Protein AF-0000000072281420 (afdb_homodimer)

Foldseek 3Di:
DLCQPADDPVLLVDQEAEEEDPLQVVLRVVLCVVQVHYYFYWDWDADPVGDIDIDGDDDDLQSQAAGEYEYEAQCLDPVSLVVCLVVLQSSQVSHHQEYEYEHAHDPLLVLCDDDDPPDDSVLLVSLVSVLPRDAHHQGYEYEYELGLDPCSLVSNDDSYHYDYDYCLVLLLVVCVVPDDVVFAEEEEELAPRPVPVSVVSCVVSVHYYKYWYQDPDPDDDRDTHAIDDDQARYEYEYEDAEDALCVSVLNSQCNSVVRHHPAYEYEYAYYRHPDLVSLVVVLPGRHQAYEYEPSDSVCVDPSNVVDPRYHYTYCSVVVSVVVCVVPPPDDD/DLCQPADDPVLLVDQEAEEEDPLQVVLRVVLCVVQVHYYFYWDWDADPVGDIDIDGDDDDLQSQAAGEYEYEYQCLDPVSLVVCLVVLQSSQVSHHQEYEYEHAHDPLLVLCDDDDPPDDSVLLVSLVSVLPRDAHHQGYEYEYELGLDPCSLVSNDDSYHYDYDYCLVLLLVVCVVPPDVVFAEEEEELAPRCVPVSVVSCVVSVHYYKYWYQDPDPDDDSPTHAIDDDQARYEYEYEDAEDALCVSVLNSQCNSVVRHHPAYEYEYAYYRHPDLVSLVVVLPGRHQAYEYEPSDSVCVDPSNVVDPRYHYTYCSVVVSVVVCVVPPPDDD

Organism: Entamoeba histolytica (strain ATCC 30459 / HM-1:IMSS / ABRM) (NCBI:txid294381)

InterPro domains:
  IPR000836 Phosphoribosyltransferase domain [cd06223] (173-295)
  IPR005946 Ribose-phosphate pyrophosphokinase [PF14572] (228-329)
  IPR005946 Ribose-phosphate pyrophosphokinase [PTHR10210] (21-329)
  IPR005946 Ribose-phosphate pyrophosphokinase [TIGR01251] (18-329)
  IPR029057 Phosphoribosyltransferase-like [G3DSA:3.40.50.2020] (19-326)
  IPR029057 Phosphoribosyltransferase-like [G3DSA:3.40.50.2020] (167-313)
  IPR029057 Phosphoribosyltransferase-like [SSF53271] (15-178)
  IPR029057 Phosphoribosyltransferase-like [SSF53271] (189-328)
  IPR029099 Ribose-phosphate pyrophosphokinase, N-terminal domain [PF13793] (18-131)

Radius of gyration: 28.9 Å; Cα contacts (8 Å, |Δi|>4): 1423; chains: 2; bounding box: 67×90×65 Å

Nearest PDB structures (foldseek):
  8dbe-assembly1_A  TM=9.358E-01  e=2.053E-24  Homo sapiens
  8dbo-assembly1_A  TM=9.362E-01  e=3.601E-24  Homo sapiens
  7pn0-assembly1_A  TM=9.265E-01  e=9.921E-23  Thermus thermophilus
  6asv-assembly1_C  TM=9.152E-01  e=1.740E-22  Escherichia coli O157:H7
  3lrt-assembly1_B  TM=8.884E-01  e=1.251E-18  Thermoplasma volcanium

Secondary structure (DSSP, 8-state):
-----PPPTTGGG-SEEEEE-TT-HHHHHHHHHHH-PPBPPEEEEE-TTS-EEEEE--SSTTTTTT-EEEEE--B-SHHHHHHHHHHHHHHHHTT-SEEEEEES-BTTTT--S--STTB--HHHHHHHHHHTSPP-TTEEEEEEES-SSGGGGGG--TT-EEEEE--HHHHHHHHHHHS-TTS-EEEEESSTT-HHHHHHHHHHHT-EEEEEEEE--SSSS-EEEEEES--TTSEEEEEEEEESS-HHHHHHHHHHHHTT-SEEEEEEEEE---SHHHHHHHHHSS--EEEEEBSSGGGG-HHHHT-TTEEEEP-HHHHHHHHHHHHSTTT-/-----PPPTTGGG-SEEEEE-TT-HHHHHHHHHHH-PPBPPEEEEE-TTS-EEEEE--SSTTTTTT-EEEEE--B-SHHHHHHHHHHHHHHHHTT-SEEEEEES-BTTTT--S--STTB--HHHHHHHHHHTSPP-TTEEEEEEES-SSGGGGGG--TT-EEEEE--HHHHHHHHHHHS-TTS-EEEEESSTT-HHHHHHHHHHHT-EEEEEEEE--SSSS-EEEEEES--TTSEEEEEEEEESS-HHHHHHHHHHHHTT-SEEEEEEEEE---SHHHHHHHHHSS--EEEEEBSSGGGG-HHHHT-TTEEEEP-HHHHHHHHHHHHSTTT-

Structure (mmCIF, N/CA/C/O backbone):
data_AF-0000000072281420-model_v1
#
loop_
_entity.id
_entity.type
_entity.pdbx_description
1 polymer 'ribose-phosphate diphosphokinase'
#
loop_
_atom_site.group_PDB
_atom_site.id
_atom_site.type_symbol
_atom_site.label_atom_id
_atom_site.label_alt_id
_atom_site.label_comp_id
_atom_site.label_asym_id
_atom_site.label_entity_id
_atom_site.label_seq_id
_atom_site.pdbx_PDB_ins_code
_atom_site.Cartn_x
_atom_site.Cartn_y
_atom_site.Cartn_z
_atom_site.occupancy
_atom_site.B_iso_or_equiv
_atom_site.auth_seq_id
_atom_site.auth_comp_id
_atom_site.auth_asym_id
_atom_site.auth_atom_id
_atom_site.pdbx_PDB_model_num
ATOM 1 N N . MET A 1 1 ? 22.812 -8.617 8.938 1 26.11 1 MET A N 1
ATOM 2 C CA . MET A 1 1 ? 23.953 -8.18 8.133 1 26.11 1 MET A CA 1
ATOM 3 C C . MET A 1 1 ? 23.547 -7.996 6.672 1 26.11 1 MET A C 1
ATOM 5 O O . MET A 1 1 ? 23.188 -8.969 5.992 1 26.11 1 MET A O 1
ATOM 9 N N . SER A 1 2 ? 22.688 -6.969 6.363 1 38.34 2 SER A N 1
ATOM 10 C CA . SER A 1 2 ? 22.203 -6.598 5.039 1 38.34 2 SER A CA 1
ATOM 11 C C . SER A 1 2 ? 23.328 -6.594 4.016 1 38.34 2 SER A C 1
ATOM 13 O O . SER A 1 2 ? 24.203 -5.727 4.055 1 38.34 2 SER A O 1
ATOM 15 N N . VAL A 1 3 ? 23.969 -7.637 3.805 1 40.06 3 VAL A N 1
ATOM 16 C CA . VAL A 1 3 ? 25.156 -7.766 2.971 1 40.06 3 VAL A CA 1
ATOM 17 C C . VAL A 1 3 ? 24.922 -7.113 1.612 1 40.06 3 VAL A C 1
ATOM 19 O O . VAL A 1 3 ? 24.094 -7.59 0.826 1 40.06 3 VAL A O 1
ATOM 22 N N . THR A 1 4 ? 24.859 -5.824 1.504 1 51.25 4 THR A N 1
ATOM 23 C CA . THR A 1 4 ? 24.844 -5.02 0.286 1 51.25 4 THR A CA 1
ATOM 24 C C . THR A 1 4 ? 26 -5.434 -0.636 1 51.25 4 THR A C 1
ATOM 26 O O . THR A 1 4 ? 27.141 -5.008 -0.447 1 51.25 4 THR A O 1
ATOM 29 N N . THR A 1 5 ? 26.078 -6.68 -0.884 1 61.56 5 THR A N 1
ATOM 30 C CA . THR A 1 5 ? 27.234 -6.945 -1.721 1 61.56 5 THR A CA 1
ATOM 31 C C . THR A 1 5 ? 27.094 -6.258 -3.076 1 61.56 5 THR A C 1
ATOM 33 O O . THR A 1 5 ? 26.109 -6.445 -3.775 1 61.56 5 THR A O 1
ATOM 36 N N . SER A 1 6 ? 27.812 -5.137 -3.229 1 76.88 6 SER A N 1
ATOM 37 C CA . SER A 1 6 ? 27.922 -4.379 -4.473 1 76.88 6 SER A CA 1
ATOM 38 C C . SER A 1 6 ? 28.453 -5.254 -5.605 1 76.88 6 SER A C 1
ATOM 40 O O . SER A 1 6 ? 29.234 -6.176 -5.375 1 76.88 6 SER A O 1
ATOM 42 N N . LEU A 1 7 ? 27.766 -5.238 -6.727 1 90.12 7 LEU A N 1
ATOM 43 C CA . LEU A 1 7 ? 28.188 -5.93 -7.934 1 90.12 7 LEU A CA 1
ATOM 44 C C . LEU A 1 7 ? 29.641 -5.566 -8.281 1 90.12 7 LEU A C 1
ATOM 46 O O . LEU A 1 7 ? 30.062 -4.43 -8.055 1 90.12 7 LEU A O 1
ATOM 50 N N . SER A 1 8 ? 30.406 -6.52 -8.781 1 89.88 8 SER A N 1
ATOM 51 C CA . SER A 1 8 ? 31.766 -6.273 -9.258 1 89.88 8 SER A CA 1
ATOM 52 C C . SER A 1 8 ? 31.766 -5.469 -10.547 1 89.88 8 SER A C 1
ATOM 54 O O . SER A 1 8 ? 30.719 -5.348 -11.211 1 89.88 8 SER A O 1
ATOM 56 N N . ALA A 1 9 ? 32.938 -4.941 -10.93 1 87.94 9 ALA A N 1
ATOM 57 C CA . ALA A 1 9 ? 33.094 -4.191 -12.18 1 87.94 9 ALA A CA 1
ATOM 58 C C . ALA A 1 9 ? 32.719 -5.055 -13.383 1 87.94 9 ALA A C 1
ATOM 60 O O . ALA A 1 9 ? 32.156 -4.57 -14.359 1 87.94 9 ALA A O 1
ATOM 61 N N . GLU A 1 10 ? 33 -6.328 -13.219 1 89.88 10 GLU A N 1
ATOM 62 C CA . GLU A 1 10 ? 32.719 -7.266 -14.297 1 89.88 10 GLU A CA 1
ATOM 63 C C . GLU A 1 10 ? 31.219 -7.484 -14.438 1 89.88 10 GLU A C 1
ATOM 65 O O . GLU A 1 10 ? 30.688 -7.523 -15.555 1 89.88 10 GLU A O 1
ATOM 70 N N . GLN A 1 11 ? 30.516 -7.625 -13.391 1 92.25 11 GLN A N 1
ATOM 71 C CA . GLN A 1 11 ? 29.078 -7.836 -13.406 1 92.25 11 GLN A CA 1
ATOM 72 C C . GLN A 1 11 ? 28.344 -6.633 -14.008 1 92.25 11 GLN A C 1
ATOM 74 O O . GLN A 1 11 ? 27.312 -6.789 -14.664 1 92.25 11 GLN A O 1
ATOM 79 N N . TRP A 1 12 ? 28.938 -5.465 -13.812 1 93.44 12 TRP A N 1
ATOM 80 C CA . TRP A 1 12 ? 28.281 -4.246 -14.289 1 93.44 12 TRP A CA 1
ATOM 81 C C . TRP A 1 12 ? 28.406 -4.125 -15.805 1 93.44 12 TRP A C 1
ATOM 83 O O . TRP A 1 12 ? 27.797 -3.238 -16.422 1 93.44 12 TRP A O 1
ATOM 93 N N . GLN A 1 13 ? 29.141 -5.078 -16.438 1 92.06 13 GLN A N 1
ATOM 94 C CA . GLN A 1 13 ? 29.266 -5.07 -17.891 1 92.06 13 GLN A CA 1
ATOM 95 C C . GLN A 1 13 ? 28.062 -5.734 -18.547 1 92.06 13 GLN A C 1
ATOM 97 O O . GLN A 1 13 ? 27.875 -5.621 -19.766 1 92.06 13 GLN A O 1
ATOM 102 N N . HIS A 1 14 ? 27.172 -6.336 -17.734 1 92.81 14 HIS A N 1
ATOM 103 C CA . HIS A 1 14 ? 25.969 -6.973 -18.266 1 92.81 14 HIS A CA 1
ATOM 104 C C . HIS A 1 14 ? 24.969 -5.934 -18.75 1 92.81 14 HIS A C 1
ATOM 106 O O . HIS A 1 14 ? 24.953 -4.801 -18.25 1 92.81 14 HIS A O 1
ATOM 112 N N . ASP A 1 15 ? 24.125 -6.367 -19.672 1 95 15 ASP A N 1
ATOM 113 C CA . ASP A 1 15 ? 23.078 -5.5 -20.188 1 95 15 ASP A CA 1
ATOM 114 C C . ASP A 1 15 ? 21.75 -5.766 -19.484 1 95 15 ASP A C 1
ATOM 116 O O . ASP A 1 15 ? 20.812 -4.973 -19.594 1 95 15 ASP A O 1
ATOM 120 N N . HIS A 1 16 ? 21.734 -6.902 -18.859 1 97.25 16 HIS A N 1
ATOM 121 C CA . HIS A 1 16 ? 20.516 -7.336 -18.172 1 97.25 16 HIS A CA 1
ATOM 122 C C . HIS A 1 16 ? 20.766 -7.582 -16.688 1 97.25 16 HIS A C 1
ATOM 124 O O . HIS A 1 16 ? 21.781 -8.172 -16.312 1 97.25 16 HIS A O 1
ATOM 130 N N . PHE A 1 17 ? 19.875 -7.047 -15.844 1 98.19 17 PHE A N 1
ATOM 131 C CA . PHE A 1 17 ? 20 -7.188 -14.398 1 98.19 17 PHE A CA 1
ATOM 132 C C . PHE A 1 17 ? 18.703 -7.688 -13.789 1 98.19 17 PHE A C 1
ATOM 134 O O . PHE A 1 17 ? 17.656 -7.648 -14.43 1 98.19 17 PHE A O 1
ATOM 141 N N . ILE A 1 18 ? 18.812 -8.188 -12.555 1 98.69 18 ILE A N 1
ATOM 142 C CA . ILE A 1 18 ? 17.641 -8.609 -11.773 1 98.69 18 ILE A CA 1
ATOM 143 C C . ILE A 1 18 ? 17.609 -7.848 -10.453 1 98.69 18 ILE A C 1
ATOM 145 O O . ILE A 1 18 ? 18.641 -7.629 -9.82 1 98.69 18 ILE A O 1
ATOM 149 N N . VAL A 1 19 ? 16.469 -7.367 -10.094 1 98.69 19 VAL A N 1
ATOM 150 C CA . VAL A 1 19 ? 16.172 -6.945 -8.727 1 98.69 19 VAL A CA 1
ATOM 151 C C . VAL A 1 19 ? 14.977 -7.719 -8.188 1 98.69 19 VAL A C 1
ATOM 153 O O . VAL A 1 19 ? 14.266 -8.383 -8.953 1 98.69 19 VAL A O 1
ATOM 156 N N . HIS A 1 20 ? 14.82 -7.715 -6.91 1 98.62 20 HIS A N 1
ATOM 157 C CA . HIS A 1 20 ? 13.68 -8.422 -6.344 1 98.62 20 HIS A CA 1
ATOM 158 C C . HIS A 1 20 ? 13.164 -7.73 -5.09 1 98.62 20 HIS A C 1
ATOM 160 O O . HIS A 1 20 ? 13.898 -6.984 -4.441 1 98.62 20 HIS A O 1
ATOM 166 N N . THR A 1 21 ? 11.914 -7.906 -4.82 1 97.75 21 THR A N 1
ATOM 167 C CA . THR A 1 21 ? 11.344 -7.414 -3.572 1 97.75 21 THR A CA 1
ATOM 168 C C . THR A 1 21 ? 11.789 -8.273 -2.395 1 97.75 21 THR A C 1
ATOM 170 O O . THR A 1 21 ? 12.445 -9.297 -2.584 1 97.75 21 THR A O 1
ATOM 173 N N . SER A 1 22 ? 11.445 -7.859 -1.227 1 96.81 22 SER A N 1
ATOM 174 C CA . SER A 1 22 ? 11.992 -8.375 0.025 1 96.81 22 SER A CA 1
ATOM 175 C C . SER A 1 22 ? 11.734 -9.867 0.171 1 96.81 22 SER A C 1
ATOM 177 O O . SER A 1 22 ? 12.57 -10.594 0.718 1 96.81 22 SER A O 1
ATOM 179 N N . LYS A 1 23 ? 10.617 -10.398 -0.406 1 96.94 23 LYS A N 1
ATOM 180 C CA . LYS A 1 23 ? 10.25 -11.789 -0.133 1 96.94 23 LYS A CA 1
ATOM 181 C C . LYS A 1 23 ? 10.422 -12.656 -1.376 1 96.94 23 LYS A C 1
ATOM 183 O O . LYS A 1 23 ? 9.961 -13.797 -1.407 1 96.94 23 LYS A O 1
ATOM 188 N N . ALA A 1 24 ? 11.07 -12.133 -2.408 1 98 24 ALA A N 1
ATOM 189 C CA . ALA A 1 24 ? 11.141 -12.867 -3.67 1 98 24 ALA A CA 1
ATOM 190 C C . ALA A 1 24 ? 12.578 -13.266 -3.996 1 98 24 ALA A C 1
ATOM 192 O O . ALA A 1 24 ? 12.883 -13.633 -5.129 1 98 24 ALA A O 1
ATOM 193 N N . GLY A 1 25 ? 13.469 -13.172 -2.98 1 98 25 GLY A N 1
ATOM 194 C CA . GLY A 1 25 ? 14.875 -13.469 -3.199 1 98 25 GLY A CA 1
ATOM 195 C C . GLY A 1 25 ? 15.117 -14.875 -3.701 1 98 25 GLY A C 1
ATOM 196 O O . GLY A 1 25 ? 15.953 -15.094 -4.582 1 98 25 GLY A O 1
ATOM 197 N N . TYR A 1 26 ? 14.367 -15.875 -3.137 1 98.06 26 TYR A N 1
ATOM 198 C CA . TYR A 1 26 ? 14.539 -17.281 -3.506 1 98.06 26 TYR A CA 1
ATOM 199 C C . TYR A 1 26 ? 14.242 -17.484 -4.988 1 98.06 26 TYR A C 1
ATOM 201 O O . TYR A 1 26 ? 14.992 -18.188 -5.68 1 98.06 26 TYR A O 1
ATOM 209 N N . LEU A 1 27 ? 13.25 -16.891 -5.512 1 98.56 27 LEU A N 1
ATOM 210 C CA . LEU A 1 27 ? 12.867 -17.031 -6.91 1 98.56 27 LEU A CA 1
ATOM 211 C C . LEU A 1 27 ? 13.812 -16.266 -7.82 1 98.56 27 LEU A C 1
ATOM 213 O O . LEU A 1 27 ? 14.18 -16.734 -8.891 1 98.56 27 LEU A O 1
ATOM 217 N N . ALA A 1 28 ? 14.219 -15.047 -7.355 1 98.69 28 ALA A N 1
ATOM 218 C CA . ALA A 1 28 ? 15.18 -14.242 -8.117 1 98.69 28 ALA A CA 1
ATOM 219 C C . ALA A 1 28 ? 16.484 -14.992 -8.305 1 98.69 28 ALA A C 1
ATOM 221 O O . ALA A 1 28 ? 17.078 -14.969 -9.391 1 98.69 28 ALA A O 1
ATOM 222 N N . GLN A 1 29 ? 16.922 -15.656 -7.246 1 98.38 29 GLN A N 1
ATOM 223 C CA . GLN A 1 29 ? 18.156 -16.438 -7.316 1 98.38 29 GLN A CA 1
ATOM 224 C C . GLN A 1 29 ? 18.031 -17.578 -8.32 1 98.38 29 GLN A C 1
ATOM 226 O O . GLN A 1 29 ? 18.938 -17.828 -9.102 1 98.38 29 GLN A O 1
ATOM 231 N N . SER A 1 30 ? 16.891 -18.234 -8.289 1 98.31 30 SER A N 1
ATOM 232 C CA . SER A 1 30 ? 16.656 -19.344 -9.227 1 98.31 30 SER A CA 1
ATOM 233 C C . SER A 1 30 ? 16.641 -18.844 -10.664 1 98.31 30 SER A C 1
ATOM 235 O O . SER A 1 30 ? 17.234 -19.469 -11.547 1 98.31 30 SER A O 1
ATOM 237 N N . ILE A 1 31 ? 15.992 -17.734 -10.891 1 98.5 31 ILE A N 1
ATOM 238 C CA . ILE A 1 31 ? 15.906 -17.172 -12.234 1 98.5 31 ILE A CA 1
ATOM 239 C C . ILE A 1 31 ? 17.281 -16.688 -12.68 1 98.5 31 ILE A C 1
ATOM 241 O O . ILE A 1 31 ? 17.688 -16.922 -13.828 1 98.5 31 ILE A O 1
ATOM 245 N N . SER A 1 32 ? 18.016 -16.016 -11.766 1 98.12 32 SER A N 1
ATOM 246 C CA . SER A 1 32 ? 19.375 -15.57 -12.047 1 98.12 32 SER A CA 1
ATOM 247 C C . SER A 1 32 ? 20.266 -16.734 -12.453 1 98.12 32 SER A C 1
ATOM 249 O O . SER A 1 32 ? 21.078 -16.609 -13.367 1 98.12 32 SER A O 1
ATOM 251 N N . ALA A 1 33 ? 20.109 -17.859 -11.773 1 97.75 33 ALA A N 1
ATOM 252 C CA . ALA A 1 33 ? 20.906 -19.047 -12.047 1 97.75 33 ALA A CA 1
ATOM 253 C C . ALA A 1 33 ? 20.656 -19.562 -13.461 1 97.75 33 ALA A C 1
ATOM 255 O O . ALA A 1 33 ? 21.562 -20.062 -14.125 1 97.75 33 ALA A O 1
ATOM 256 N N . VAL A 1 34 ? 19.469 -19.438 -13.938 1 97.38 34 VAL A N 1
ATOM 257 C CA . VAL A 1 34 ? 19.094 -19.922 -15.266 1 97.38 34 VAL A CA 1
ATOM 258 C C . VAL A 1 34 ? 19.562 -18.938 -16.328 1 97.38 34 VAL A C 1
ATOM 260 O O . VAL A 1 34 ? 20.109 -19.344 -17.359 1 97.38 34 VAL A O 1
ATOM 263 N N . LEU A 1 35 ? 19.438 -17.641 -16.062 1 96.88 35 LEU A N 1
ATOM 264 C CA . LEU A 1 35 ? 19.625 -16.609 -17.078 1 96.88 35 LEU A CA 1
ATOM 265 C C . LEU A 1 35 ? 21.078 -16.125 -17.094 1 96.88 35 LEU A C 1
ATOM 267 O O . LEU A 1 35 ? 21.547 -15.602 -18.094 1 96.88 35 LEU A O 1
ATOM 271 N N . GLY A 1 36 ? 21.703 -16.188 -15.945 1 96.31 36 GLY A N 1
ATOM 272 C CA . GLY A 1 36 ? 23.047 -15.648 -15.805 1 96.31 36 GLY A CA 1
ATOM 273 C C . GLY A 1 36 ? 23.078 -14.148 -15.594 1 96.31 36 GLY A C 1
ATOM 274 O O . GLY A 1 36 ? 24.094 -13.5 -15.828 1 96.31 36 GLY A O 1
ATOM 275 N N . TYR A 1 37 ? 21.969 -13.516 -15.266 1 97.19 37 TYR A N 1
ATOM 276 C CA . TYR A 1 37 ? 21.906 -12.078 -15.008 1 97.19 37 TYR A CA 1
ATOM 277 C C . TYR A 1 37 ? 22.266 -11.766 -13.562 1 97.19 37 TYR A C 1
ATOM 279 O O . TYR A 1 37 ? 21.812 -12.453 -12.641 1 97.19 37 TYR A O 1
ATOM 287 N N . PRO A 1 38 ? 23.094 -10.773 -13.32 1 97.94 38 PRO A N 1
ATOM 288 C CA . PRO A 1 38 ? 23.422 -10.414 -11.938 1 97.94 38 PRO A CA 1
ATOM 289 C C . PRO A 1 38 ? 22.25 -9.773 -11.203 1 97.94 38 PRO A C 1
ATOM 291 O O . PRO A 1 38 ? 21.406 -9.117 -11.828 1 97.94 38 PRO A O 1
ATOM 294 N N . ILE A 1 39 ? 22.25 -10 -9.891 1 98.38 39 ILE A N 1
ATOM 295 C CA . ILE A 1 39 ? 21.203 -9.43 -9.047 1 98.38 39 ILE A CA 1
ATOM 296 C C . ILE A 1 39 ? 21.734 -8.172 -8.359 1 98.38 39 ILE A C 1
ATOM 298 O O . ILE A 1 39 ? 22.734 -8.219 -7.648 1 98.38 39 ILE A O 1
ATOM 302 N N . ILE A 1 40 ? 21.078 -7.031 -8.633 1 98.25 40 ILE A N 1
ATOM 303 C CA . ILE A 1 40 ? 21.391 -5.793 -7.93 1 98.25 40 ILE A CA 1
ATOM 304 C C . ILE A 1 40 ? 20.656 -5.77 -6.586 1 98.25 40 ILE A C 1
ATOM 306 O O . ILE A 1 40 ? 19.438 -5.891 -6.531 1 98.25 40 ILE A O 1
ATOM 310 N N . PRO A 1 41 ? 21.375 -5.629 -5.508 1 97.44 41 PRO A N 1
ATOM 311 C CA . PRO A 1 41 ? 20.719 -5.582 -4.199 1 97.44 41 PRO A CA 1
ATOM 312 C C . PRO A 1 41 ? 19.859 -4.34 -4.008 1 97.44 41 PRO A C 1
ATOM 314 O O . PRO A 1 41 ? 20.188 -3.271 -4.535 1 97.44 41 PRO A O 1
ATOM 317 N N . ILE A 1 42 ? 18.766 -4.496 -3.289 1 97.69 42 ILE A N 1
ATOM 318 C CA . ILE A 1 42 ? 17.938 -3.373 -2.84 1 97.69 42 ILE A CA 1
ATOM 319 C C . ILE A 1 42 ? 18.141 -3.168 -1.339 1 97.69 42 ILE A C 1
ATOM 321 O O . ILE A 1 42 ? 17.938 -4.094 -0.549 1 97.69 42 ILE A O 1
ATOM 325 N N . ILE A 1 43 ? 18.547 -2.018 -0.969 1 96.75 43 ILE A N 1
ATOM 326 C CA . ILE A 1 43 ? 18.656 -1.659 0.441 1 96.75 43 ILE A CA 1
ATOM 327 C C . ILE A 1 43 ? 17.281 -1.258 0.982 1 96.75 43 ILE A C 1
ATOM 329 O O . ILE A 1 43 ? 16.609 -0.393 0.414 1 96.75 43 ILE A O 1
ATOM 333 N N . HIS A 1 44 ? 16.906 -1.97 2.002 1 95.38 44 HIS A N 1
ATOM 334 C CA . HIS A 1 44 ? 15.609 -1.733 2.637 1 95.38 44 HIS A CA 1
ATOM 335 C C . HIS A 1 44 ? 15.781 -1.294 4.086 1 95.38 44 HIS A C 1
ATOM 337 O O . HIS A 1 44 ? 16.547 -1.901 4.84 1 95.38 44 HIS A O 1
ATOM 343 N N . LYS A 1 45 ? 15.125 -0.19 4.43 1 95.88 45 LYS A N 1
ATOM 344 C CA . LYS A 1 45 ? 15.086 0.259 5.816 1 95.88 45 LYS A CA 1
ATOM 345 C C . LYS A 1 45 ? 13.672 0.673 6.219 1 95.88 45 LYS A C 1
ATOM 347 O O . LYS A 1 45 ? 12.938 1.259 5.418 1 95.88 45 LYS A O 1
ATOM 352 N N . LYS A 1 46 ? 13.25 0.297 7.383 1 94.5 46 LYS A N 1
ATOM 353 C CA . LYS A 1 46 ? 11.984 0.74 7.969 1 94.5 46 LYS A CA 1
ATOM 354 C C . LYS A 1 46 ? 12.227 1.667 9.156 1 94.5 46 LYS A C 1
ATOM 356 O O . LYS A 1 46 ? 13 1.339 10.062 1 94.5 46 LYS A O 1
ATOM 361 N N . PHE A 1 47 ? 11.578 2.779 9.172 1 93.88 47 PHE A N 1
ATOM 362 C CA . PHE A 1 47 ? 11.758 3.762 10.234 1 93.88 47 PHE A CA 1
ATOM 363 C C . PHE A 1 47 ? 10.773 3.516 11.375 1 93.88 47 PHE A C 1
ATOM 365 O O . PHE A 1 47 ? 9.828 2.742 11.227 1 93.88 47 PHE A O 1
ATOM 372 N N . SER A 1 48 ? 11 4.168 12.484 1 89.75 48 SER A N 1
ATOM 373 C CA . SER A 1 48 ? 10.195 3.973 13.68 1 89.75 48 SER A CA 1
ATOM 374 C C . SER A 1 48 ? 8.758 4.457 13.469 1 89.75 48 SER A C 1
ATOM 376 O O . SER A 1 48 ? 7.832 3.977 14.125 1 89.75 48 SER A O 1
ATOM 378 N N . ASP A 1 49 ? 8.578 5.328 12.531 1 89.31 49 ASP A N 1
ATOM 379 C CA . ASP A 1 49 ? 7.238 5.852 12.266 1 89.31 49 ASP A CA 1
ATOM 380 C C . ASP A 1 49 ? 6.488 4.965 11.273 1 89.31 49 ASP A C 1
ATOM 382 O O . ASP A 1 49 ? 5.34 5.254 10.922 1 89.31 49 ASP A O 1
ATOM 386 N N . GLY A 1 50 ? 7.172 3.941 10.742 1 92.5 50 GLY A N 1
ATOM 387 C CA . GLY A 1 50 ? 6.527 2.984 9.859 1 92.5 50 GLY A CA 1
ATOM 388 C C . GLY A 1 50 ? 6.852 3.217 8.391 1 92.5 50 GLY A C 1
ATOM 389 O O . GLY A 1 50 ? 6.523 2.387 7.543 1 92.5 50 GLY A O 1
ATOM 390 N N . GLU A 1 51 ? 7.465 4.34 8.062 1 96.12 51 GLU A N 1
ATOM 391 C CA . GLU A 1 51 ? 7.82 4.621 6.676 1 96.12 51 GLU A CA 1
ATOM 392 C C . GLU A 1 51 ? 8.945 3.705 6.203 1 96.12 51 GLU A C 1
ATOM 394 O O . GLU A 1 51 ? 9.797 3.291 6.996 1 96.12 51 GLU A O 1
ATOM 399 N N . CYS A 1 52 ? 8.945 3.428 4.953 1 97.25 52 CYS A N 1
ATOM 400 C CA . CYS A 1 52 ? 9.914 2.516 4.371 1 97.25 52 CYS A CA 1
ATOM 401 C C . CYS A 1 52 ? 10.852 3.25 3.414 1 97.25 52 CYS A C 1
ATOM 403 O O . CYS A 1 52 ? 10.406 4.121 2.658 1 97.25 52 CYS A O 1
ATOM 405 N N . TYR A 1 53 ? 12.125 2.92 3.602 1 97.38 53 TYR A N 1
ATOM 406 C CA . TYR A 1 53 ? 13.188 3.432 2.742 1 97.38 53 TYR A CA 1
ATOM 407 C C . TYR A 1 53 ? 13.703 2.344 1.806 1 97.38 53 TYR A C 1
ATOM 409 O O . TYR A 1 53 ? 13.945 1.212 2.232 1 97.38 53 TYR A O 1
ATOM 417 N N . TYR A 1 54 ? 13.812 2.689 0.456 1 97.88 54 TYR A N 1
ATOM 418 C CA . TYR A 1 54 ? 14.375 1.776 -0.536 1 97.88 54 TYR A CA 1
ATOM 419 C C . TYR A 1 54 ? 15.477 2.457 -1.344 1 97.88 54 TYR A C 1
ATOM 421 O O . TYR A 1 54 ? 15.359 3.633 -1.697 1 97.88 54 TYR A O 1
ATOM 429 N N . ARG A 1 55 ? 16.5 1.748 -1.672 1 98.06 55 ARG A N 1
ATOM 430 C CA . ARG A 1 55 ? 17.547 2.23 -2.557 1 98.06 55 ARG A CA 1
ATOM 431 C C . ARG A 1 55 ? 18.125 1.094 -3.396 1 98.06 55 ARG A C 1
ATOM 433 O O . ARG A 1 55 ? 18.547 0.07 -2.857 1 98.06 55 ARG A O 1
ATOM 440 N N . ILE A 1 56 ? 18.047 1.268 -4.691 1 98.19 56 ILE A N 1
ATOM 441 C CA . ILE A 1 56 ? 18.703 0.339 -5.602 1 98.19 56 ILE A CA 1
ATOM 442 C C . ILE A 1 56 ? 20.219 0.56 -5.555 1 98.19 56 ILE A C 1
ATOM 444 O O . ILE A 1 56 ? 20.703 1.676 -5.773 1 98.19 56 ILE A O 1
ATOM 448 N N . ALA A 1 57 ? 20.984 -0.47 -5.234 1 97.69 57 ALA A N 1
ATOM 449 C CA . ALA A 1 57 ? 22.422 -0.346 -5.012 1 97.69 57 ALA A CA 1
ATOM 450 C C . ALA A 1 57 ? 23.172 -0.198 -6.336 1 97.69 57 ALA A C 1
ATOM 452 O O . ALA A 1 57 ? 23.766 -1.157 -6.828 1 97.69 57 ALA A O 1
ATOM 453 N N . ILE A 1 58 ? 23.219 0.996 -6.809 1 97.06 58 ILE A N 1
ATOM 454 C CA . ILE A 1 58 ? 23.953 1.276 -8.047 1 97.06 58 ILE A CA 1
ATOM 455 C C . ILE A 1 58 ? 25.031 2.32 -7.781 1 97.06 58 ILE A C 1
ATOM 457 O O . ILE A 1 58 ? 24.922 3.125 -6.852 1 97.06 58 ILE A O 1
ATOM 461 N N . PRO A 1 59 ? 26.109 2.305 -8.531 1 94.69 59 PRO A N 1
ATOM 462 C CA . PRO A 1 59 ? 27.219 3.215 -8.258 1 94.69 59 PRO A CA 1
ATOM 463 C C . PRO A 1 59 ? 26.922 4.652 -8.68 1 94.69 59 PRO A C 1
ATOM 465 O O . PRO A 1 59 ? 27.297 5.594 -7.98 1 94.69 59 PRO A O 1
ATOM 468 N N . GLU A 1 60 ? 26.234 4.785 -9.844 1 95.19 60 GLU A N 1
ATOM 469 C CA . GLU A 1 60 ? 25.906 6.105 -10.367 1 95.19 60 GLU A CA 1
ATOM 470 C C . GLU A 1 60 ? 24.453 6.16 -10.836 1 95.19 60 GLU A C 1
ATOM 472 O O . GLU A 1 60 ? 23.875 5.137 -11.195 1 95.19 60 GLU A O 1
ATOM 477 N N . ARG A 1 61 ? 23.906 7.309 -10.883 1 94.56 61 ARG A N 1
ATOM 478 C CA . ARG A 1 61 ? 22.531 7.508 -11.297 1 94.56 61 ARG A CA 1
ATOM 479 C C . ARG A 1 61 ? 22.312 7.051 -12.734 1 94.56 61 ARG A C 1
ATOM 481 O O . ARG A 1 61 ? 21.203 6.668 -13.117 1 94.56 61 ARG A O 1
ATOM 488 N N . THR A 1 62 ? 23.375 7.051 -13.508 1 96.06 62 THR A N 1
ATOM 489 C CA . THR A 1 62 ? 23.266 6.734 -14.922 1 96.06 62 THR A CA 1
ATOM 490 C C . THR A 1 62 ? 23.594 5.262 -15.18 1 96.06 62 THR A C 1
ATOM 492 O O . THR A 1 62 ? 23.594 4.812 -16.328 1 96.06 62 THR A O 1
ATOM 495 N N . SER A 1 63 ? 23.812 4.496 -14.094 1 95.44 63 SER A N 1
ATOM 496 C CA . SER A 1 63 ? 24.328 3.137 -14.211 1 95.44 63 SER A CA 1
ATOM 497 C C . SER A 1 63 ? 23.328 2.232 -14.938 1 95.44 63 SER A C 1
ATOM 499 O O . SER A 1 63 ? 23.734 1.242 -15.555 1 95.44 63 SER A O 1
ATOM 501 N N . LEU A 1 64 ? 22.031 2.594 -14.961 1 96.94 64 LEU A N 1
ATOM 502 C CA . LEU A 1 64 ? 21.031 1.683 -15.5 1 96.94 64 LEU A CA 1
ATOM 503 C C . LEU A 1 64 ? 20.438 2.238 -16.781 1 96.94 64 LEU A C 1
ATOM 505 O O . LEU A 1 64 ? 19.5 1.653 -17.344 1 96.94 64 LEU A O 1
ATOM 509 N N . VAL A 1 65 ? 20.969 3.398 -17.266 1 96.56 65 VAL A N 1
ATOM 510 C CA . VAL A 1 65 ? 20.453 3.99 -18.484 1 96.56 65 VAL A CA 1
ATOM 511 C C . VAL A 1 65 ? 20.625 3.008 -19.641 1 96.56 65 VAL A C 1
ATOM 513 O O . VAL A 1 65 ? 21.734 2.52 -19.891 1 96.56 65 VAL A O 1
ATOM 516 N N . GLY A 1 66 ? 19.547 2.623 -20.234 1 95.38 66 GLY A N 1
ATOM 517 C CA . GLY A 1 66 ? 19.594 1.777 -21.422 1 95.38 66 GLY A CA 1
ATOM 518 C C . GLY A 1 66 ? 19.672 0.299 -21.094 1 95.38 66 GLY A C 1
ATOM 519 O O . GLY A 1 66 ? 19.781 -0.537 -22 1 95.38 66 GLY A O 1
ATOM 520 N N . ARG A 1 67 ? 19.641 -0.064 -19.828 1 96.5 67 ARG A N 1
ATOM 521 C CA . ARG A 1 67 ? 19.719 -1.462 -19.406 1 96.5 67 ARG A CA 1
ATOM 522 C C . ARG A 1 67 ? 18.328 -2.049 -19.203 1 96.5 67 ARG A C 1
ATOM 524 O O . ARG A 1 67 ? 17.359 -1.316 -18.938 1 96.5 67 ARG A O 1
ATOM 531 N N . ASP A 1 68 ? 18.219 -3.365 -19.422 1 97.75 68 ASP A N 1
ATOM 532 C CA . ASP A 1 68 ? 17 -4.094 -19.094 1 97.75 68 ASP A CA 1
ATOM 533 C C . ASP A 1 68 ? 17.047 -4.633 -17.672 1 97.75 68 ASP A C 1
ATOM 535 O O . ASP A 1 68 ? 18.094 -5.109 -17.203 1 97.75 68 ASP A O 1
ATOM 539 N N . VAL A 1 69 ? 15.938 -4.492 -16.953 1 98.38 69 VAL A N 1
ATOM 540 C CA . VAL A 1 69 ? 15.914 -4.957 -15.578 1 98.38 69 VAL A CA 1
ATOM 541 C C . VAL A 1 69 ? 14.688 -5.844 -15.359 1 98.38 69 VAL A C 1
ATOM 543 O O . VAL A 1 69 ? 13.57 -5.477 -15.727 1 98.38 69 VAL A O 1
ATOM 546 N N . VAL A 1 70 ? 14.938 -7.008 -14.812 1 98.75 70 VAL A N 1
ATOM 547 C CA . VAL A 1 70 ? 13.883 -7.918 -14.391 1 98.75 70 VAL A CA 1
ATOM 548 C C . VAL A 1 70 ? 13.57 -7.699 -12.906 1 98.75 70 VAL A C 1
ATOM 550 O O . VAL A 1 70 ? 14.477 -7.738 -12.07 1 98.75 70 VAL A O 1
ATOM 553 N N . VAL A 1 71 ? 12.352 -7.391 -12.633 1 98.88 71 VAL A N 1
ATOM 554 C CA . VAL A 1 71 ? 11.906 -7.203 -11.25 1 98.88 71 VAL A CA 1
ATOM 555 C C . VAL A 1 71 ? 11.117 -8.422 -10.789 1 98.88 71 VAL A C 1
ATOM 557 O O . VAL A 1 71 ? 10 -8.656 -11.258 1 98.88 71 VAL A O 1
ATOM 560 N N . VAL A 1 72 ? 11.664 -9.18 -9.875 1 98.88 72 VAL A N 1
ATOM 561 C CA . VAL A 1 72 ? 11.016 -10.391 -9.391 1 98.88 72 VAL A CA 1
ATOM 562 C C . VAL A 1 72 ? 10.273 -10.086 -8.094 1 98.88 72 VAL A C 1
ATOM 564 O O . VAL A 1 72 ? 10.875 -9.648 -7.109 1 98.88 72 VAL A O 1
ATOM 567 N N . SER A 1 73 ? 8.969 -10.25 -8.219 1 96.94 73 SER A N 1
ATOM 568 C CA . SER A 1 73 ? 8.125 -10.016 -7.047 1 96.94 73 SER A CA 1
ATOM 569 C C . SER A 1 73 ? 6.949 -10.984 -7.008 1 96.94 73 SER A C 1
ATOM 571 O O . SER A 1 73 ? 6.219 -11.117 -7.992 1 96.94 73 SER A O 1
ATOM 573 N N . SER A 1 74 ? 6.777 -11.891 -6.043 1 91.38 74 SER A N 1
ATOM 574 C CA . SER A 1 74 ? 5.523 -12.57 -5.742 1 91.38 74 SER A CA 1
ATOM 575 C C . SER A 1 74 ? 4.672 -11.758 -4.773 1 91.38 74 SER A C 1
ATOM 577 O O . SER A 1 74 ? 4.859 -11.844 -3.559 1 91.38 74 SER A O 1
ATOM 579 N N . ILE A 1 75 ? 3.83 -10.914 -5.27 1 96.44 75 ILE A N 1
ATOM 580 C CA . ILE A 1 75 ? 3.096 -9.961 -4.449 1 96.44 75 ILE A CA 1
ATOM 581 C C . ILE A 1 75 ? 2.186 -10.703 -3.477 1 96.44 75 ILE A C 1
ATOM 583 O O . ILE A 1 75 ? 1.022 -10.977 -3.787 1 96.44 75 ILE A O 1
ATOM 587 N N . VAL A 1 76 ? 2.738 -10.953 -2.293 1 96.44 76 VAL A N 1
ATOM 588 C CA . VAL A 1 76 ? 2.031 -11.812 -1.353 1 96.44 76 VAL A CA 1
ATOM 589 C C . VAL A 1 76 ? 1.382 -10.969 -0.261 1 96.44 76 VAL A C 1
ATOM 591 O O . VAL A 1 76 ? 0.576 -11.469 0.525 1 96.44 76 VAL A O 1
ATOM 594 N N . ASP A 1 77 ? 1.752 -9.719 -0.147 1 96.25 77 ASP A N 1
ATOM 595 C CA . ASP A 1 77 ? 1.13 -8.789 0.794 1 96.25 77 ASP A CA 1
ATOM 596 C C . ASP A 1 77 ? 1.225 -7.352 0.292 1 96.25 77 ASP A C 1
ATOM 598 O O . ASP A 1 77 ? 1.829 -7.09 -0.751 1 96.25 77 ASP A O 1
ATOM 602 N N . ASP A 1 78 ? 0.643 -6.457 1.003 1 97.12 78 ASP A N 1
ATOM 603 C CA . ASP A 1 78 ? 0.55 -5.066 0.577 1 97.12 78 ASP A CA 1
ATOM 604 C C . ASP A 1 78 ? 1.926 -4.402 0.563 1 97.12 78 ASP A C 1
ATOM 606 O O . ASP A 1 78 ? 2.186 -3.516 -0.253 1 97.12 78 ASP A O 1
ATOM 610 N N . GLN A 1 79 ? 2.789 -4.797 1.413 1 95.75 79 GLN A N 1
ATOM 611 C CA . GLN A 1 79 ? 4.129 -4.219 1.446 1 95.75 79 GLN A CA 1
ATOM 612 C C . GLN A 1 79 ? 4.906 -4.559 0.177 1 95.75 79 GLN A C 1
ATOM 614 O O . GLN A 1 79 ? 5.605 -3.709 -0.375 1 95.75 79 GLN A O 1
ATOM 619 N N . GLU A 1 80 ? 4.762 -5.766 -0.287 1 96.81 80 GLU A N 1
ATOM 620 C CA . GLU A 1 80 ? 5.414 -6.148 -1.534 1 96.81 80 GLU A CA 1
ATOM 621 C C . GLU A 1 80 ? 4.836 -5.383 -2.721 1 96.81 80 GLU A C 1
ATOM 623 O O . GLU A 1 80 ? 5.566 -5.008 -3.641 1 96.81 80 GLU A O 1
ATOM 628 N N . LEU A 1 81 ? 3.521 -5.223 -2.674 1 98.12 81 LEU A N 1
ATOM 629 C CA . LEU A 1 81 ? 2.895 -4.426 -3.723 1 98.12 81 LEU A CA 1
ATOM 630 C C . LEU A 1 81 ? 3.506 -3.029 -3.785 1 98.12 81 LEU A C 1
ATOM 632 O O . LEU A 1 81 ? 3.904 -2.568 -4.859 1 98.12 81 LEU A O 1
ATOM 636 N N . LEU A 1 82 ? 3.604 -2.426 -2.658 1 98.12 82 LEU A N 1
ATOM 637 C CA . LEU A 1 82 ? 4.148 -1.074 -2.604 1 98.12 82 LEU A CA 1
ATOM 638 C C . LEU A 1 82 ? 5.621 -1.064 -3.014 1 98.12 82 LEU A C 1
ATOM 640 O O . LEU A 1 82 ? 6.07 -0.147 -3.703 1 98.12 82 LEU A O 1
ATOM 644 N N . GLU A 1 83 ? 6.336 -2.09 -2.602 1 97.88 83 GLU A N 1
ATOM 645 C CA . GLU A 1 83 ? 7.742 -2.197 -2.984 1 97.88 83 GLU A CA 1
ATOM 646 C C . GLU A 1 83 ? 7.895 -2.268 -4.5 1 97.88 83 GLU A C 1
ATOM 648 O O . GLU A 1 83 ? 8.75 -1.588 -5.074 1 97.88 83 GLU A O 1
ATOM 653 N N . VAL A 1 84 ? 7.066 -3.025 -5.145 1 98.19 84 VAL A N 1
ATOM 654 C CA . VAL A 1 84 ? 7.133 -3.186 -6.594 1 98.19 84 VAL A CA 1
ATOM 655 C C . VAL A 1 84 ? 6.863 -1.846 -7.273 1 98.19 84 VAL A C 1
ATOM 657 O O . VAL A 1 84 ? 7.582 -1.456 -8.203 1 98.19 84 VAL A O 1
ATOM 660 N N . VAL A 1 85 ? 5.887 -1.156 -6.797 1 98.12 85 VAL A N 1
ATOM 661 C CA . VAL A 1 85 ? 5.492 0.112 -7.402 1 98.12 85 VAL A CA 1
ATOM 662 C C . VAL A 1 85 ? 6.605 1.142 -7.211 1 98.12 85 VAL A C 1
ATOM 664 O O . VAL A 1 85 ? 6.969 1.852 -8.148 1 98.12 85 VAL A O 1
ATOM 667 N N . ARG A 1 86 ? 7.16 1.161 -6.031 1 98.31 86 ARG A N 1
ATOM 668 C CA . ARG A 1 86 ? 8.18 2.15 -5.688 1 98.31 86 ARG A CA 1
ATOM 669 C C . ARG A 1 86 ? 9.492 1.855 -6.406 1 98.31 86 ARG A C 1
ATOM 671 O O . ARG A 1 86 ? 10.086 2.748 -7.02 1 98.31 86 ARG A O 1
ATOM 678 N N . ILE A 1 87 ? 9.898 0.594 -6.402 1 98.12 87 ILE A N 1
ATOM 679 C CA . ILE A 1 87 ? 11.125 0.195 -7.078 1 98.12 87 ILE A CA 1
ATOM 680 C C . ILE A 1 87 ? 10.953 0.338 -8.586 1 98.12 87 ILE A C 1
ATOM 682 O O . ILE A 1 87 ? 11.836 0.865 -9.273 1 98.12 87 ILE A O 1
ATOM 686 N N . GLY A 1 88 ? 9.836 -0.134 -9.094 1 98.12 88 GLY A N 1
ATOM 687 C CA . GLY A 1 88 ? 9.555 0.008 -10.516 1 98.12 88 GLY A CA 1
ATOM 688 C C . GLY A 1 88 ? 9.57 1.45 -10.984 1 98.12 88 GLY A C 1
ATOM 689 O O . GLY A 1 88 ? 10.117 1.759 -12.039 1 98.12 88 GLY A O 1
ATOM 690 N N . GLY A 1 89 ? 8.953 2.312 -10.211 1 97.31 89 GLY A N 1
ATOM 691 C CA . GLY A 1 89 ? 8.969 3.727 -10.547 1 97.31 89 GLY A CA 1
ATOM 692 C C . GLY A 1 89 ? 10.367 4.312 -10.617 1 97.31 89 GLY A C 1
ATOM 693 O O . GLY A 1 89 ? 10.68 5.074 -11.531 1 97.31 89 GLY A O 1
ATOM 694 N N . GLU A 1 90 ? 11.156 3.961 -9.625 1 97.62 90 GLU A N 1
ATOM 695 C CA . GLU A 1 90 ? 12.516 4.48 -9.602 1 97.62 90 GLU A CA 1
ATOM 696 C C . GLU A 1 90 ? 13.328 3.961 -10.789 1 97.62 90 GLU A C 1
ATOM 698 O O . GLU A 1 90 ? 14.102 4.707 -11.391 1 97.62 90 GLU A O 1
ATOM 703 N N . LEU A 1 91 ? 13.141 2.697 -11.133 1 98.12 91 LEU A N 1
ATOM 704 C CA . LEU A 1 91 ? 13.836 2.133 -12.289 1 98.12 91 LEU A CA 1
ATOM 705 C C . LEU A 1 91 ? 13.492 2.902 -13.562 1 98.12 91 LEU A C 1
ATOM 707 O O . LEU A 1 91 ? 14.367 3.141 -14.398 1 98.12 91 LEU A O 1
ATOM 711 N N . ALA A 1 92 ? 12.258 3.256 -13.719 1 97.31 92 ALA A N 1
ATOM 712 C CA . ALA A 1 92 ? 11.844 4.051 -14.875 1 97.31 92 ALA A CA 1
ATOM 713 C C . ALA A 1 92 ? 12.539 5.414 -14.875 1 97.31 92 ALA A C 1
ATOM 715 O O . ALA A 1 92 ? 13.039 5.863 -15.914 1 97.31 92 ALA A O 1
ATOM 716 N N . GLU A 1 93 ? 12.594 6.023 -13.711 1 95.56 93 GLU A N 1
ATOM 717 C CA . GLU A 1 93 ? 13.219 7.336 -13.578 1 95.56 93 GLU A CA 1
ATOM 718 C C . GLU A 1 93 ? 14.711 7.277 -13.883 1 95.56 93 GLU A C 1
ATOM 720 O O . GLU A 1 93 ? 15.289 8.25 -14.367 1 95.56 93 GLU A O 1
ATOM 725 N N . LEU A 1 94 ? 15.289 6.121 -13.609 1 96.81 94 LEU A N 1
ATOM 726 C CA . LEU A 1 94 ? 16.719 5.941 -13.805 1 96.81 94 LEU A CA 1
ATOM 727 C C . LEU A 1 94 ? 17.047 5.684 -15.273 1 96.81 94 LEU A C 1
ATOM 729 O O . LEU A 1 94 ? 18.219 5.547 -15.641 1 96.81 94 LEU A O 1
ATOM 733 N N . GLY A 1 95 ? 16.016 5.566 -16.125 1 96.56 95 GLY A N 1
ATOM 734 C CA . GLY A 1 95 ? 16.234 5.52 -17.562 1 96.56 95 GLY A CA 1
ATOM 735 C C . GLY A 1 95 ? 16.406 4.109 -18.109 1 96.56 95 GLY A C 1
ATOM 736 O O . GLY A 1 95 ? 17.016 3.91 -19.156 1 96.56 95 GLY A O 1
ATOM 737 N N . THR A 1 96 ? 15.93 3.098 -17.406 1 97.44 96 THR A N 1
ATOM 738 C CA . THR A 1 96 ? 16.031 1.728 -17.891 1 97.44 96 THR A CA 1
ATOM 739 C C . THR A 1 96 ? 15.312 1.574 -19.234 1 97.44 96 THR A C 1
ATOM 741 O O . THR A 1 96 ? 14.367 2.311 -19.516 1 97.44 96 THR A O 1
ATOM 744 N N . LYS A 1 97 ? 15.805 0.676 -20.031 1 96.5 97 LYS A N 1
ATOM 745 C CA . LYS A 1 97 ? 15.25 0.445 -21.375 1 96.5 97 LYS A CA 1
ATOM 746 C C . LYS A 1 97 ? 13.945 -0.344 -21.297 1 96.5 97 LYS A C 1
ATOM 748 O O . LYS A 1 97 ? 12.914 0.097 -21.797 1 96.5 97 LYS A O 1
ATOM 753 N N . ARG A 1 98 ? 14.008 -1.484 -20.688 1 96.44 98 ARG A N 1
ATOM 754 C CA . ARG A 1 98 ? 12.852 -2.352 -20.484 1 96.44 98 ARG A CA 1
ATOM 755 C C . ARG A 1 98 ? 12.789 -2.861 -19.047 1 96.44 98 ARG A C 1
ATOM 757 O O . ARG A 1 98 ? 13.812 -3.18 -18.453 1 96.44 98 ARG A O 1
ATOM 764 N N . ARG A 1 99 ? 11.602 -2.906 -18.516 1 98.19 99 ARG A N 1
ATOM 765 C CA . ARG A 1 99 ? 11.352 -3.486 -17.188 1 98.19 99 ARG A CA 1
ATOM 766 C C . ARG A 1 99 ? 10.391 -4.664 -17.281 1 98.19 99 ARG A C 1
ATOM 768 O O . ARG A 1 99 ? 9.266 -4.516 -17.766 1 98.19 99 ARG A O 1
ATOM 775 N N . ILE A 1 100 ? 10.859 -5.805 -16.922 1 98.5 100 ILE A N 1
ATOM 776 C CA . ILE A 1 100 ? 10.023 -7 -16.906 1 98.5 100 ILE A CA 1
ATOM 777 C C . ILE A 1 100 ? 9.695 -7.375 -15.461 1 98.5 100 ILE A C 1
ATOM 779 O O . ILE A 1 100 ? 10.586 -7.684 -14.672 1 98.5 100 ILE A O 1
ATOM 783 N N . PHE A 1 101 ? 8.445 -7.285 -15.133 1 98.75 101 PHE A N 1
ATOM 784 C CA . PHE A 1 101 ? 7.98 -7.621 -13.797 1 98.75 101 PHE A CA 1
ATOM 785 C C . PHE A 1 101 ? 7.504 -9.07 -13.734 1 98.75 101 PHE A C 1
ATOM 787 O O . PHE A 1 101 ? 6.531 -9.438 -14.398 1 98.75 101 PHE A O 1
ATOM 794 N N . VAL A 1 102 ? 8.211 -9.875 -12.977 1 98.88 102 VAL A N 1
ATOM 795 C CA . VAL A 1 102 ? 7.836 -11.266 -12.742 1 98.88 102 VAL A CA 1
ATOM 796 C C . VAL A 1 102 ? 6.984 -11.359 -11.477 1 98.88 102 VAL A C 1
ATOM 798 O O . VAL A 1 102 ? 7.5 -11.242 -10.367 1 98.88 102 VAL A O 1
ATOM 801 N N . ILE A 1 103 ? 5.746 -11.625 -11.664 1 98.69 103 ILE A N 1
ATOM 802 C CA . ILE A 1 103 ? 4.793 -11.672 -10.562 1 98.69 103 ILE A CA 1
ATOM 803 C C . ILE A 1 103 ? 4.004 -12.977 -10.617 1 98.69 103 ILE A C 1
ATOM 805 O O . ILE A 1 103 ? 2.82 -12.977 -10.969 1 98.69 103 ILE A O 1
ATOM 809 N N . PRO A 1 104 ? 4.578 -14.07 -10.188 1 98.19 104 PRO A N 1
ATOM 810 C CA . PRO A 1 104 ? 3.898 -15.359 -10.281 1 98.19 104 PRO A CA 1
ATOM 811 C C . PRO A 1 104 ? 2.619 -15.414 -9.445 1 98.19 104 PRO A C 1
ATOM 813 O O . PRO A 1 104 ? 1.651 -16.078 -9.836 1 98.19 104 PRO A O 1
ATOM 816 N N . TYR A 1 105 ? 2.619 -14.797 -8.297 1 98.19 105 TYR A N 1
ATOM 817 C CA . TYR A 1 105 ? 1.442 -14.734 -7.434 1 98.19 105 TYR A CA 1
ATOM 818 C C . TYR A 1 105 ? 0.961 -13.297 -7.277 1 98.19 105 TYR A C 1
ATOM 820 O O . TYR A 1 105 ? 1.73 -12.414 -6.883 1 98.19 105 TYR A O 1
ATOM 828 N N . LEU A 1 106 ? -0.247 -13.031 -7.605 1 97.88 106 LEU A N 1
ATOM 829 C CA . LEU A 1 106 ? -0.885 -11.727 -7.469 1 97.88 106 LEU A CA 1
ATOM 830 C C . LEU A 1 106 ? -1.912 -11.734 -6.344 1 97.88 106 LEU A C 1
ATOM 832 O O . LEU A 1 106 ? -3.02 -12.25 -6.512 1 97.88 106 LEU A O 1
ATOM 836 N N . MET A 1 107 ? -1.567 -11.109 -5.27 1 96.88 107 MET A N 1
ATOM 837 C CA . MET A 1 107 ? -2.518 -11.016 -4.164 1 96.88 107 MET A CA 1
ATOM 838 C C . MET A 1 107 ? -3.801 -10.32 -4.609 1 96.88 107 MET A C 1
ATOM 840 O O . MET A 1 107 ? -3.803 -9.586 -5.594 1 96.88 107 MET A O 1
ATOM 844 N N . TYR A 1 108 ? -4.949 -10.617 -3.957 1 97.62 108 TYR A N 1
ATOM 845 C CA . TYR A 1 108 ? -6.266 -10.031 -4.191 1 97.62 108 TYR A CA 1
ATOM 846 C C . TYR A 1 108 ? -6.891 -10.586 -5.469 1 97.62 108 TYR A C 1
ATOM 848 O O . TYR A 1 108 ? -7.941 -10.117 -5.906 1 97.62 108 TYR A O 1
ATOM 856 N N . SER A 1 109 ? -6.312 -11.594 -6.09 1 95.81 109 SER A N 1
ATOM 857 C CA . SER A 1 109 ? -6.82 -12.133 -7.348 1 95.81 109 SER A CA 1
ATOM 858 C C . SER A 1 109 ? -8.234 -12.688 -7.184 1 95.81 109 SER A C 1
ATOM 860 O O . SER A 1 109 ? -9.008 -12.719 -8.141 1 95.81 109 SER A O 1
ATOM 862 N N . THR A 1 110 ? -8.609 -13.102 -5.949 1 93.44 110 THR A N 1
ATOM 863 C CA . THR A 1 110 ? -9.945 -13.648 -5.703 1 93.44 110 THR A CA 1
ATOM 864 C C . THR A 1 110 ? -10.969 -12.531 -5.535 1 93.44 110 THR A C 1
ATOM 866 O O . THR A 1 110 ? -12.172 -12.781 -5.52 1 93.44 110 THR A O 1
ATOM 869 N N . MET A 1 111 ? -10.539 -11.281 -5.418 1 96.44 111 MET A N 1
ATOM 870 C CA . MET A 1 111 ? -11.43 -10.125 -5.32 1 96.44 111 MET A CA 1
ATOM 871 C C . MET A 1 111 ? -11.5 -9.375 -6.645 1 96.44 111 MET A C 1
ATOM 873 O O . MET A 1 111 ? -11.297 -8.156 -6.688 1 96.44 111 MET A O 1
ATOM 877 N N . GLU A 1 112 ? -11.797 -10.156 -7.727 1 94.56 112 GLU A N 1
ATOM 878 C CA . GLU A 1 112 ? -11.727 -9.664 -9.102 1 94.56 112 GLU A CA 1
ATOM 879 C C . GLU A 1 112 ? -13.094 -9.18 -9.578 1 94.56 112 GLU A C 1
ATOM 881 O O . GLU A 1 112 ? -13.234 -8.727 -10.719 1 94.56 112 GLU A O 1
ATOM 886 N N . ARG A 1 113 ? -14.109 -9.266 -8.672 1 93.06 113 ARG A N 1
ATOM 887 C CA . ARG A 1 113 ? -15.438 -8.758 -9.023 1 93.06 113 ARG A CA 1
ATOM 888 C C . ARG A 1 113 ? -16.156 -8.203 -7.797 1 93.06 113 ARG A C 1
ATOM 890 O O . ARG A 1 113 ? -15.781 -8.508 -6.664 1 93.06 113 ARG A O 1
ATOM 897 N N . ALA A 1 114 ? -17.172 -7.383 -8.094 1 94.06 114 ALA A N 1
ATOM 898 C CA . ALA A 1 114 ? -18.047 -6.879 -7.043 1 94.06 114 ALA A CA 1
ATOM 899 C C . ALA A 1 114 ? -19.375 -7.629 -7.039 1 94.06 114 ALA A C 1
ATOM 901 O O . ALA A 1 114 ? -20.016 -7.793 -8.086 1 94.06 114 ALA A O 1
ATOM 902 N N . VAL A 1 115 ? -19.75 -8.086 -5.844 1 92.88 115 VAL A N 1
ATOM 903 C CA . VAL A 1 115 ? -21.016 -8.797 -5.707 1 92.88 115 VAL A CA 1
ATOM 904 C C . VAL A 1 115 ? -22.078 -7.871 -5.105 1 92.88 115 VAL A C 1
ATOM 906 O O . VAL A 1 115 ? -23.234 -7.898 -5.512 1 92.88 115 VAL A O 1
ATOM 909 N N . HIS A 1 116 ? -21.641 -6.984 -4.215 1 95 116 HIS A N 1
ATOM 910 C CA . HIS A 1 116 ? -22.531 -6.047 -3.535 1 95 116 HIS A CA 1
ATOM 911 C C . HIS A 1 116 ? -22.281 -4.617 -4.004 1 95 116 HIS A C 1
ATOM 913 O O . HIS A 1 116 ? -21.172 -4.277 -4.41 1 95 116 HIS A O 1
ATOM 919 N N . PRO A 1 117 ? -23.359 -3.811 -3.951 1 95.75 117 PRO A N 1
ATOM 920 C CA . PRO A 1 117 ? -23.125 -2.396 -4.258 1 95.75 117 PRO A CA 1
ATOM 921 C C . PRO A 1 117 ? -22.047 -1.772 -3.385 1 95.75 117 PRO A C 1
ATOM 923 O O . PRO A 1 117 ? -22.031 -1.983 -2.17 1 95.75 117 PRO A O 1
ATOM 926 N N . GLY A 1 118 ? -21.156 -1.085 -4.07 1 97.06 118 GLY A N 1
ATOM 927 C CA . GLY A 1 118 ? -20.141 -0.345 -3.336 1 97.06 118 GLY A CA 1
ATOM 928 C C . GLY A 1 118 ? -18.922 -1.178 -3.008 1 97.06 118 GLY A C 1
ATOM 929 O O . GLY A 1 118 ? -17.953 -0.668 -2.441 1 97.06 118 GLY A O 1
ATOM 930 N N . GLU A 1 119 ? -19 -2.441 -3.371 1 97.75 119 GLU A N 1
ATOM 931 C CA . GLU A 1 119 ? -17.859 -3.32 -3.094 1 97.75 119 GLU A CA 1
ATOM 932 C C . GLU A 1 119 ? -16.656 -2.969 -3.967 1 97.75 119 GLU A C 1
ATOM 934 O O . GLU A 1 119 ? -16.797 -2.844 -5.188 1 97.75 119 GLU A O 1
ATOM 939 N N . VAL A 1 120 ? -15.516 -2.766 -3.338 1 98.12 120 VAL A N 1
ATOM 940 C CA . VAL A 1 120 ? -14.289 -2.441 -4.062 1 98.12 120 VAL A CA 1
ATOM 941 C C . VAL A 1 120 ? -13.758 -3.689 -4.758 1 98.12 120 VAL A C 1
ATOM 943 O O . VAL A 1 120 ? -13.648 -4.754 -4.145 1 98.12 120 VAL A O 1
ATOM 946 N N . VAL A 1 121 ? -13.523 -3.598 -6.066 1 97.62 121 VAL A N 1
ATOM 947 C CA . VAL A 1 121 ? -12.805 -4.645 -6.789 1 97.62 121 VAL A CA 1
ATOM 948 C C . VAL A 1 121 ? -11.305 -4.48 -6.582 1 97.62 121 VAL A C 1
ATOM 950 O O . VAL A 1 121 ? -10.609 -3.92 -7.434 1 97.62 121 VAL A O 1
ATOM 953 N N . THR A 1 122 ? -10.852 -4.996 -5.5 1 98.06 122 THR A N 1
ATOM 954 C CA . THR A 1 122 ? -9.5 -4.719 -5.023 1 98.06 122 THR A CA 1
ATOM 955 C C . THR A 1 122 ? -8.461 -5.258 -6.004 1 98.06 122 THR A C 1
ATOM 957 O O . THR A 1 122 ? -7.387 -4.676 -6.16 1 98.06 122 THR A O 1
ATOM 960 N N . CYS A 1 123 ? -8.781 -6.371 -6.684 1 98.12 123 CYS A N 1
ATOM 961 C CA . CYS A 1 123 ? -7.883 -6.883 -7.711 1 98.12 123 CYS A CA 1
ATOM 962 C C . CYS A 1 123 ? -7.617 -5.832 -8.781 1 98.12 123 CYS A C 1
ATOM 964 O O . CYS A 1 123 ? -6.461 -5.57 -9.125 1 98.12 123 CYS A O 1
ATOM 966 N N . LYS A 1 124 ? -8.641 -5.242 -9.25 1 97.19 124 LYS A N 1
ATOM 967 C CA . LYS A 1 124 ? -8.5 -4.227 -10.289 1 97.19 124 LYS A CA 1
ATOM 968 C C . LYS A 1 124 ? -7.707 -3.027 -9.781 1 97.19 124 LYS A C 1
ATOM 970 O O . LYS A 1 124 ? -6.836 -2.508 -10.484 1 97.19 124 LYS A O 1
ATOM 975 N N . SER A 1 125 ? -8.031 -2.584 -8.578 1 96.81 125 SER A N 1
ATOM 976 C CA . SER A 1 125 ? -7.289 -1.481 -7.984 1 96.81 125 SER A CA 1
ATOM 977 C C . SER A 1 125 ? -5.805 -1.815 -7.867 1 96.81 125 SER A C 1
ATOM 979 O O . SER A 1 125 ? -4.949 -0.965 -8.125 1 96.81 125 SER A O 1
ATOM 981 N N . THR A 1 126 ? -5.512 -3.018 -7.473 1 98 126 THR A N 1
ATOM 982 C CA . THR A 1 126 ? -4.137 -3.484 -7.34 1 98 126 THR A CA 1
ATOM 983 C C . THR A 1 126 ? -3.414 -3.432 -8.68 1 98 126 THR A C 1
ATOM 985 O O . THR A 1 126 ? -2.314 -2.885 -8.781 1 98 126 THR A O 1
ATOM 988 N N . VAL A 1 127 ? -4.059 -3.947 -9.688 1 98 127 VAL A N 1
ATOM 989 C CA . VAL A 1 127 ? -3.469 -3.977 -11.023 1 98 127 VAL A CA 1
ATOM 990 C C . VAL A 1 127 ? -3.293 -2.553 -11.539 1 98 127 VAL A C 1
ATOM 992 O O . VAL A 1 127 ? -2.289 -2.238 -12.18 1 98 127 VAL A O 1
ATOM 995 N N . ARG A 1 128 ? -4.203 -1.693 -11.234 1 96.19 128 ARG A N 1
ATOM 996 C CA . ARG A 1 128 ? -4.109 -0.302 -11.656 1 96.19 128 ARG A CA 1
ATOM 997 C C . ARG A 1 128 ? -2.881 0.374 -11.062 1 96.19 128 ARG A C 1
ATOM 999 O O . ARG A 1 128 ? -2.236 1.196 -11.719 1 96.19 128 ARG A O 1
ATOM 1006 N N . MET A 1 129 ? -2.617 0.063 -9.859 1 97.06 129 MET A N 1
ATOM 1007 C CA . MET A 1 129 ? -1.42 0.612 -9.227 1 97.06 129 MET A CA 1
ATOM 1008 C C . MET A 1 129 ? -0.163 0.166 -9.969 1 97.06 129 MET A C 1
ATOM 1010 O O . MET A 1 129 ? 0.768 0.954 -10.156 1 97.06 129 MET A O 1
ATOM 1014 N N . LEU A 1 130 ? -0.157 -1.059 -10.375 1 97.62 130 LEU A N 1
ATOM 1015 C CA . LEU A 1 130 ? 0.963 -1.562 -11.164 1 97.62 130 LEU A CA 1
ATOM 1016 C C . LEU A 1 130 ? 1.047 -0.846 -12.508 1 97.62 130 LEU A C 1
ATOM 1018 O O . LEU A 1 130 ? 2.135 -0.462 -12.945 1 97.62 130 LEU A O 1
ATOM 1022 N N . CYS A 1 131 ? -0.091 -0.637 -13.102 1 96.5 131 CYS A N 1
ATOM 1023 C CA . CYS A 1 131 ? -0.147 0.029 -14.398 1 96.5 131 CYS A CA 1
ATOM 1024 C C . CYS A 1 131 ? 0.301 1.48 -14.281 1 96.5 131 CYS A C 1
ATOM 1026 O O . CYS A 1 131 ? 0.661 2.104 -15.289 1 96.5 131 CYS A O 1
ATOM 1028 N N . GLY A 1 132 ? 0.288 1.977 -13.078 1 94.19 132 GLY A N 1
ATOM 1029 C CA . GLY A 1 132 ? 0.673 3.357 -12.836 1 94.19 132 GLY A CA 1
ATOM 1030 C C . GLY A 1 132 ? 2.176 3.561 -12.805 1 94.19 132 GLY A C 1
ATOM 1031 O O . GLY A 1 132 ? 2.654 4.699 -12.773 1 94.19 132 GLY A O 1
ATOM 1032 N N . ILE A 1 133 ? 2.939 2.498 -12.773 1 96.38 133 ILE A N 1
ATOM 1033 C CA . ILE A 1 133 ? 4.391 2.613 -12.883 1 96.38 133 ILE A CA 1
ATOM 1034 C C . ILE A 1 133 ? 4.758 3.268 -14.219 1 96.38 133 ILE A C 1
ATOM 1036 O O . ILE A 1 133 ? 4.305 2.826 -15.273 1 96.38 133 ILE A O 1
ATOM 1040 N N . PRO A 1 134 ? 5.559 4.277 -14.141 1 94 134 PRO A N 1
ATOM 1041 C CA . PRO A 1 134 ? 5.848 5.027 -15.367 1 94 134 PRO A CA 1
ATOM 1042 C C . PRO A 1 134 ? 6.543 4.18 -16.422 1 94 134 PRO A C 1
ATOM 1044 O O . PRO A 1 134 ? 7.285 3.254 -16.094 1 94 134 PRO A O 1
ATOM 1047 N N . SER A 1 135 ? 6.262 4.59 -17.656 1 88.56 135 SER A N 1
ATOM 1048 C CA . SER A 1 135 ? 6.883 3.922 -18.797 1 88.56 135 SER A CA 1
ATOM 1049 C C . SER A 1 135 ? 8.086 4.703 -19.297 1 88.56 135 SER A C 1
ATOM 1051 O O . SER A 1 135 ? 8.086 5.938 -19.281 1 88.56 135 SER A O 1
ATOM 1053 N N . SER A 1 136 ? 9.125 4.117 -19.469 1 87.44 136 SER A N 1
ATOM 1054 C CA . SER A 1 136 ? 10.312 4.621 -20.156 1 87.44 136 SER A CA 1
ATOM 1055 C C . SER A 1 136 ? 10.891 3.58 -21.109 1 87.44 136 SER A C 1
ATOM 1057 O O . SER A 1 136 ? 10.664 2.381 -20.938 1 87.44 136 SER A O 1
ATOM 1059 N N . GLY A 1 137 ? 11.578 4.141 -22.156 1 93.44 137 GLY A N 1
ATOM 1060 C CA . GLY A 1 137 ? 12.148 3.193 -23.094 1 93.44 137 GLY A CA 1
ATOM 1061 C C . GLY A 1 137 ? 11.117 2.305 -23.75 1 93.44 137 GLY A C 1
ATOM 1062 O O . GLY A 1 137 ? 10.141 2.799 -24.328 1 93.44 137 GLY A O 1
ATOM 1063 N N . LEU A 1 138 ? 11.328 0.973 -23.578 1 94.06 138 LEU A N 1
ATOM 1064 C CA . LEU A 1 138 ? 10.422 0.011 -24.203 1 94.06 138 LEU A CA 1
ATOM 1065 C C . LEU A 1 138 ? 9.266 -0.331 -23.266 1 94.06 138 LEU A C 1
ATOM 1067 O O . LEU A 1 138 ? 8.445 -1.196 -23.578 1 94.06 138 LEU A O 1
ATOM 1071 N N . GLY A 1 139 ? 9.258 0.281 -22.062 1 96 139 GLY A N 1
ATOM 1072 C CA . GLY A 1 139 ? 8.094 0.211 -21.203 1 96 139 GLY A CA 1
ATOM 1073 C C . GLY A 1 139 ? 8.125 -0.974 -20.25 1 96 139 GLY A C 1
ATOM 1074 O O . GLY A 1 139 ? 9.188 -1.545 -20 1 96 139 GLY A O 1
ATOM 1075 N N . ASN A 1 140 ? 7.012 -1.243 -19.609 1 97.94 140 ASN A N 1
ATOM 1076 C CA . ASN A 1 140 ? 6.836 -2.27 -18.594 1 97.94 140 ASN A CA 1
ATOM 1077 C C . ASN A 1 140 ? 6.129 -3.502 -19.156 1 97.94 140 ASN A C 1
ATOM 1079 O O . ASN A 1 140 ? 5.137 -3.383 -19.875 1 97.94 140 ASN A O 1
ATOM 1083 N N . LEU A 1 141 ? 6.664 -4.645 -18.875 1 98.19 141 LEU A N 1
ATOM 1084 C CA . LEU A 1 141 ? 6.023 -5.918 -19.188 1 98.19 141 LEU A CA 1
ATOM 1085 C C . LEU A 1 141 ? 5.785 -6.727 -17.922 1 98.19 141 LEU A C 1
ATOM 1087 O O . LEU A 1 141 ? 6.73 -7.035 -17.188 1 98.19 141 LEU A O 1
ATOM 1091 N N . PHE A 1 142 ? 4.531 -7.027 -17.672 1 98.5 142 PHE A N 1
ATOM 1092 C CA . PHE A 1 142 ? 4.18 -7.824 -16.516 1 98.5 142 PHE A CA 1
ATOM 1093 C C . PHE A 1 142 ? 3.963 -9.281 -16.891 1 98.5 142 PHE A C 1
ATOM 1095 O O . PHE A 1 142 ? 3.174 -9.586 -17.797 1 98.5 142 PHE A O 1
ATOM 1102 N N . MET A 1 143 ? 4.703 -10.203 -16.25 1 98.56 143 MET A N 1
ATOM 1103 C CA . MET A 1 143 ? 4.531 -11.641 -16.422 1 98.56 143 MET A CA 1
ATOM 1104 C C . MET A 1 143 ? 3.879 -12.258 -15.188 1 98.56 143 MET A C 1
ATOM 1106 O O . MET A 1 143 ? 4.457 -12.25 -14.102 1 98.56 143 MET A O 1
ATOM 1110 N N . LEU A 1 144 ? 2.742 -12.781 -15.406 1 98.38 144 LEU A N 1
ATOM 1111 C CA . LEU A 1 144 ? 1.971 -13.406 -14.336 1 98.38 144 LEU A CA 1
ATOM 1112 C C . LEU A 1 144 ? 1.844 -14.906 -14.57 1 98.38 144 LEU A C 1
ATOM 1114 O O . LEU A 1 144 ? 2.244 -15.414 -15.625 1 98.38 144 LEU A O 1
ATOM 1118 N N . MET A 1 145 ? 1.331 -15.633 -13.531 1 98.06 145 MET A N 1
ATOM 1119 C CA . MET A 1 145 ? 1.178 -17.078 -13.695 1 98.06 145 MET A CA 1
ATOM 1120 C C . MET A 1 145 ? -0.149 -17.547 -13.117 1 98.06 145 MET A C 1
ATOM 1122 O O . MET A 1 145 ? -0.474 -17.25 -11.969 1 98.06 145 MET A O 1
ATOM 1126 N N . ASP A 1 146 ? -0.868 -18.312 -13.898 1 96.12 146 ASP A N 1
ATOM 1127 C CA . ASP A 1 146 ? -2.076 -19.016 -13.477 1 96.12 146 ASP A CA 1
ATOM 1128 C C . ASP A 1 146 ? -2.984 -18.109 -12.648 1 96.12 146 ASP A C 1
ATOM 1130 O O . ASP A 1 146 ? -3.303 -18.422 -11.5 1 96.12 146 ASP A O 1
ATOM 1134 N N . LEU A 1 147 ? -3.422 -17.031 -13.312 1 95.75 147 LEU A N 1
ATOM 1135 C CA . LEU A 1 147 ? -4.344 -16.109 -12.672 1 95.75 147 LEU A CA 1
ATOM 1136 C C . LEU A 1 147 ? -5.629 -16.812 -12.258 1 95.75 147 LEU A C 1
ATOM 1138 O O . LEU A 1 147 ? -6.062 -17.766 -12.914 1 95.75 147 LEU A O 1
ATOM 1142 N N . HIS A 1 148 ? -6.223 -16.344 -11.188 1 92.94 148 HIS A N 1
ATOM 1143 C CA . HIS A 1 148 ? -7.426 -16.953 -10.633 1 92.94 148 HIS A CA 1
ATOM 1144 C C . HIS A 1 148 ? -8.555 -16.984 -11.664 1 92.94 148 HIS A C 1
ATOM 1146 O O . HIS A 1 148 ? -9.305 -17.953 -11.734 1 92.94 148 HIS A O 1
ATOM 1152 N N . THR A 1 149 ? -8.664 -15.93 -12.391 1 92 149 THR A N 1
ATOM 1153 C CA . THR A 1 149 ? -9.539 -15.891 -13.555 1 92 149 THR A CA 1
ATOM 1154 C C . THR A 1 149 ? -8.828 -15.25 -14.742 1 92 149 THR A C 1
ATOM 1156 O O . THR A 1 149 ? -8.008 -14.344 -14.57 1 92 149 THR A O 1
ATOM 1159 N N . SER A 1 150 ? -9.164 -15.68 -15.922 1 87.25 150 SER A N 1
ATOM 1160 C CA . SER A 1 150 ? -8.492 -15.211 -17.125 1 87.25 150 SER A CA 1
ATOM 1161 C C . SER A 1 150 ? -8.805 -13.742 -17.406 1 87.25 150 SER A C 1
ATOM 1163 O O . SER A 1 150 ? -8.055 -13.055 -18.094 1 87.25 150 SER A O 1
ATOM 1165 N N . GLY A 1 151 ? -9.867 -13.289 -16.859 1 93 151 GLY A N 1
ATOM 1166 C CA . GLY A 1 151 ? -10.289 -11.922 -17.094 1 93 151 GLY A CA 1
ATOM 1167 C C . GLY A 1 151 ? -9.367 -10.898 -16.453 1 93 151 GLY A C 1
ATOM 1168 O O . GLY A 1 151 ? -9.312 -9.742 -16.891 1 93 151 GLY A O 1
ATOM 1169 N N . ILE A 1 152 ? -8.562 -11.258 -15.477 1 96.5 152 ILE A N 1
ATOM 1170 C CA . ILE A 1 152 ? -7.723 -10.352 -14.703 1 96.5 152 ILE A CA 1
ATOM 1171 C C . ILE A 1 152 ? -6.676 -9.711 -15.609 1 96.5 152 ILE A C 1
ATOM 1173 O O . ILE A 1 152 ? -6.316 -8.547 -15.43 1 96.5 152 ILE A O 1
ATOM 1177 N N . ILE A 1 153 ? -6.23 -10.461 -16.641 1 96.62 153 ILE A N 1
ATOM 1178 C CA . ILE A 1 153 ? -5.191 -9.977 -17.547 1 96.62 153 ILE A CA 1
ATOM 1179 C C . ILE A 1 153 ? -5.664 -8.703 -18.234 1 96.62 153 ILE A C 1
ATOM 1181 O O . ILE A 1 153 ? -4.859 -7.836 -18.578 1 96.62 153 ILE A O 1
ATOM 1185 N N . HIS A 1 154 ? -6.926 -8.508 -18.375 1 96 154 HIS A N 1
ATOM 1186 C CA . HIS A 1 154 ? -7.488 -7.371 -19.109 1 96 154 HIS A CA 1
ATOM 1187 C C . HIS A 1 154 ? -7.605 -6.145 -18.203 1 96 154 HIS A C 1
ATOM 1189 O O . HIS A 1 154 ? -7.961 -5.059 -18.656 1 96 154 HIS A O 1
ATOM 1195 N N . TYR A 1 155 ? -7.367 -6.332 -16.875 1 96.06 155 TYR A N 1
ATOM 1196 C CA . TYR A 1 155 ? -7.258 -5.172 -15.992 1 96.06 155 TYR A CA 1
ATOM 1197 C C . TYR A 1 155 ? -5.984 -4.387 -16.281 1 96.06 155 TYR A C 1
ATOM 1199 O O . TYR A 1 155 ? -5.859 -3.227 -15.883 1 96.06 155 TYR A O 1
ATOM 1207 N N . PHE A 1 156 ? -4.977 -5.086 -16.891 1 96.81 156 PHE A N 1
ATOM 1208 C CA . PHE A 1 156 ? -3.77 -4.387 -17.312 1 96.81 156 PHE A CA 1
ATOM 1209 C C . PHE A 1 156 ? -4.035 -3.543 -18.562 1 96.81 156 PHE A C 1
ATOM 1211 O O . PHE A 1 156 ? -4.324 -4.078 -19.625 1 96.81 156 PHE A O 1
ATOM 1218 N N . GLU A 1 157 ? -4.012 -2.244 -18.375 1 92.62 157 GLU A N 1
ATOM 1219 C CA . GLU A 1 157 ? -4.359 -1.322 -19.453 1 92.62 157 GLU A CA 1
ATOM 1220 C C . GLU A 1 157 ? -3.342 -0.19 -19.562 1 92.62 157 GLU A C 1
ATOM 1222 O O . GLU A 1 157 ? -2.477 -0.04 -18.703 1 92.62 157 GLU A O 1
ATOM 1227 N N . GLY A 1 158 ? -3.463 0.593 -20.594 1 90.44 158 GLY A N 1
ATOM 1228 C CA . GLY A 1 158 ? -2.574 1.728 -20.797 1 90.44 158 GLY A CA 1
ATOM 1229 C C . GLY A 1 158 ? -1.329 1.384 -21.594 1 90.44 158 GLY A C 1
ATOM 1230 O O . GLY A 1 158 ? -1.419 0.797 -22.672 1 90.44 158 GLY A O 1
ATOM 1231 N N . THR A 1 159 ? -0.157 1.788 -20.984 1 90.31 159 THR A N 1
ATOM 1232 C CA . THR A 1 159 ? 1.089 1.664 -21.734 1 90.31 159 THR A CA 1
ATOM 1233 C C . THR A 1 159 ? 1.837 0.396 -21.328 1 90.31 159 THR A C 1
ATOM 1235 O O . THR A 1 159 ? 2.982 0.189 -21.734 1 90.31 159 THR A O 1
ATOM 1238 N N . VAL A 1 160 ? 1.137 -0.451 -20.562 1 95.56 160 VAL A N 1
ATOM 1239 C CA . VAL A 1 160 ? 1.848 -1.622 -20.062 1 95.56 160 VAL A CA 1
ATOM 1240 C C . VAL A 1 160 ? 1.483 -2.846 -20.891 1 95.56 160 VAL A C 1
ATOM 1242 O O . VAL A 1 160 ? 0.44 -2.867 -21.547 1 95.56 160 VAL A O 1
ATOM 1245 N N . GLN A 1 161 ? 2.395 -3.754 -20.953 1 96.62 161 GLN A N 1
ATOM 1246 C CA . GLN A 1 161 ? 2.137 -5.086 -21.5 1 96.62 161 GLN A CA 1
ATOM 1247 C C . GLN A 1 161 ? 2.018 -6.117 -20.375 1 96.62 161 GLN A C 1
ATOM 1249 O O . GLN A 1 161 ? 2.631 -5.961 -19.312 1 96.62 161 GLN A O 1
ATOM 1254 N N . ALA A 1 162 ? 1.202 -7.066 -20.609 1 97.88 162 ALA A N 1
ATOM 1255 C CA . ALA A 1 162 ? 1.048 -8.133 -19.641 1 97.88 162 ALA A CA 1
ATOM 1256 C C . ALA A 1 162 ? 0.823 -9.477 -20.312 1 97.88 162 ALA A C 1
ATOM 1258 O O . ALA A 1 162 ? 0.219 -9.547 -21.391 1 97.88 162 ALA A O 1
ATOM 1259 N N . MET A 1 163 ? 1.33 -10.484 -19.75 1 97.31 163 MET A N 1
ATOM 1260 C CA . MET A 1 163 ? 1.078 -11.836 -20.25 1 97.31 163 MET A CA 1
ATOM 1261 C C . MET A 1 163 ? 0.908 -12.82 -19.094 1 97.31 163 MET A C 1
ATOM 1263 O O . MET A 1 163 ? 1.47 -12.617 -18.016 1 97.31 163 MET A O 1
ATOM 1267 N N . GLU A 1 164 ? 0.126 -13.742 -19.328 1 97.62 164 GLU A N 1
ATOM 1268 C CA . GLU A 1 164 ? -0.092 -14.844 -18.391 1 97.62 164 GLU A CA 1
ATOM 1269 C C . GLU A 1 164 ? 0.654 -16.094 -18.828 1 97.62 164 GLU A C 1
ATOM 1271 O O . GLU A 1 164 ? 0.486 -16.562 -19.969 1 97.62 164 GLU A O 1
ATOM 1276 N N . LEU A 1 165 ? 1.5 -16.531 -17.953 1 97.94 165 LEU A N 1
ATOM 1277 C CA . LEU A 1 165 ? 2.188 -17.797 -18.156 1 97.94 165 LEU A CA 1
ATOM 1278 C C . LEU A 1 165 ? 1.511 -18.906 -17.375 1 97.94 165 LEU A C 1
ATOM 1280 O O . LEU A 1 165 ? 0.677 -18.641 -16.5 1 97.94 165 LEU A O 1
ATOM 1284 N N . TYR A 1 166 ? 1.875 -20.156 -17.75 1 97.19 166 TYR A N 1
ATOM 1285 C CA . TYR A 1 166 ? 1.197 -21.281 -17.125 1 97.19 166 TYR A CA 1
ATOM 1286 C C . TYR A 1 166 ? 2.203 -22.266 -16.547 1 97.19 166 TYR A C 1
ATOM 1288 O O . TYR A 1 166 ? 3.238 -22.547 -17.156 1 97.19 166 TYR A O 1
ATOM 1296 N N . ALA A 1 167 ? 1.856 -22.75 -15.398 1 97.69 167 ALA A N 1
ATOM 1297 C CA . ALA A 1 167 ? 2.688 -23.766 -14.742 1 97.69 167 ALA A CA 1
ATOM 1298 C C . ALA A 1 167 ? 2.334 -25.156 -15.227 1 97.69 167 ALA A C 1
ATOM 1300 O O . ALA A 1 167 ? 2.854 -26.156 -14.703 1 97.69 167 ALA A O 1
ATOM 1301 N N . GLU A 1 168 ? 1.536 -25.281 -16.156 1 96.69 168 GLU A N 1
ATOM 1302 C CA . GLU A 1 168 ? 0.935 -26.531 -16.625 1 96.69 168 GLU A CA 1
ATOM 1303 C C . GLU A 1 168 ? 2 -27.578 -16.922 1 96.69 168 GLU A C 1
ATOM 1305 O O . GLU A 1 168 ? 1.951 -28.688 -16.359 1 96.69 168 GLU A O 1
ATOM 1310 N N . SER A 1 169 ? 2.963 -27.234 -17.719 1 97.5 169 SER A N 1
ATOM 1311 C CA . SER A 1 169 ? 3.986 -28.188 -18.109 1 97.5 169 SER A CA 1
ATOM 1312 C C . SER A 1 169 ? 4.809 -28.641 -16.906 1 97.5 169 SER A C 1
ATOM 1314 O O . SER A 1 169 ? 5.152 -29.828 -16.797 1 97.5 169 SER A O 1
ATOM 1316 N N . THR A 1 170 ? 5.137 -27.672 -16.047 1 98.38 170 THR A N 1
ATOM 1317 C CA . THR A 1 170 ? 5.891 -27.969 -14.844 1 98.38 170 THR A CA 1
ATOM 1318 C C . THR A 1 170 ? 5.109 -28.922 -13.945 1 98.38 170 THR A C 1
ATOM 1320 O O . THR A 1 170 ? 5.66 -29.906 -13.438 1 98.38 170 THR A O 1
ATOM 1323 N N . LEU A 1 171 ? 3.854 -28.688 -13.789 1 98.31 171 LEU A N 1
ATOM 1324 C CA . LEU A 1 171 ? 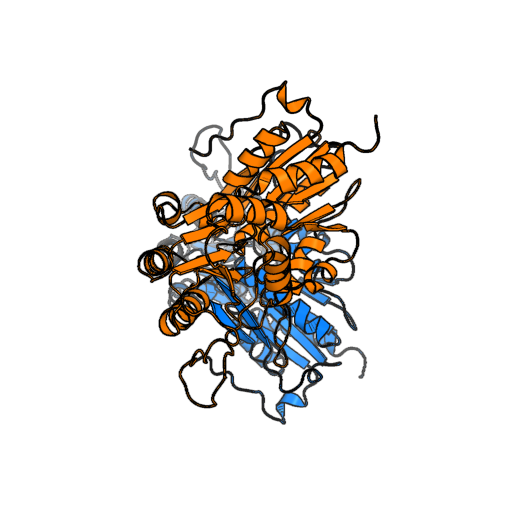2.998 -29.516 -12.945 1 98.31 171 LEU A CA 1
ATOM 1325 C C . LEU A 1 171 ? 2.74 -30.875 -13.586 1 98.31 171 LEU A C 1
ATOM 1327 O O . LEU A 1 171 ? 2.719 -31.891 -12.891 1 98.31 171 LEU A O 1
ATOM 1331 N N . GLU A 1 172 ? 2.541 -30.938 -14.898 1 98.06 172 GLU A N 1
ATOM 1332 C CA . GLU A 1 172 ? 2.369 -32.219 -15.602 1 98.06 172 GLU A CA 1
ATOM 1333 C C . GLU A 1 172 ? 3.566 -33.125 -15.383 1 98.06 172 GLU A C 1
ATOM 1335 O O . GLU A 1 172 ? 3.4 -34.312 -15.133 1 98.06 172 GLU A O 1
ATOM 1340 N N . GLN A 1 173 ? 4.711 -32.5 -15.477 1 98.31 173 GLN A N 1
ATOM 1341 C CA . GLN A 1 173 ? 5.926 -33.281 -15.266 1 98.31 173 GLN A CA 1
ATOM 1342 C C . GLN A 1 173 ? 5.988 -33.844 -13.844 1 98.31 173 GLN A C 1
ATOM 1344 O O . GLN A 1 173 ? 6.293 -35.031 -13.648 1 98.31 173 GLN A O 1
ATOM 1349 N N . ALA A 1 174 ? 5.703 -33.031 -12.891 1 98.44 174 ALA A N 1
ATOM 1350 C CA . ALA A 1 174 ? 5.73 -33.438 -11.492 1 98.44 174 ALA A CA 1
ATOM 1351 C C . ALA A 1 174 ? 4.691 -34.531 -11.227 1 98.44 174 ALA A C 1
ATOM 1353 O O . ALA A 1 174 ? 4.953 -35.5 -10.492 1 98.44 174 ALA A O 1
ATOM 1354 N N . ILE A 1 175 ? 3.502 -34.375 -11.797 1 98.31 175 ILE A N 1
ATOM 1355 C CA . ILE A 1 175 ? 2.436 -35.375 -11.648 1 98.31 175 ILE A CA 1
ATOM 1356 C C . ILE A 1 175 ? 2.887 -36.719 -12.234 1 98.31 175 ILE A C 1
ATOM 1358 O O . ILE A 1 175 ? 2.75 -37.75 -11.586 1 98.31 175 ILE A O 1
ATOM 1362 N N . ALA A 1 176 ? 3.479 -36.688 -13.367 1 98.12 176 ALA A N 1
ATOM 1363 C CA . ALA A 1 176 ? 3.945 -37.906 -14.039 1 98.12 176 ALA A CA 1
ATOM 1364 C C . ALA A 1 176 ? 5.012 -38.625 -13.211 1 98.12 176 ALA A C 1
ATOM 1366 O O . ALA A 1 176 ? 5.066 -39.844 -13.18 1 98.12 176 ALA A O 1
ATOM 1367 N N . GLU A 1 177 ? 5.824 -37.844 -12.555 1 98.06 177 GLU A N 1
ATOM 1368 C CA . GLU A 1 177 ? 6.945 -38.375 -11.797 1 98.06 177 GLU A CA 1
ATOM 1369 C C . GLU A 1 177 ? 6.484 -38.938 -10.461 1 98.06 177 GLU A C 1
ATOM 1371 O O . GLU A 1 177 ? 7.16 -39.812 -9.883 1 98.06 177 GLU A O 1
ATOM 1376 N N . ASN A 1 178 ? 5.293 -38.469 -10 1 97.56 178 ASN A N 1
ATOM 1377 C CA . ASN A 1 178 ? 4.957 -38.781 -8.617 1 97.56 178 ASN A CA 1
ATOM 1378 C C . ASN A 1 178 ? 3.678 -39.625 -8.531 1 97.56 178 ASN A C 1
ATOM 1380 O O . ASN A 1 178 ? 3.291 -40.062 -7.449 1 97.56 178 ASN A O 1
ATOM 1384 N N . ILE A 1 179 ? 3.006 -39.812 -9.617 1 97.25 179 ILE A N 1
ATOM 1385 C CA . ILE A 1 179 ? 1.776 -40.594 -9.656 1 97.25 179 ILE A CA 1
ATOM 1386 C C . ILE A 1 179 ? 1.942 -41.75 -10.617 1 97.25 179 ILE A C 1
ATOM 1388 O O . ILE A 1 179 ? 2.471 -41.594 -11.719 1 97.25 179 ILE A O 1
ATOM 1392 N N . ASP A 1 180 ? 1.503 -42.969 -10.188 1 96.62 180 ASP A N 1
ATOM 1393 C CA . ASP A 1 180 ? 1.568 -44.156 -11.008 1 96.62 180 ASP A CA 1
ATOM 1394 C C . ASP A 1 180 ? 0.301 -44.344 -11.844 1 96.62 180 ASP A C 1
ATOM 1396 O O . ASP A 1 180 ? -0.722 -44.812 -11.344 1 96.62 180 ASP A O 1
ATOM 1400 N N . PHE A 1 181 ? 0.366 -44.094 -13.094 1 95.94 181 PHE A N 1
ATOM 1401 C CA . PHE A 1 181 ? -0.799 -44.125 -13.969 1 95.94 181 PHE A CA 1
ATOM 1402 C C . PHE A 1 181 ? -1.055 -45.562 -14.484 1 95.94 181 PHE A C 1
ATOM 1404 O O . PHE A 1 181 ? -1.979 -45.781 -15.266 1 95.94 181 PHE A O 1
ATOM 1411 N N . SER A 1 182 ? -0.201 -46.469 -14.031 1 95.25 182 SER A N 1
ATOM 1412 C CA . SER A 1 182 ? -0.508 -47.875 -14.305 1 95.25 182 SER A CA 1
ATOM 1413 C C . SER A 1 182 ? -1.664 -48.344 -13.438 1 95.25 182 SER A C 1
ATOM 1415 O O . SER A 1 182 ? -2.268 -49.375 -13.727 1 95.25 182 SER A O 1
ATOM 1417 N N . GLU A 1 183 ? -1.964 -47.656 -12.383 1 95.75 183 GLU A N 1
ATOM 1418 C CA . GLU A 1 183 ? -3.127 -47.875 -11.523 1 95.75 183 GLU A CA 1
ATOM 1419 C C . GLU A 1 183 ? -4.285 -46.969 -11.914 1 95.75 183 GLU A C 1
ATOM 1421 O O . GLU A 1 183 ? -4.086 -45.969 -12.617 1 95.75 183 GLU A O 1
ATOM 1426 N N . PRO A 1 184 ? -5.492 -47.312 -11.484 1 96.88 184 PRO A N 1
ATOM 1427 C CA . PRO A 1 184 ? -6.617 -46.438 -11.812 1 96.88 184 PRO A CA 1
ATOM 1428 C C . PRO A 1 184 ? -6.5 -45.062 -11.172 1 96.88 184 PRO A C 1
ATOM 1430 O O . PRO A 1 184 ? -6.43 -44.938 -9.945 1 96.88 184 PRO A O 1
ATOM 1433 N N . VAL A 1 185 ? -6.41 -44.094 -12.016 1 97.56 185 VAL A N 1
ATOM 1434 C CA . VAL A 1 185 ? -6.301 -42.688 -11.586 1 97.56 185 VAL A CA 1
ATOM 1435 C C . VAL A 1 185 ? -7.441 -41.875 -12.188 1 97.56 185 VAL A C 1
ATOM 1437 O O . VAL A 1 185 ? -7.887 -42.156 -13.305 1 97.56 185 VAL A O 1
ATOM 1440 N N . ILE A 1 186 ? -7.934 -40.906 -11.484 1 96.88 186 ILE A N 1
ATOM 1441 C CA . ILE A 1 186 ? -8.953 -40 -11.977 1 96.88 186 ILE A CA 1
ATOM 1442 C C . ILE A 1 186 ? -8.664 -38.594 -11.453 1 96.88 186 ILE A C 1
ATOM 1444 O O . ILE A 1 186 ? -8.156 -38.438 -10.344 1 96.88 186 ILE A O 1
ATOM 1448 N N . PHE A 1 187 ? -8.938 -37.625 -12.258 1 96.12 187 PHE A N 1
ATOM 1449 C CA . PHE A 1 187 ? -8.781 -36.25 -11.805 1 96.12 187 PHE A CA 1
ATOM 1450 C C . PHE A 1 187 ? -10.078 -35.719 -11.195 1 96.12 187 PHE A C 1
ATOM 1452 O O . PHE A 1 187 ? -11.172 -36.062 -11.656 1 96.12 187 PHE A O 1
ATOM 1459 N N . GLY A 1 188 ? -9.922 -34.969 -10.141 1 92.75 188 GLY A N 1
ATOM 1460 C CA . GLY A 1 188 ? -11.078 -34.406 -9.469 1 92.75 188 GLY A CA 1
ATOM 1461 C C . GLY A 1 188 ? -10.977 -32.906 -9.242 1 92.75 188 GLY A C 1
ATOM 1462 O O . GLY A 1 188 ? -9.875 -32.344 -9.289 1 92.75 188 GLY A O 1
ATOM 1463 N N . SER A 1 189 ? -12.094 -32.219 -9.023 1 87.5 189 SER A N 1
ATOM 1464 C CA . SER A 1 189 ? -12.133 -30.812 -8.664 1 87.5 189 SER A CA 1
ATOM 1465 C C . SER A 1 189 ? -12.414 -30.625 -7.18 1 87.5 189 SER A C 1
ATOM 1467 O O . SER A 1 189 ? -13.086 -31.453 -6.562 1 87.5 189 SER A O 1
ATOM 1469 N N . ALA A 1 190 ? -11.766 -29.625 -6.609 1 82.88 190 ALA A N 1
ATOM 1470 C CA . ALA A 1 190 ? -12.102 -29.297 -5.227 1 82.88 190 ALA A CA 1
ATOM 1471 C C . ALA A 1 190 ? -13.438 -28.562 -5.148 1 82.88 190 ALA A C 1
ATOM 1473 O O . ALA A 1 190 ? -14.148 -28.656 -4.141 1 82.88 190 ALA A O 1
ATOM 1474 N N . ASP A 1 191 ? -13.633 -27.734 -6.148 1 72.81 191 ASP A N 1
ATOM 1475 C CA . ASP A 1 191 ? -14.906 -27.031 -6.312 1 72.81 191 ASP A CA 1
ATOM 1476 C C . ASP A 1 191 ? -15.242 -26.844 -7.793 1 72.81 191 ASP A C 1
ATOM 1478 O O . ASP A 1 191 ? -14.539 -27.375 -8.664 1 72.81 191 ASP A O 1
ATOM 1482 N N . LEU A 1 192 ? -16.359 -26.312 -8.039 1 62.78 192 LEU A N 1
ATOM 1483 C CA . LEU A 1 192 ? -16.797 -26.172 -9.422 1 62.78 192 LEU A CA 1
ATOM 1484 C C . LEU A 1 192 ? -16.125 -24.953 -10.07 1 62.78 192 LEU A C 1
ATOM 1486 O O . LEU A 1 192 ? -16.516 -24.547 -11.172 1 62.78 192 LEU A O 1
ATOM 1490 N N . GLY A 1 193 ? -15.023 -24.438 -9.5 1 64.62 193 GLY A N 1
ATOM 1491 C CA . GLY A 1 193 ? -14.508 -23.156 -9.961 1 64.62 193 GLY A CA 1
ATOM 1492 C C . GLY A 1 193 ? -13.531 -23.297 -11.117 1 64.62 193 GLY A C 1
ATOM 1493 O O . GLY A 1 193 ? -13.375 -22.359 -11.906 1 64.62 193 GLY A O 1
ATOM 1494 N N . ARG A 1 194 ? -12.828 -24.438 -11.219 1 76.44 194 ARG A N 1
ATOM 1495 C CA . ARG A 1 194 ? -11.828 -24.516 -12.281 1 76.44 194 ARG A CA 1
ATOM 1496 C C . ARG A 1 194 ? -11.969 -25.812 -13.07 1 76.44 194 ARG A C 1
ATOM 1498 O O . ARG A 1 194 ? -10.977 -26.516 -13.273 1 76.44 194 ARG A O 1
ATOM 1505 N N . PRO A 1 195 ? -13.062 -26.078 -13.562 1 75.25 195 PRO A N 1
ATOM 1506 C CA . PRO A 1 195 ? -13.273 -27.359 -14.242 1 75.25 195 PRO A CA 1
ATOM 1507 C C . PRO A 1 195 ? -12.43 -27.5 -15.508 1 75.25 195 PRO A C 1
ATOM 1509 O O . PRO A 1 195 ? -11.984 -28.609 -15.836 1 75.25 195 PRO A O 1
ATOM 1512 N N . LEU A 1 196 ? -12.133 -26.375 -16.062 1 81.5 196 LEU A N 1
ATOM 1513 C CA . LEU A 1 196 ? -11.414 -26.422 -17.344 1 81.5 196 LEU A CA 1
ATOM 1514 C C . LEU A 1 196 ? -9.977 -26.891 -17.125 1 81.5 196 LEU A C 1
ATOM 1516 O O . LEU A 1 196 ? -9.438 -27.641 -17.938 1 81.5 196 LEU A O 1
ATOM 1520 N N . TRP A 1 197 ? -9.43 -26.5 -16.062 1 87.12 197 TRP A N 1
ATOM 1521 C CA . TRP A 1 197 ? -8.055 -26.906 -15.812 1 87.12 197 TRP A CA 1
ATOM 1522 C C . TRP A 1 197 ? -7.992 -28.375 -15.391 1 87.12 197 TRP A C 1
ATOM 1524 O O . TRP A 1 197 ? -7.07 -29.094 -15.773 1 87.12 197 TRP A O 1
ATOM 1534 N N . VAL A 1 198 ? -8.961 -28.828 -14.664 1 89.38 198 VAL A N 1
ATOM 1535 C CA . VAL A 1 198 ? -9.055 -30.234 -14.297 1 89.38 198 VAL A CA 1
ATOM 1536 C C . VAL A 1 198 ? -9.172 -31.094 -15.555 1 89.38 198 VAL A C 1
ATOM 1538 O O . VAL A 1 198 ? -8.477 -32.094 -15.695 1 89.38 198 VAL A O 1
ATOM 1541 N N . GLU A 1 199 ? -9.961 -30.641 -16.406 1 90.75 199 GLU A N 1
ATOM 1542 C CA . GLU A 1 199 ? -10.141 -31.344 -17.672 1 90.75 199 GLU A CA 1
ATOM 1543 C C . GLU A 1 199 ? -8.836 -31.375 -18.484 1 90.75 199 GLU A C 1
ATOM 1545 O O . GLU A 1 199 ? -8.508 -32.375 -19.094 1 90.75 199 GLU A O 1
ATOM 1550 N N . THR A 1 200 ? -8.133 -30.281 -18.469 1 93 200 THR A N 1
ATOM 1551 C CA . THR A 1 200 ? -6.871 -30.188 -19.203 1 93 200 THR A CA 1
ATOM 1552 C C . THR A 1 200 ? -5.875 -31.234 -18.719 1 93 200 THR A C 1
ATOM 1554 O O . THR A 1 200 ? -5.277 -31.953 -19.516 1 93 200 THR A O 1
ATOM 1557 N N . PHE A 1 201 ? -5.738 -31.359 -17.469 1 94.56 201 PHE A N 1
ATOM 1558 C CA . PHE A 1 201 ? -4.816 -32.344 -16.906 1 94.56 201 PHE A CA 1
ATOM 1559 C C . PHE A 1 201 ? -5.301 -33.75 -17.156 1 94.56 201 PHE A C 1
ATOM 1561 O O . PHE A 1 201 ? -4.508 -34.625 -17.516 1 94.56 201 PHE A O 1
ATOM 1568 N N . ALA A 1 202 ? -6.598 -34 -16.953 1 94.69 202 ALA A N 1
ATOM 1569 C CA . ALA A 1 202 ? -7.172 -35.312 -17.188 1 94.69 202 ALA A CA 1
ATOM 1570 C C . ALA A 1 202 ? -6.922 -35.781 -18.609 1 94.69 202 ALA A C 1
ATOM 1572 O O . ALA A 1 202 ? -6.512 -36.906 -18.844 1 94.69 202 ALA A O 1
ATOM 1573 N N . ASN A 1 203 ? -7.156 -34.875 -19.516 1 95.94 203 ASN A N 1
ATOM 1574 C CA . ASN A 1 203 ? -6.945 -35.188 -20.922 1 95.94 203 ASN A CA 1
ATOM 1575 C C . ASN A 1 203 ? -5.477 -35.5 -21.219 1 95.94 203 ASN A C 1
ATOM 1577 O O . ASN A 1 203 ? -5.168 -36.406 -21.984 1 95.94 203 ASN A O 1
ATOM 1581 N N . HIS A 1 204 ? -4.613 -34.719 -20.656 1 96.44 204 HIS A N 1
ATOM 1582 C CA . HIS A 1 204 ? -3.18 -34.906 -20.859 1 96.44 204 HIS A CA 1
ATOM 1583 C C . HIS A 1 204 ? -2.748 -36.312 -20.469 1 96.44 204 HIS A C 1
ATOM 1585 O O . HIS A 1 204 ? -1.922 -36.938 -21.141 1 96.44 204 HIS A O 1
ATOM 1591 N N . PHE A 1 205 ? -3.326 -36.844 -19.422 1 97 205 PHE A N 1
ATOM 1592 C CA . PHE A 1 205 ? -2.906 -38.156 -18.891 1 97 205 PHE A CA 1
ATOM 1593 C C . PHE A 1 205 ? -3.857 -39.25 -19.344 1 97 205 PHE A C 1
ATOM 1595 O O . PHE A 1 205 ? -3.67 -40.406 -19 1 97 205 PHE A O 1
ATOM 1602 N N . GLY A 1 206 ? -4.914 -38.906 -20.016 1 96.06 206 GLY A N 1
ATOM 1603 C CA . GLY A 1 206 ? -5.84 -39.875 -20.578 1 96.06 206 GLY A CA 1
ATOM 1604 C C . GLY A 1 206 ? -6.719 -40.531 -19.547 1 96.06 206 GLY A C 1
ATOM 1605 O O . GLY A 1 206 ? -6.953 -41.75 -19.609 1 96.06 206 GLY A O 1
ATOM 1606 N N . VAL A 1 207 ? -7.164 -39.812 -18.578 1 96.19 207 VAL A N 1
ATOM 1607 C CA . VAL A 1 207 ? -7.977 -40.375 -17.5 1 96.19 207 VAL A CA 1
ATOM 1608 C C . VAL A 1 207 ? -9.273 -39.594 -17.359 1 96.19 207 VAL A C 1
ATOM 1610 O O . VAL A 1 207 ? -9.469 -38.562 -18.031 1 96.19 207 VAL A O 1
ATOM 1613 N N . GLY A 1 208 ? -10.211 -40.062 -16.5 1 93.94 208 GLY A N 1
ATOM 1614 C CA . GLY A 1 208 ? -11.516 -39.438 -16.312 1 93.94 208 GLY A CA 1
ATOM 1615 C C . GLY A 1 208 ? -11.492 -38.312 -15.32 1 93.94 208 GLY A C 1
ATOM 1616 O O . GLY A 1 208 ? -10.438 -37.969 -14.773 1 93.94 208 GLY A O 1
ATOM 1617 N N . ILE A 1 209 ? -12.727 -37.719 -15.164 1 93.25 209 ILE A N 1
ATOM 1618 C CA . ILE A 1 209 ? -12.875 -36.562 -14.273 1 93.25 209 ILE A CA 1
ATOM 1619 C C . ILE A 1 209 ? -14 -36.844 -13.273 1 93.25 209 ILE A C 1
ATOM 1621 O O . ILE A 1 209 ? -14.984 -37.5 -13.609 1 93.25 209 ILE A O 1
ATOM 1625 N N . ALA A 1 210 ? -13.742 -36.344 -12.125 1 91.44 210 ALA A N 1
ATOM 1626 C CA . ALA A 1 210 ? -14.781 -36.375 -11.102 1 91.44 210 ALA A CA 1
ATOM 1627 C C . ALA A 1 210 ? -14.984 -35 -10.492 1 91.44 210 ALA A C 1
ATOM 1629 O O . ALA A 1 210 ? -14.055 -34.188 -10.461 1 91.44 210 ALA A O 1
ATOM 1630 N N . PHE A 1 211 ? -16.266 -34.688 -10.062 1 87.5 211 PHE A N 1
ATOM 1631 C CA . PHE A 1 211 ? -16.594 -33.406 -9.477 1 87.5 211 PHE A CA 1
ATOM 1632 C C . PHE A 1 211 ? -17.344 -33.562 -8.164 1 87.5 211 PHE A C 1
ATOM 1634 O O . PHE A 1 211 ? -18.031 -34.562 -7.965 1 87.5 211 PHE A O 1
ATOM 1641 N N . ILE A 1 212 ? -17.016 -32.625 -7.32 1 81.56 212 ILE A N 1
ATOM 1642 C CA . ILE A 1 212 ? -17.797 -32.531 -6.094 1 81.56 212 ILE A CA 1
ATOM 1643 C C . ILE A 1 212 ? -18.781 -31.375 -6.184 1 81.56 212 ILE A C 1
ATOM 1645 O O . ILE A 1 212 ? -18.422 -30.281 -6.641 1 81.56 212 ILE A O 1
ATOM 1649 N N . ARG A 1 213 ? -20.031 -31.609 -6.07 1 68.31 213 ARG A N 1
ATOM 1650 C CA . ARG A 1 213 ? -21 -30.516 -6.047 1 68.31 213 ARG A CA 1
ATOM 1651 C C . ARG A 1 213 ? -21.141 -29.938 -4.648 1 68.31 213 ARG A C 1
ATOM 1653 O O . ARG A 1 213 ? -21.359 -30.656 -3.68 1 68.31 213 ARG A O 1
ATOM 1660 N N . LYS A 1 214 ? -20.688 -28.609 -4.535 1 60.41 214 LYS A N 1
ATOM 1661 C CA . LYS A 1 214 ? -20.938 -27.938 -3.266 1 60.41 214 LYS A CA 1
ATOM 1662 C C . LYS A 1 214 ? -22.391 -27.5 -3.145 1 60.41 214 LYS A C 1
ATOM 1664 O O . LYS A 1 214 ? -22.969 -26.984 -4.102 1 60.41 214 LYS A O 1
ATOM 1669 N N . SER A 1 215 ? -23.312 -28.219 -2.602 1 53.84 215 SER A N 1
ATOM 1670 C CA . SER A 1 215 ? -24.656 -27.703 -2.402 1 53.84 215 SER A CA 1
ATOM 1671 C C . SER A 1 215 ? -24.703 -26.703 -1.259 1 53.84 215 SER A C 1
ATOM 1673 O O . SER A 1 215 ? -24.109 -26.922 -0.201 1 53.84 215 SER A O 1
ATOM 1675 N N . ARG A 1 216 ? -24.922 -25.438 -1.597 1 49.34 216 ARG A N 1
ATOM 1676 C CA . ARG A 1 216 ? -25.172 -24.453 -0.545 1 49.34 216 ARG A CA 1
ATOM 1677 C C . ARG A 1 216 ? -26.531 -24.688 0.105 1 49.34 216 ARG A C 1
ATOM 1679 O O . ARG A 1 216 ? -27.562 -24.625 -0.563 1 49.34 216 ARG A O 1
ATOM 1686 N N . SER A 1 217 ? -26.703 -25.625 0.972 1 40.12 217 SER A N 1
ATOM 1687 C CA . SER A 1 217 ? -28.016 -25.578 1.608 1 40.12 217 SER A CA 1
ATOM 1688 C C . SER A 1 217 ? -28.188 -24.297 2.434 1 40.12 217 SER A C 1
ATOM 1690 O O . SER A 1 217 ? -27.203 -23.703 2.865 1 40.12 217 SER A O 1
ATOM 1692 N N . PHE A 1 218 ? -29.359 -23.703 2.4 1 39.62 218 PHE A N 1
ATOM 1693 C CA . PHE A 1 218 ? -29.766 -22.547 3.197 1 39.62 218 PHE A CA 1
ATOM 1694 C C . PHE A 1 218 ? -29.125 -22.594 4.582 1 39.62 218 PHE A C 1
ATOM 1696 O O . PHE A 1 218 ? -29.203 -21.625 5.344 1 39.62 218 PHE A O 1
ATOM 1703 N N . GLU A 1 219 ? -29.156 -23.688 5.316 1 38.28 219 GLU A N 1
ATOM 1704 C CA . GLU A 1 219 ? -28.594 -23.734 6.66 1 38.28 219 GLU A CA 1
ATOM 1705 C C . GLU A 1 219 ? -27.062 -23.719 6.621 1 38.28 219 GLU A C 1
ATOM 1707 O O . GLU A 1 219 ? -26.469 -24.016 5.59 1 38.28 219 GLU A O 1
ATOM 1712 N N . ASP A 1 220 ? -26.203 -23.547 7.742 1 40.78 220 ASP A N 1
ATOM 1713 C CA . ASP A 1 220 ? -24.844 -23.219 8.125 1 40.78 220 ASP A CA 1
ATOM 1714 C C . ASP A 1 220 ? -23.828 -23.938 7.23 1 40.78 220 ASP A C 1
ATOM 1716 O O . ASP A 1 220 ? -22.797 -23.375 6.863 1 40.78 220 ASP A O 1
ATOM 1720 N N . THR A 1 221 ? -23.766 -25.453 7.281 1 40.84 221 THR A N 1
ATOM 1721 C CA . THR A 1 221 ? -22.531 -26.188 7.168 1 40.84 221 THR A CA 1
ATOM 1722 C C . THR A 1 221 ? -22.25 -26.578 5.715 1 40.84 221 THR A C 1
ATOM 1724 O O . THR A 1 221 ? -23.141 -27.047 5.016 1 40.84 221 THR A O 1
ATOM 1727 N N . HIS A 1 222 ? -21.375 -25.922 4.973 1 49.31 222 HIS A N 1
ATOM 1728 C CA . HIS A 1 222 ? -20.797 -26.375 3.713 1 49.31 222 HIS A CA 1
ATOM 1729 C C . HIS A 1 222 ? -20.812 -27.906 3.615 1 49.31 222 HIS A C 1
ATOM 1731 O O . HIS A 1 222 ? -20.109 -28.578 4.363 1 49.31 222 HIS A O 1
ATOM 1737 N N . VAL A 1 223 ? -22.016 -28.516 3.34 1 48.94 223 VAL A N 1
ATOM 1738 C CA . VAL A 1 223 ? -22.031 -29.969 3.166 1 48.94 223 VAL A CA 1
ATOM 1739 C C . VAL A 1 223 ? -21.5 -30.328 1.779 1 48.94 223 VAL A C 1
ATOM 1741 O O . VAL A 1 223 ? -21.938 -29.75 0.776 1 48.94 223 VAL A O 1
ATOM 1744 N N . ILE A 1 224 ? -20.234 -30.766 1.646 1 57.34 224 ILE A N 1
ATOM 1745 C CA . ILE A 1 224 ? -19.609 -31.328 0.446 1 57.34 224 ILE A CA 1
ATOM 1746 C C . ILE A 1 224 ? -20.422 -32.5 -0.062 1 57.34 224 ILE A C 1
ATOM 1748 O O . ILE A 1 224 ? -20.703 -33.438 0.686 1 57.34 224 ILE A O 1
ATOM 1752 N N . GLY A 1 225 ? -21.219 -32.375 -1.195 1 61.56 225 GLY A N 1
ATOM 1753 C CA . GLY A 1 225 ? -22.047 -33.438 -1.743 1 61.56 225 GLY A CA 1
ATOM 1754 C C . GLY A 1 225 ? -21.25 -34.594 -2.301 1 61.56 225 GLY A C 1
ATOM 1755 O O . GLY A 1 225 ? -20.016 -34.594 -2.24 1 61.56 225 GLY A O 1
ATOM 1756 N N . GLU A 1 226 ? -21.953 -35.719 -2.689 1 69.94 226 GLU A N 1
ATOM 1757 C CA . GLU A 1 226 ? -21.406 -36.875 -3.34 1 69.94 226 GLU A CA 1
ATOM 1758 C C . GLU A 1 226 ? -20.734 -36.531 -4.668 1 69.94 226 GLU A C 1
ATOM 1760 O O . GLU A 1 226 ? -21.25 -35.719 -5.426 1 69.94 226 GLU A O 1
ATOM 1765 N N . PRO A 1 227 ? -19.422 -37.062 -4.887 1 79.75 227 PRO A N 1
ATOM 1766 C CA . PRO A 1 227 ? -18.719 -36.812 -6.152 1 79.75 227 PRO A CA 1
ATOM 1767 C C . PRO A 1 227 ? -19.5 -37.312 -7.363 1 79.75 227 PRO A C 1
ATOM 1769 O O . PRO A 1 227 ? -20.156 -38.375 -7.289 1 79.75 227 PRO A O 1
ATOM 1772 N N . ILE A 1 228 ? -19.562 -36.5 -8.336 1 81.94 228 ILE A N 1
ATOM 1773 C CA . ILE A 1 228 ? -20.047 -36.938 -9.641 1 81.94 228 ILE A CA 1
ATOM 1774 C C . ILE A 1 228 ? -18.922 -37.562 -10.445 1 81.94 228 ILE A C 1
ATOM 1776 O O . ILE A 1 228 ? -17.953 -36.875 -10.812 1 81.94 228 ILE A O 1
ATOM 1780 N N . GLY A 1 229 ? -18.922 -38.906 -10.734 1 86.5 229 GLY A N 1
ATOM 1781 C CA . GLY A 1 229 ? -17.859 -39.688 -11.344 1 86.5 229 GLY A CA 1
ATOM 1782 C C . GLY A 1 229 ? -17.484 -40.906 -10.523 1 86.5 229 GLY A C 1
ATOM 1783 O O . GLY A 1 229 ? -17.75 -40.969 -9.32 1 86.5 229 GLY A O 1
ATOM 1784 N N . ASP A 1 230 ? -16.938 -41.906 -11.094 1 90.62 230 ASP A N 1
ATOM 1785 C CA . ASP A 1 230 ? -16.562 -43.156 -10.422 1 90.62 230 ASP A CA 1
ATOM 1786 C C . ASP A 1 230 ? -15.148 -43.031 -9.836 1 90.62 230 ASP A C 1
ATOM 1788 O O . ASP A 1 230 ? -14.156 -43.219 -10.539 1 90.62 230 ASP A O 1
ATOM 1792 N N . VAL A 1 231 ? -15.102 -42.812 -8.516 1 95.38 231 VAL A N 1
ATOM 1793 C CA . VAL A 1 231 ? -13.82 -42.594 -7.848 1 95.38 231 VAL A CA 1
ATOM 1794 C C . VAL A 1 231 ? -13.438 -43.844 -7.051 1 95.38 231 VAL A C 1
ATOM 1796 O O . VAL A 1 231 ? -12.344 -43.938 -6.488 1 95.38 231 VAL A O 1
ATOM 1799 N N . LYS A 1 232 ? -14.391 -44.844 -6.992 1 96.06 232 LYS A N 1
ATOM 1800 C CA . LYS A 1 232 ? -14.172 -46 -6.16 1 96.06 232 LYS A CA 1
ATOM 1801 C C . LYS A 1 232 ? -12.945 -46.781 -6.629 1 96.06 232 LYS A C 1
ATOM 1803 O O . LYS A 1 232 ? -12.844 -47.156 -7.805 1 96.06 232 LYS A O 1
ATOM 1808 N N . GLY A 1 233 ? -12.086 -47.031 -5.699 1 97.19 233 GLY A N 1
ATOM 1809 C CA . GLY A 1 233 ? -10.906 -47.812 -5.977 1 97.19 233 GLY A CA 1
ATOM 1810 C C . GLY A 1 233 ? -9.859 -47.062 -6.785 1 97.19 233 GLY A C 1
ATOM 1811 O O . GLY A 1 233 ? -8.953 -47.688 -7.355 1 97.19 233 GLY A O 1
ATOM 1812 N N . LYS A 1 234 ? -9.914 -45.812 -6.883 1 97.75 234 LYS A N 1
ATOM 1813 C CA . LYS A 1 234 ? -9.008 -45.062 -7.746 1 97.75 234 LYS A CA 1
ATOM 1814 C C . LYS A 1 234 ? -8.18 -44.062 -6.938 1 97.75 234 LYS A C 1
ATOM 1816 O O . LYS A 1 234 ? -8.547 -43.719 -5.816 1 97.75 234 LYS A O 1
ATOM 1821 N N . HIS A 1 235 ? -7.051 -43.719 -7.48 1 98.12 235 HIS A N 1
ATOM 1822 C CA . HIS A 1 235 ? -6.262 -42.594 -7.031 1 98.12 235 HIS A CA 1
ATOM 1823 C C . HIS A 1 235 ? -6.812 -41.281 -7.594 1 98.12 235 HIS A C 1
ATOM 1825 O O . HIS A 1 235 ? -6.793 -41.062 -8.812 1 98.12 235 HIS A O 1
ATOM 1831 N N . VAL A 1 236 ? -7.297 -40.406 -6.719 1 97.19 236 VAL A N 1
ATOM 1832 C CA . VAL A 1 236 ? -7.863 -39.156 -7.168 1 97.19 236 VAL A CA 1
ATOM 1833 C C . VAL A 1 236 ? -6.805 -38.062 -7.086 1 97.19 236 VAL A C 1
ATOM 1835 O O . VAL A 1 236 ? -6.141 -37.906 -6.055 1 97.19 236 VAL A O 1
ATOM 1838 N N . VAL A 1 237 ? -6.645 -37.312 -8.172 1 97.44 237 VAL A N 1
ATOM 1839 C CA . VAL A 1 237 ? -5.766 -36.156 -8.211 1 97.44 237 VAL A CA 1
ATOM 1840 C C . VAL A 1 237 ? -6.598 -34.875 -8.312 1 97.44 237 VAL A C 1
ATOM 1842 O O . VAL A 1 237 ? -7.25 -34.625 -9.336 1 97.44 237 VAL A O 1
ATOM 1845 N N . ILE A 1 238 ? -6.512 -34.062 -7.242 1 95.56 238 ILE A N 1
ATOM 1846 C CA . ILE A 1 238 ? -7.262 -32.812 -7.223 1 95.56 238 ILE A CA 1
ATOM 1847 C C . ILE A 1 238 ? -6.383 -31.672 -7.734 1 95.56 238 ILE A C 1
ATOM 1849 O O . ILE A 1 238 ? -5.195 -31.594 -7.406 1 95.56 238 ILE A O 1
ATOM 1853 N N . TYR A 1 239 ? -7.047 -30.781 -8.531 1 94.62 239 TYR A N 1
ATOM 1854 C CA . TYR A 1 239 ? -6.316 -29.594 -8.945 1 94.62 239 TYR A CA 1
ATOM 1855 C C . TYR A 1 239 ? -7.043 -28.328 -8.508 1 94.62 239 TYR A C 1
ATOM 1857 O O . TYR A 1 239 ? -8.266 -28.234 -8.617 1 94.62 239 TYR A O 1
ATOM 1865 N N . ASP A 1 240 ? -6.332 -27.375 -8.008 1 92.12 240 ASP A N 1
ATOM 1866 C CA . ASP A 1 240 ? -6.801 -26.031 -7.715 1 92.12 240 ASP A CA 1
ATOM 1867 C C . ASP A 1 240 ? -5.719 -24.984 -8.008 1 92.12 240 ASP A C 1
ATOM 1869 O O . ASP A 1 240 ? -4.531 -25.297 -7.992 1 92.12 240 ASP A O 1
ATOM 1873 N N . ASP A 1 241 ? -6.113 -23.781 -8.336 1 91.88 241 ASP A N 1
ATOM 1874 C CA . ASP A 1 241 ? -5.117 -22.75 -8.641 1 91.88 241 ASP A CA 1
ATOM 1875 C C . ASP A 1 241 ? -4.406 -22.297 -7.371 1 91.88 241 ASP A C 1
ATOM 1877 O O . ASP A 1 241 ? -3.201 -22.031 -7.391 1 91.88 241 ASP A O 1
ATOM 1881 N N . LEU A 1 242 ? -5.215 -22.141 -6.293 1 93.38 242 LEU A N 1
ATOM 1882 C CA . LEU A 1 242 ? -4.562 -21.656 -5.078 1 93.38 242 LEU A CA 1
ATOM 1883 C C . LEU A 1 242 ? -5.219 -22.266 -3.84 1 93.38 242 LEU A C 1
ATOM 1885 O O . LEU A 1 242 ? -6.375 -22.688 -3.889 1 93.38 242 LEU A O 1
ATOM 1889 N N . THR A 1 243 ? -4.523 -22.406 -2.76 1 94.38 243 THR A N 1
ATOM 1890 C CA . THR A 1 243 ? -5.023 -22.812 -1.452 1 94.38 243 THR A CA 1
ATOM 1891 C C . THR A 1 243 ? -4.453 -21.922 -0.35 1 94.38 243 THR A C 1
ATOM 1893 O O . THR A 1 243 ? -3.252 -21.656 -0.327 1 94.38 243 THR A O 1
ATOM 1896 N N . ARG A 1 244 ? -5.246 -21.422 0.491 1 94 244 ARG A N 1
ATOM 1897 C CA . ARG A 1 244 ? -4.844 -20.516 1.561 1 94 244 ARG A CA 1
ATOM 1898 C C . ARG A 1 244 ? -5.008 -21.172 2.928 1 94 244 ARG A C 1
ATOM 1900 O O . ARG A 1 244 ? -4.047 -21.703 3.49 1 94 244 ARG A O 1
ATOM 1907 N N . SER A 1 245 ? -6.277 -21.453 3.311 1 94.56 245 SER A N 1
ATOM 1908 C CA . SER A 1 245 ? -6.559 -22.109 4.59 1 94.56 245 SER A CA 1
ATOM 1909 C C . SER A 1 245 ? -6.605 -23.625 4.445 1 94.56 245 SER A C 1
ATOM 1911 O O . SER A 1 245 ? -6.676 -24.344 5.441 1 94.56 245 SER A O 1
ATOM 1913 N N . ALA A 1 246 ? -6.695 -24.094 3.254 1 94.81 246 ALA A N 1
ATOM 1914 C CA . ALA A 1 246 ? -6.688 -25.5 2.883 1 94.81 246 ALA A CA 1
ATOM 1915 C C . ALA A 1 246 ? -8.008 -26.172 3.242 1 94.81 246 ALA A C 1
ATOM 1917 O O . ALA A 1 246 ? -8.164 -27.391 3.086 1 94.81 246 ALA A O 1
ATOM 1918 N N . GLY A 1 247 ? -8.977 -25.391 3.713 1 92.5 247 GLY A N 1
ATOM 1919 C CA . GLY A 1 247 ? -10.25 -25.953 4.117 1 92.5 247 GLY A CA 1
ATOM 1920 C C . GLY A 1 247 ? -10.969 -26.672 2.994 1 92.5 247 GLY A C 1
ATOM 1921 O O . GLY A 1 247 ? -11.359 -27.844 3.148 1 92.5 247 GLY A O 1
ATOM 1922 N N . SER A 1 248 ? -11.102 -26.016 1.855 1 90 248 SER A N 1
ATOM 1923 C CA . SER A 1 248 ? -11.789 -26.594 0.709 1 90 248 SER A CA 1
ATOM 1924 C C . SER A 1 248 ? -11.047 -27.812 0.174 1 90 248 SER A C 1
ATOM 1926 O O . SER A 1 248 ? -11.664 -28.812 -0.186 1 90 248 SER A O 1
ATOM 1928 N N . LEU A 1 249 ? -9.789 -27.75 0.188 1 93.12 249 LEU A N 1
ATOM 1929 C CA . LEU A 1 249 ? -8.953 -28.828 -0.328 1 93.12 249 LEU A CA 1
ATOM 1930 C C . LEU A 1 249 ? -9.094 -30.078 0.531 1 93.12 249 LEU A C 1
ATOM 1932 O O . LEU A 1 249 ? -9.289 -31.172 0.007 1 93.12 249 LEU A O 1
ATOM 1936 N N . ILE A 1 250 ? -9.047 -29.906 1.828 1 95.94 250 ILE A N 1
ATOM 1937 C CA . ILE A 1 250 ? -9.141 -31.016 2.771 1 95.94 250 ILE A CA 1
ATOM 1938 C C . ILE A 1 250 ? -10.539 -31.609 2.729 1 95.94 250 ILE A C 1
ATOM 1940 O O . ILE A 1 250 ? -10.703 -32.844 2.729 1 95.94 250 ILE A O 1
ATOM 1944 N N . LYS A 1 251 ? -11.539 -30.734 2.693 1 93.06 251 LYS A N 1
ATOM 1945 C CA . LYS A 1 251 ? -12.922 -31.219 2.609 1 93.06 251 LYS A CA 1
ATOM 1946 C C . LYS A 1 251 ? -13.141 -32.031 1.344 1 93.06 251 LYS A C 1
ATOM 1948 O O . LYS A 1 251 ? -13.797 -33.062 1.382 1 93.06 251 LYS A O 1
ATOM 1953 N N . ALA A 1 252 ? -12.586 -31.578 0.276 1 92.81 252 ALA A N 1
ATOM 1954 C CA . ALA A 1 252 ? -12.703 -32.312 -0.979 1 92.81 252 ALA A CA 1
ATOM 1955 C C . ALA A 1 252 ? -12.016 -33.688 -0.882 1 92.81 252 ALA A C 1
ATOM 1957 O O . ALA A 1 252 ? -12.562 -34.688 -1.315 1 92.81 252 ALA A O 1
ATOM 1958 N N . CYS A 1 253 ? -10.828 -33.719 -0.333 1 95.38 253 CYS A N 1
ATOM 1959 C CA . CYS A 1 253 ? -10.094 -34.969 -0.136 1 95.38 253 CYS A CA 1
ATOM 1960 C C . CYS A 1 253 ? -10.914 -35.969 0.659 1 95.38 253 CYS A C 1
ATOM 1962 O O . CYS A 1 253 ? -11.07 -37.125 0.247 1 95.38 253 CYS A O 1
ATOM 1964 N N . ASN A 1 254 ? -11.5 -35.469 1.75 1 95.62 254 ASN A N 1
ATOM 1965 C CA . ASN A 1 254 ? -12.32 -36.344 2.586 1 95.62 254 ASN A CA 1
ATOM 1966 C C . ASN A 1 254 ? -13.516 -36.906 1.819 1 95.62 254 ASN A C 1
ATOM 1968 O O . ASN A 1 254 ? -13.852 -38.062 1.943 1 95.62 254 ASN A O 1
ATOM 1972 N N . ALA A 1 255 ? -14.141 -36.062 1.072 1 92.81 255 ALA A N 1
ATOM 1973 C CA . ALA A 1 255 ? -15.312 -36.469 0.3 1 92.81 255 ALA A CA 1
ATOM 1974 C C . ALA A 1 255 ? -14.961 -37.562 -0.68 1 92.81 255 ALA A C 1
ATOM 1976 O O . ALA A 1 255 ? -15.695 -38.562 -0.801 1 92.81 255 ALA A O 1
ATOM 1977 N N . TYR A 1 256 ? -13.82 -37.469 -1.371 1 95.19 256 TYR A N 1
ATOM 1978 C CA . TYR A 1 256 ? -13.414 -38.5 -2.332 1 95.19 256 TYR A CA 1
ATOM 1979 C C . TYR A 1 256 ? -13.078 -39.812 -1.629 1 95.19 256 TYR A C 1
ATOM 1981 O O . TYR A 1 256 ? -13.5 -40.875 -2.068 1 95.19 256 TYR A O 1
ATOM 1989 N N . LEU A 1 257 ? -12.367 -39.688 -0.541 1 96.81 257 LEU A N 1
ATOM 1990 C CA . LEU A 1 257 ? -11.984 -40.875 0.209 1 96.81 257 LEU A CA 1
ATOM 1991 C C . LEU A 1 257 ? -13.203 -41.562 0.805 1 96.81 257 LEU A C 1
ATOM 1993 O O . LEU A 1 257 ? -13.312 -42.812 0.765 1 96.81 257 LEU A O 1
ATOM 1997 N N . ASP A 1 258 ? -14.094 -40.781 1.317 1 95.31 258 ASP A N 1
ATOM 1998 C CA . ASP A 1 258 ? -15.305 -41.344 1.927 1 95.31 258 ASP A CA 1
ATOM 1999 C C . ASP A 1 258 ? -16.188 -42 0.883 1 95.31 258 ASP A C 1
ATOM 2001 O O . ASP A 1 258 ? -17.078 -42.781 1.229 1 95.31 258 ASP A O 1
ATOM 2005 N N . ASN A 1 259 ? -15.961 -41.75 -0.306 1 93.94 259 ASN A N 1
ATOM 2006 C CA . ASN A 1 259 ? -16.75 -42.344 -1.374 1 93.94 259 ASN A CA 1
ATOM 2007 C C . ASN A 1 259 ? -15.953 -43.406 -2.129 1 93.94 259 ASN A C 1
ATOM 2009 O O . ASN A 1 259 ? -16.25 -43.719 -3.285 1 93.94 259 ASN A O 1
ATOM 2013 N N . GLY A 1 260 ? -14.836 -43.844 -1.579 1 95.81 260 GLY A N 1
ATOM 2014 C CA . GLY A 1 260 ? -14.219 -45.062 -2.049 1 95.81 260 GLY A CA 1
ATOM 2015 C C . GLY A 1 260 ? -12.883 -44.844 -2.736 1 95.81 260 GLY A C 1
ATOM 2016 O O . GLY A 1 260 ? -12.227 -45.812 -3.154 1 95.81 260 GLY A O 1
ATOM 2017 N N . ALA A 1 261 ? -12.43 -43.625 -2.906 1 97.06 261 ALA A N 1
ATOM 2018 C CA . ALA A 1 261 ? -11.094 -43.375 -3.447 1 97.06 261 ALA A CA 1
ATOM 2019 C C . ALA A 1 261 ? -10.023 -44.031 -2.566 1 97.06 261 ALA A C 1
ATOM 2021 O O . ALA A 1 261 ? -10.164 -44.062 -1.342 1 97.06 261 ALA A O 1
ATOM 2022 N N . ILE A 1 262 ? -9.008 -44.5 -3.125 1 97.25 262 ILE A N 1
ATOM 2023 C CA . ILE A 1 262 ? -7.945 -45.188 -2.391 1 97.25 262 ILE A CA 1
ATOM 2024 C C . ILE A 1 262 ? -6.969 -44.156 -1.821 1 97.25 262 ILE A C 1
ATOM 2026 O O . ILE A 1 262 ? -6.434 -44.344 -0.726 1 97.25 262 ILE A O 1
ATOM 2030 N N . LYS A 1 263 ? -6.727 -43.156 -2.664 1 97.31 263 LYS A N 1
ATOM 2031 C CA . LYS A 1 263 ? -5.758 -42.125 -2.32 1 97.31 263 LYS A CA 1
ATOM 2032 C C . LYS A 1 263 ? -6.098 -40.812 -3.012 1 97.31 263 LYS A C 1
ATOM 2034 O O . LYS A 1 263 ? -6.758 -40.781 -4.051 1 97.31 263 LYS A O 1
ATOM 2039 N N . VAL A 1 264 ? -5.633 -39.719 -2.367 1 97.88 264 VAL A N 1
ATOM 2040 C CA . VAL A 1 264 ? -5.871 -38.406 -2.961 1 97.88 264 VAL A CA 1
ATOM 2041 C C . VAL A 1 264 ? -4.574 -37.594 -2.977 1 97.88 264 VAL A C 1
ATOM 2043 O O . VAL A 1 264 ? -3.91 -37.469 -1.947 1 97.88 264 VAL A O 1
ATOM 2046 N N . THR A 1 265 ? -4.137 -37.156 -4.117 1 98.38 265 THR A N 1
ATOM 2047 C CA . THR A 1 265 ? -3.055 -36.188 -4.285 1 98.38 265 THR A CA 1
ATOM 2048 C C . THR A 1 265 ? -3.605 -34.812 -4.684 1 98.38 265 THR A C 1
ATOM 2050 O O . THR A 1 265 ? -4.484 -34.719 -5.543 1 98.38 265 THR A O 1
ATOM 2053 N N . ALA A 1 266 ? -3.145 -33.781 -4 1 97.69 266 ALA A N 1
ATOM 2054 C CA . ALA A 1 266 ? -3.561 -32.438 -4.34 1 97.69 266 ALA A CA 1
ATOM 2055 C C . ALA A 1 266 ? -2.492 -31.719 -5.168 1 97.69 266 ALA A C 1
ATOM 2057 O O . ALA A 1 266 ? -1.308 -31.75 -4.824 1 97.69 266 ALA A O 1
ATOM 2058 N N . VAL A 1 267 ? -2.918 -31.141 -6.266 1 97.25 267 VAL A N 1
ATOM 2059 C CA . VAL A 1 267 ? -2.059 -30.312 -7.109 1 97.25 267 VAL A CA 1
ATOM 2060 C C . VAL A 1 267 ? -2.541 -28.859 -7.074 1 97.25 267 VAL A C 1
ATOM 2062 O O . VAL A 1 267 ? -3.711 -28.594 -7.344 1 97.25 267 VAL A O 1
ATOM 2065 N N . VAL A 1 268 ? -1.684 -27.969 -6.68 1 96.5 268 VAL A N 1
ATOM 2066 C CA . VAL A 1 268 ? -2.035 -26.547 -6.566 1 96.5 268 VAL A CA 1
ATOM 2067 C C . VAL A 1 268 ? -0.932 -25.688 -7.184 1 96.5 268 VAL A C 1
ATOM 2069 O O . VAL A 1 268 ? 0.254 -25.938 -6.945 1 96.5 268 VAL A O 1
ATOM 2072 N N . THR A 1 269 ? -1.306 -24.734 -7.965 1 96.81 269 THR A N 1
ATOM 2073 C CA . THR A 1 269 ? -0.278 -23.844 -8.5 1 96.81 269 THR A CA 1
ATOM 2074 C C . THR A 1 269 ? 0.316 -22.969 -7.402 1 96.81 269 THR A C 1
ATOM 2076 O O . THR A 1 269 ? 1.523 -23.016 -7.156 1 96.81 269 THR A O 1
ATOM 2079 N N . HIS A 1 270 ? -0.544 -22.234 -6.707 1 97.62 270 HIS A N 1
ATOM 2080 C CA . HIS A 1 270 ? -0.072 -21.281 -5.703 1 97.62 270 HIS A CA 1
ATOM 2081 C C . HIS A 1 270 ? -0.322 -21.812 -4.293 1 97.62 270 HIS A C 1
ATOM 2083 O O . HIS A 1 270 ? -1.448 -21.75 -3.795 1 97.62 270 HIS A O 1
ATOM 2089 N N . LEU A 1 271 ? 0.708 -22.328 -3.727 1 97.19 271 LEU A N 1
ATOM 2090 C CA . LEU A 1 271 ? 0.651 -22.719 -2.322 1 97.19 271 LEU A CA 1
ATOM 2091 C C . LEU A 1 271 ? 0.726 -21.5 -1.413 1 97.19 271 LEU A C 1
ATOM 2093 O O . LEU A 1 271 ? 1.817 -21.062 -1.037 1 97.19 271 LEU A O 1
ATOM 2097 N N . SER A 1 272 ? -0.404 -20.969 -1.033 1 96.5 272 SER A N 1
ATOM 2098 C CA . SER A 1 272 ? -0.465 -19.734 -0.274 1 96.5 272 SER A CA 1
ATOM 2099 C C . SER A 1 272 ? -0.95 -19.969 1.151 1 96.5 272 SER A C 1
ATOM 2101 O O . SER A 1 272 ? -1.746 -19.203 1.684 1 96.5 272 SER A O 1
ATOM 2103 N N . LEU A 1 273 ? -0.488 -21.047 1.712 1 96.25 273 LEU A N 1
ATOM 2104 C CA . LEU A 1 273 ? -0.899 -21.406 3.066 1 96.25 273 LEU A CA 1
ATOM 2105 C C . LEU A 1 273 ? -0.564 -20.281 4.047 1 96.25 273 LEU A C 1
ATOM 2107 O O . LEU A 1 273 ? 0.574 -19.812 4.09 1 96.25 273 LEU A O 1
ATOM 2111 N N . ILE A 1 274 ? -1.404 -19.953 4.906 1 92.69 274 ILE A N 1
ATOM 2112 C CA . ILE A 1 274 ? -1.432 -18.688 5.629 1 92.69 274 ILE A CA 1
ATOM 2113 C C . ILE A 1 274 ? -0.365 -18.688 6.723 1 92.69 274 ILE A C 1
ATOM 2115 O O . ILE A 1 274 ? 0.279 -17.672 6.977 1 92.69 274 ILE A O 1
ATOM 2119 N N . ASP A 1 275 ? -0.215 -19.891 7.379 1 93.88 275 ASP A N 1
ATOM 2120 C CA . ASP A 1 275 ? 0.745 -19.969 8.477 1 93.88 275 ASP A CA 1
ATOM 2121 C C . ASP A 1 275 ? 1.124 -21.422 8.773 1 93.88 275 ASP A C 1
ATOM 2123 O O . ASP A 1 275 ? 0.69 -22.344 8.07 1 93.88 275 ASP A O 1
ATOM 2127 N N . ASP A 1 276 ? 1.887 -21.609 9.789 1 95.5 276 ASP A N 1
ATOM 2128 C CA . ASP A 1 276 ? 2.41 -22.938 10.125 1 95.5 276 ASP A CA 1
ATOM 2129 C C . ASP A 1 276 ? 1.3 -23.859 10.617 1 95.5 276 ASP A C 1
ATOM 2131 O O . ASP A 1 276 ? 1.344 -25.062 10.391 1 95.5 276 ASP A O 1
ATOM 2135 N N . ASP A 1 277 ? 0.333 -23.266 11.281 1 96.44 277 ASP A N 1
ATOM 2136 C CA . ASP A 1 277 ? -0.785 -24.062 11.766 1 96.44 277 ASP A CA 1
ATOM 2137 C C . ASP A 1 277 ? -1.553 -24.703 10.602 1 96.44 277 ASP A C 1
ATOM 2139 O O . ASP A 1 277 ? -1.958 -25.859 10.68 1 96.44 277 ASP A O 1
ATOM 2143 N N . VAL A 1 278 ? -1.706 -23.938 9.594 1 97.19 278 VAL A N 1
ATOM 2144 C CA . VAL A 1 278 ? -2.424 -24.438 8.43 1 97.19 278 VAL A CA 1
ATOM 2145 C C . VAL A 1 278 ? -1.583 -25.5 7.719 1 97.19 278 VAL A C 1
ATOM 2147 O O . VAL A 1 278 ? -2.113 -26.516 7.238 1 97.19 278 VAL A O 1
ATOM 2150 N N . VAL A 1 279 ? -0.286 -25.344 7.648 1 97.88 279 VAL A N 1
ATOM 2151 C CA . VAL A 1 279 ? 0.602 -26.344 7.066 1 97.88 279 VAL A CA 1
ATOM 2152 C C . VAL A 1 279 ? 0.466 -27.656 7.828 1 97.88 279 VAL A C 1
ATOM 2154 O O . VAL A 1 279 ? 0.333 -28.719 7.223 1 97.88 279 VAL A O 1
ATOM 2157 N N . GLN A 1 280 ? 0.462 -27.531 9.125 1 97.81 280 GLN A N 1
ATOM 2158 C CA . GLN A 1 280 ? 0.332 -28.719 9.953 1 97.81 280 GLN A CA 1
ATOM 2159 C C . GLN A 1 280 ? -1.015 -29.406 9.727 1 97.81 280 GLN A C 1
ATOM 2161 O O . GLN A 1 280 ? -1.098 -30.641 9.711 1 97.81 280 GLN A O 1
ATOM 2166 N N . LYS A 1 281 ? -2.02 -28.609 9.578 1 97.81 281 LYS A N 1
ATOM 2167 C CA . LYS A 1 281 ? -3.342 -29.141 9.281 1 97.81 281 LYS A CA 1
ATOM 2168 C C . LYS A 1 281 ? -3.322 -29.969 7.996 1 97.81 281 LYS A C 1
ATOM 2170 O O . LYS A 1 281 ? -3.949 -31.031 7.926 1 97.81 281 LYS A O 1
ATOM 2175 N N . VAL A 1 282 ? -2.615 -29.531 7.012 1 98.31 282 VAL A N 1
ATOM 2176 C CA . VAL A 1 282 ? -2.5 -30.25 5.746 1 98.31 282 VAL A CA 1
ATOM 2177 C C . VAL A 1 282 ? -1.69 -31.531 5.949 1 98.31 282 VAL A C 1
ATOM 2179 O O . VAL A 1 282 ? -2.068 -32.594 5.457 1 98.31 282 VAL A O 1
ATOM 2182 N N . ILE A 1 283 ? -0.621 -31.422 6.699 1 98.06 283 ILE A N 1
ATOM 2183 C CA . ILE A 1 283 ? 0.239 -32.562 6.965 1 98.06 283 ILE A CA 1
ATOM 2184 C C . ILE A 1 283 ? -0.559 -33.656 7.684 1 98.06 283 ILE A C 1
ATOM 2186 O O . ILE A 1 283 ? -0.427 -34.844 7.371 1 98.06 283 ILE A O 1
ATOM 2190 N N . ASP A 1 284 ? -1.444 -33.25 8.594 1 98 284 ASP A N 1
ATOM 2191 C CA . ASP A 1 284 ? -2.217 -34.156 9.406 1 98 284 ASP A CA 1
ATOM 2192 C C . ASP A 1 284 ? -3.451 -34.656 8.656 1 98 284 ASP A C 1
ATOM 2194 O O . ASP A 1 284 ? -4.121 -35.594 9.094 1 98 284 ASP A O 1
ATOM 2198 N N . SER A 1 285 ? -3.771 -34.031 7.613 1 98.38 285 SER A N 1
ATOM 2199 C CA . SER A 1 285 ? -4.957 -34.406 6.852 1 98.38 285 SER A CA 1
ATOM 2200 C C . SER A 1 285 ? -4.762 -35.75 6.141 1 98.38 285 SER A C 1
ATOM 2202 O O . SER A 1 285 ? -3.674 -36.312 6.18 1 98.38 285 SER A O 1
ATOM 2204 N N . ARG A 1 286 ? -5.852 -36.188 5.449 1 98.38 286 ARG A N 1
ATOM 2205 C CA . ARG A 1 286 ? -5.82 -37.469 4.758 1 98.38 286 ARG A CA 1
ATOM 2206 C C . ARG A 1 286 ? -5.234 -37.344 3.357 1 98.38 286 ARG A C 1
ATOM 2208 O O . ARG A 1 286 ? -5.117 -38.312 2.623 1 98.38 286 ARG A O 1
ATOM 2215 N N . ILE A 1 287 ? -4.793 -36.156 2.992 1 98.25 287 ILE A N 1
ATOM 2216 C CA . ILE A 1 287 ? -4.145 -35.938 1.704 1 98.25 287 ILE A CA 1
ATOM 2217 C C . ILE A 1 287 ? -2.818 -36.719 1.669 1 98.25 287 ILE A C 1
ATOM 2219 O O . ILE A 1 287 ? -2.025 -36.625 2.609 1 98.25 287 ILE A O 1
ATOM 2223 N N . ASP A 1 288 ? -2.633 -37.375 0.63 1 98.25 288 ASP A N 1
ATOM 2224 C CA . ASP A 1 288 ? -1.42 -38.188 0.521 1 98.25 288 ASP A CA 1
ATOM 2225 C C . ASP A 1 288 ? -0.204 -37.312 0.227 1 98.25 288 ASP A C 1
ATOM 2227 O O . ASP A 1 288 ? 0.808 -37.375 0.927 1 98.25 288 ASP A O 1
ATOM 2231 N N . ARG A 1 289 ? -0.28 -36.531 -0.86 1 98.12 289 ARG A N 1
ATOM 2232 C CA . ARG A 1 289 ? 0.772 -35.594 -1.284 1 98.12 289 ARG A CA 1
ATOM 2233 C C . ARG A 1 289 ? 0.182 -34.312 -1.818 1 98.12 289 ARG A C 1
ATOM 2235 O O . ARG A 1 289 ? -0.96 -34.281 -2.283 1 98.12 289 ARG A O 1
ATOM 2242 N N . VAL A 1 290 ? 0.982 -33.281 -1.672 1 98.62 290 VAL A N 1
ATOM 2243 C CA . VAL A 1 290 ? 0.651 -32 -2.26 1 98.62 290 VAL A CA 1
ATOM 2244 C C . VAL A 1 290 ? 1.747 -31.578 -3.24 1 98.62 290 VAL A C 1
ATOM 2246 O O . VAL A 1 290 ? 2.902 -31.406 -2.848 1 98.62 290 VAL A O 1
ATOM 2249 N N . ILE A 1 291 ? 1.404 -31.484 -4.484 1 98.62 291 ILE A N 1
ATOM 2250 C CA . ILE A 1 291 ? 2.299 -30.984 -5.52 1 98.62 291 ILE A CA 1
ATOM 2251 C C . ILE A 1 291 ? 1.979 -29.516 -5.812 1 98.62 291 ILE A C 1
ATOM 2253 O O . ILE A 1 291 ? 0.849 -29.188 -6.172 1 98.62 291 ILE A O 1
ATOM 2257 N N . ALA A 1 292 ? 2.898 -28.641 -5.633 1 98.56 292 ALA A N 1
ATOM 2258 C CA . ALA A 1 292 ? 2.686 -27.219 -5.82 1 98.56 292 ALA A CA 1
ATOM 2259 C C . ALA A 1 292 ? 3.916 -26.562 -6.438 1 98.56 292 ALA A C 1
ATOM 2261 O O . ALA A 1 292 ? 4.922 -27.219 -6.699 1 98.56 292 ALA A O 1
ATOM 2262 N N . THR A 1 293 ? 3.82 -25.281 -6.711 1 98.69 293 THR A N 1
ATOM 2263 C CA . THR A 1 293 ? 4.961 -24.547 -7.258 1 98.69 293 THR A CA 1
ATOM 2264 C C . THR A 1 293 ? 5.555 -23.609 -6.203 1 98.69 293 THR A C 1
ATOM 2266 O O . THR A 1 293 ? 5.008 -23.469 -5.109 1 98.69 293 THR A O 1
ATOM 2269 N N . ASN A 1 294 ? 6.711 -23.062 -6.539 1 98.44 294 ASN A N 1
ATOM 2270 C CA . ASN A 1 294 ? 7.328 -22.078 -5.664 1 98.44 294 ASN A CA 1
ATOM 2271 C C . ASN A 1 294 ? 6.941 -20.656 -6.062 1 98.44 294 ASN A C 1
ATOM 2273 O O . ASN A 1 294 ? 7.738 -19.734 -5.914 1 98.44 294 ASN A O 1
ATOM 2277 N N . SER A 1 295 ? 5.723 -20.484 -6.609 1 98.31 295 SER A N 1
ATOM 2278 C CA . SER A 1 295 ? 5.23 -19.188 -7.051 1 98.31 295 SER A CA 1
ATOM 2279 C C . SER A 1 295 ? 4.977 -18.266 -5.867 1 98.31 295 SER A C 1
ATOM 2281 O O . SER A 1 295 ? 4.836 -17.047 -6.039 1 98.31 295 SER A O 1
ATOM 2283 N N . ASN A 1 296 ? 4.844 -18.812 -4.723 1 97.94 296 ASN A N 1
ATOM 2284 C CA . ASN A 1 296 ? 4.566 -18.094 -3.486 1 97.94 296 ASN A CA 1
ATOM 2285 C C . ASN A 1 296 ? 5.602 -18.406 -2.408 1 97.94 296 ASN A C 1
ATOM 2287 O O . ASN A 1 296 ? 5.969 -19.562 -2.213 1 97.94 296 ASN A O 1
ATOM 2291 N N . VAL A 1 297 ? 6.023 -17.391 -1.717 1 97.75 297 VAL A N 1
ATOM 2292 C CA . VAL A 1 297 ? 7.09 -17.5 -0.727 1 97.75 297 VAL A CA 1
ATOM 2293 C C . VAL A 1 297 ? 6.664 -18.484 0.372 1 97.75 297 VAL A C 1
ATOM 2295 O O . VAL A 1 297 ? 7.512 -19.047 1.065 1 97.75 297 VAL A O 1
ATOM 2298 N N . ARG A 1 298 ? 5.395 -18.734 0.536 1 96.75 298 ARG A N 1
ATOM 2299 C CA . ARG A 1 298 ? 4.898 -19.672 1.537 1 96.75 298 ARG A CA 1
ATOM 2300 C C . ARG A 1 298 ? 5.402 -21.094 1.256 1 96.75 298 ARG A C 1
ATOM 2302 O O . ARG A 1 298 ? 5.457 -21.922 2.16 1 96.75 298 ARG A O 1
ATOM 2309 N N . SER A 1 299 ? 5.77 -21.391 0.06 1 97.38 299 SER A N 1
ATOM 2310 C CA . SER A 1 299 ? 6.359 -22.688 -0.298 1 97.38 299 SER A CA 1
ATOM 2311 C C . SER A 1 299 ? 7.738 -22.844 0.33 1 97.38 299 SER A C 1
ATOM 2313 O O . SER A 1 299 ? 8.281 -23.953 0.357 1 97.38 299 SER A O 1
ATOM 2315 N N . GLN A 1 300 ? 8.289 -21.703 0.828 1 97.25 300 GLN A N 1
ATOM 2316 C CA . GLN A 1 300 ? 9.633 -21.703 1.389 1 97.25 300 GLN A CA 1
ATOM 2317 C C . GLN A 1 300 ? 9.602 -21.891 2.904 1 97.25 300 GLN A C 1
ATOM 2319 O O . GLN A 1 300 ? 10.648 -21.938 3.553 1 97.25 300 GLN A O 1
ATOM 2324 N N . MET A 1 301 ? 8.453 -22.016 3.445 1 97 301 MET A N 1
ATOM 2325 C CA . MET A 1 301 ? 8.352 -22.203 4.891 1 97 301 MET A CA 1
ATOM 2326 C C . MET A 1 301 ? 9.055 -23.5 5.312 1 97 301 MET A C 1
ATOM 2328 O O . MET A 1 301 ? 8.969 -24.516 4.621 1 97 301 MET A O 1
ATOM 2332 N N . ASP A 1 302 ? 9.609 -23.5 6.457 1 97.06 302 ASP A N 1
ATOM 2333 C CA . ASP A 1 302 ? 10.336 -24.672 6.957 1 97.06 302 ASP A CA 1
ATOM 2334 C C . ASP A 1 302 ? 9.414 -25.891 7.066 1 97.06 302 ASP A C 1
ATOM 2336 O O . ASP A 1 302 ? 9.797 -27 6.695 1 97.06 302 ASP A O 1
ATOM 2340 N N . ALA A 1 303 ? 8.25 -25.641 7.57 1 97 303 ALA A N 1
ATOM 2341 C CA . ALA A 1 303 ? 7.297 -26.734 7.75 1 97 303 ALA A CA 1
ATOM 2342 C C . ALA A 1 303 ? 6.969 -27.391 6.414 1 97 303 ALA A C 1
ATOM 2344 O O . ALA A 1 303 ? 6.734 -28.609 6.355 1 97 303 ALA A O 1
ATOM 2345 N N . VAL A 1 304 ? 6.984 -26.625 5.324 1 98 304 VAL A N 1
ATOM 2346 C CA . VAL A 1 304 ? 6.711 -27.141 3.992 1 98 304 VAL A CA 1
ATOM 2347 C C . VAL A 1 304 ? 7.93 -27.906 3.475 1 98 304 VAL A C 1
ATOM 2349 O O . VAL A 1 304 ? 7.816 -29.047 3.037 1 98 304 VAL A O 1
ATOM 2352 N N . LYS A 1 305 ? 9.062 -27.344 3.621 1 96.31 305 LYS A N 1
ATOM 2353 C CA . LYS A 1 305 ? 10.305 -27.906 3.082 1 96.31 305 LYS A CA 1
ATOM 2354 C C . LYS A 1 305 ? 10.695 -29.188 3.811 1 96.31 305 LYS A C 1
ATOM 2356 O O . LYS A 1 305 ? 11.297 -30.078 3.217 1 96.31 305 LYS A O 1
ATOM 2361 N N . ASN A 1 306 ? 10.305 -29.312 5.031 1 96.44 306 ASN A N 1
ATOM 2362 C CA . ASN A 1 306 ? 10.734 -30.438 5.848 1 96.44 306 ASN A CA 1
ATOM 2363 C C . ASN A 1 306 ? 9.727 -31.594 5.789 1 96.44 306 ASN A C 1
ATOM 2365 O O . ASN A 1 306 ? 9.961 -32.656 6.355 1 96.44 306 ASN A O 1
ATOM 2369 N N . SER A 1 307 ? 8.664 -31.375 5.168 1 97.44 307 SER A N 1
ATOM 2370 C CA . SER A 1 307 ? 7.645 -32.438 5.074 1 97.44 307 SER A CA 1
ATOM 2371 C C . SER A 1 307 ? 7.738 -33.156 3.748 1 97.44 307 SER A C 1
ATOM 2373 O O . SER A 1 307 ? 7.844 -32.562 2.686 1 97.44 307 SER A O 1
ATOM 2375 N N . LYS A 1 308 ? 7.66 -34.469 3.787 1 96.25 308 LYS A N 1
ATOM 2376 C CA . LYS A 1 308 ? 7.676 -35.281 2.584 1 96.25 308 LYS A CA 1
ATOM 2377 C C . LYS A 1 308 ? 6.344 -35.219 1.844 1 96.25 308 LYS A C 1
ATOM 2379 O O . LYS A 1 308 ? 6.238 -35.656 0.693 1 96.25 308 LYS A O 1
ATOM 2384 N N . LYS A 1 309 ? 5.367 -34.656 2.527 1 98 309 LYS A N 1
ATOM 2385 C CA . LYS A 1 309 ? 4.035 -34.531 1.937 1 98 309 LYS A CA 1
ATOM 2386 C C . LYS A 1 309 ? 4.016 -33.531 0.795 1 98 309 LYS A C 1
ATOM 2388 O O . LYS A 1 309 ? 3.207 -33.656 -0.129 1 98 309 LYS A O 1
ATOM 2393 N N . PHE A 1 310 ? 4.953 -32.531 0.833 1 98.69 310 PHE A N 1
ATOM 2394 C CA . PHE A 1 310 ? 4.949 -31.469 -0.148 1 98.69 310 PHE A CA 1
ATOM 2395 C C . PHE A 1 310 ? 6.027 -31.688 -1.204 1 98.69 310 PHE A C 1
ATOM 2397 O O . PHE A 1 310 ? 7.176 -31.984 -0.873 1 98.69 310 PHE A O 1
ATOM 2404 N N . ILE A 1 311 ? 5.652 -31.578 -2.43 1 98.56 311 ILE A N 1
ATOM 2405 C CA . ILE A 1 311 ? 6.551 -31.562 -3.58 1 98.56 311 ILE A CA 1
ATOM 2406 C C . ILE A 1 311 ? 6.48 -30.203 -4.262 1 98.56 311 ILE A C 1
ATOM 2408 O O . ILE A 1 311 ? 5.477 -29.859 -4.891 1 98.56 311 ILE A O 1
ATOM 2412 N N . ILE A 1 312 ? 7.531 -29.438 -4.137 1 98.69 312 ILE A N 1
ATOM 2413 C CA . ILE A 1 312 ? 7.539 -28.062 -4.645 1 98.69 312 ILE A CA 1
ATOM 2414 C C . ILE A 1 312 ? 8.297 -28.016 -5.969 1 98.69 312 ILE A C 1
ATOM 2416 O O . ILE A 1 312 ? 9.477 -28.344 -6.031 1 98.69 312 ILE A O 1
ATOM 2420 N N . CYS A 1 313 ? 7.598 -27.578 -7.008 1 98.56 313 CYS A N 1
ATOM 2421 C CA . CYS A 1 313 ? 8.148 -27.469 -8.352 1 98.56 313 CYS A CA 1
ATOM 2422 C C . CYS A 1 313 ? 8.68 -26.062 -8.625 1 98.56 313 CYS A C 1
ATOM 2424 O O . CYS A 1 313 ? 8.039 -25.078 -8.258 1 98.56 313 CYS A O 1
ATOM 2426 N N . ASP A 1 314 ? 9.805 -25.984 -9.203 1 98.38 314 ASP A N 1
ATOM 2427 C CA . ASP A 1 314 ? 10.438 -24.703 -9.516 1 98.38 314 ASP A CA 1
ATOM 2428 C C . ASP A 1 314 ? 9.898 -24.125 -10.82 1 98.38 314 ASP A C 1
ATOM 2430 O O . ASP A 1 314 ? 9.961 -24.781 -11.867 1 98.38 314 ASP A O 1
ATOM 2434 N N . ILE A 1 315 ? 9.406 -22.922 -10.77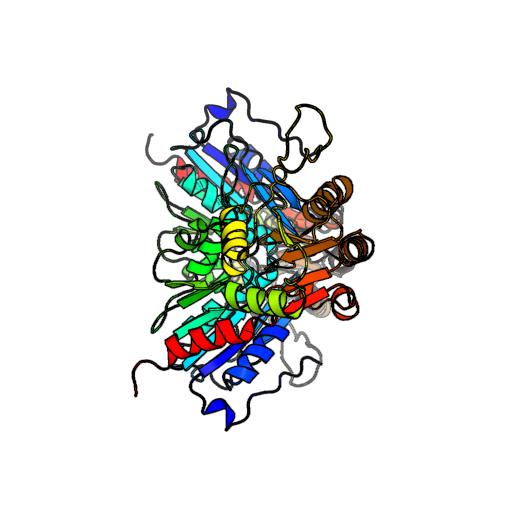3 1 98.56 315 ILE A N 1
ATOM 2435 C CA . ILE A 1 315 ? 8.797 -22.328 -11.953 1 98.56 315 ILE A CA 1
ATOM 2436 C C . ILE A 1 315 ? 9.797 -21.406 -12.641 1 98.56 315 ILE A C 1
ATOM 2438 O O . ILE A 1 315 ? 9.492 -20.797 -13.672 1 98.56 315 ILE A O 1
ATOM 2442 N N . SER A 1 316 ? 11.016 -21.234 -12.148 1 98.38 316 SER A N 1
ATOM 2443 C CA . SER A 1 316 ? 12.008 -20.297 -12.672 1 98.38 316 SER A CA 1
ATOM 2444 C C . SER A 1 316 ? 12.305 -20.562 -14.141 1 98.38 316 SER A C 1
ATOM 2446 O O . SER A 1 316 ? 12.484 -19.641 -14.93 1 98.38 316 SER A O 1
ATOM 2448 N N . PRO A 1 317 ? 12.352 -21.891 -14.578 1 98.19 317 PRO A N 1
ATOM 2449 C CA . PRO A 1 317 ? 12.633 -22.141 -15.992 1 98.19 317 PRO A CA 1
ATOM 2450 C C . PRO A 1 317 ? 11.562 -21.562 -16.922 1 98.19 317 PRO A C 1
ATOM 2452 O O . PRO A 1 317 ? 11.875 -21.094 -18.016 1 98.19 317 PRO A O 1
ATOM 2455 N N . VAL A 1 318 ? 10.297 -21.625 -16.5 1 98.5 318 VAL A N 1
ATOM 2456 C CA . VAL A 1 318 ? 9.203 -21.094 -17.312 1 98.5 318 VAL A CA 1
ATOM 2457 C C . VAL A 1 318 ? 9.383 -19.594 -17.516 1 98.5 318 VAL A C 1
ATOM 2459 O O . VAL A 1 318 ? 9.32 -19.109 -18.656 1 98.5 318 VAL A O 1
ATOM 2462 N N . PHE A 1 319 ? 9.672 -18.859 -16.484 1 98.62 319 PHE A N 1
ATOM 2463 C CA . PHE A 1 319 ? 9.859 -17.422 -16.562 1 98.62 319 PHE A CA 1
ATOM 2464 C C . PHE A 1 319 ? 11.141 -17.078 -17.312 1 98.62 319 PHE A C 1
ATOM 2466 O O . PHE A 1 319 ? 11.164 -16.141 -18.125 1 98.62 319 PHE A O 1
ATOM 2473 N N . ALA A 1 320 ? 12.234 -17.797 -17.016 1 98.31 320 ALA A N 1
ATOM 2474 C CA . ALA A 1 320 ? 13.523 -17.531 -17.656 1 98.31 320 ALA A CA 1
ATOM 2475 C C . ALA A 1 320 ? 13.414 -17.641 -19.172 1 98.31 320 ALA A C 1
ATOM 2477 O O . ALA A 1 320 ? 13.953 -16.797 -19.906 1 98.31 320 ALA A O 1
ATOM 2478 N N . LYS A 1 321 ? 12.734 -18.672 -19.594 1 97.19 321 LYS A N 1
ATOM 2479 C CA . LYS A 1 321 ? 12.539 -18.875 -21.031 1 97.19 321 LYS A CA 1
ATOM 2480 C C . LYS A 1 321 ?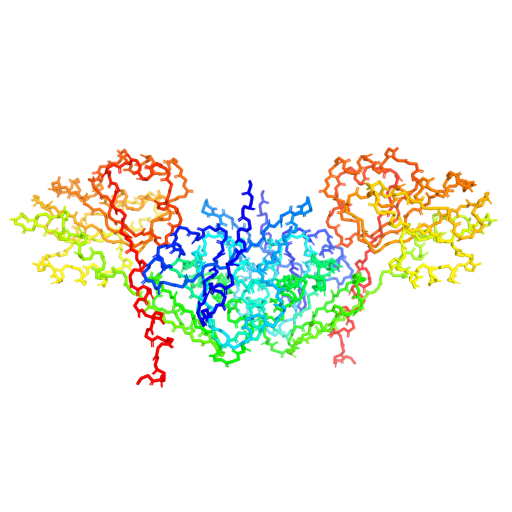 11.82 -17.672 -21.656 1 97.19 321 LYS A C 1
ATOM 2482 O O . LYS A 1 321 ? 12.25 -17.172 -22.703 1 97.19 321 LYS A O 1
ATOM 2487 N N . GLN A 1 322 ? 10.773 -17.188 -21.031 1 97.56 322 GLN A N 1
ATOM 2488 C CA . GLN A 1 322 ? 9.992 -16.094 -21.578 1 97.56 322 GLN A CA 1
ATOM 2489 C C . GLN A 1 322 ? 10.781 -14.781 -21.516 1 97.56 322 GLN A C 1
ATOM 2491 O O . GLN A 1 322 ? 10.719 -13.977 -22.453 1 97.56 322 GLN A O 1
ATOM 2496 N N . ILE A 1 323 ? 11.492 -14.523 -20.438 1 98 323 ILE A N 1
ATOM 2497 C CA . ILE A 1 323 ? 12.312 -13.328 -20.281 1 98 323 ILE A CA 1
ATOM 2498 C C . ILE A 1 323 ? 13.352 -13.266 -21.406 1 98 323 ILE A C 1
ATOM 2500 O O . ILE A 1 323 ? 13.523 -12.227 -22.047 1 98 323 ILE A O 1
ATOM 2504 N N . ARG A 1 324 ? 14.023 -14.367 -21.688 1 95.81 324 ARG A N 1
ATOM 2505 C CA . ARG A 1 324 ? 15.023 -14.445 -22.75 1 95.81 324 ARG A CA 1
ATOM 2506 C C . ARG A 1 324 ? 14.422 -14.109 -24.109 1 95.81 324 ARG A C 1
ATOM 2508 O O . ARG A 1 324 ? 15.023 -13.391 -24.906 1 95.81 324 ARG A O 1
ATOM 2515 N N . ALA A 1 325 ? 13.25 -14.648 -24.344 1 94.94 325 ALA A N 1
ATOM 2516 C CA . ALA A 1 325 ? 12.562 -14.406 -25.609 1 94.94 325 ALA A CA 1
ATOM 2517 C C . ALA A 1 325 ? 12.25 -12.93 -25.781 1 94.94 325 ALA A C 1
ATOM 2519 O O . ALA A 1 325 ? 12.297 -12.406 -26.906 1 94.94 325 ALA A O 1
ATOM 2520 N N . CYS A 1 326 ? 11.961 -12.258 -24.719 1 94.38 326 CYS A N 1
ATOM 2521 C CA . CYS A 1 326 ? 11.562 -10.859 -24.766 1 94.38 326 CYS A CA 1
ATOM 2522 C C . CYS A 1 326 ? 12.781 -9.945 -24.891 1 94.38 326 CYS A C 1
ATOM 2524 O O . CYS A 1 326 ? 12.688 -8.852 -25.438 1 94.38 326 CYS A O 1
ATOM 2526 N N . LEU A 1 327 ? 13.914 -10.359 -24.375 1 91.75 327 LEU A N 1
ATOM 2527 C CA . LEU A 1 327 ? 15.094 -9.492 -24.328 1 91.75 327 LEU A CA 1
ATOM 2528 C C . LEU A 1 327 ? 16.031 -9.781 -25.5 1 91.75 327 LEU A C 1
ATOM 2530 O O . LEU A 1 327 ? 16.828 -8.93 -25.875 1 91.75 327 LEU A O 1
ATOM 2534 N N . ASN A 1 328 ? 16.328 -11.086 -26.031 1 75.5 328 ASN A N 1
ATOM 2535 C CA . ASN A 1 328 ? 17.203 -11.438 -27.141 1 75.5 328 ASN A CA 1
ATOM 2536 C C . ASN A 1 328 ? 16.578 -11.102 -28.484 1 75.5 328 ASN A C 1
ATOM 2538 O O . ASN A 1 328 ? 17.172 -11.367 -29.531 1 75.5 328 ASN A O 1
ATOM 2542 N N . ASN A 1 329 ? 15.383 -10.695 -28.734 1 53.53 329 ASN A N 1
ATOM 2543 C CA . ASN A 1 329 ? 15.086 -10.547 -30.156 1 53.53 329 ASN A CA 1
ATOM 2544 C C . ASN A 1 329 ? 16.219 -9.867 -30.906 1 53.53 329 ASN A C 1
ATOM 2546 O O . ASN A 1 329 ? 16.578 -10.266 -32 1 53.53 329 ASN A O 1
ATOM 2550 N N . ASN A 1 330 ? 16.609 -8.383 -31 1 41.47 330 ASN A N 1
ATOM 2551 C CA . ASN A 1 330 ? 16.984 -7.855 -32.312 1 41.47 330 ASN A CA 1
ATOM 2552 C C . ASN A 1 330 ? 18.391 -8.297 -32.719 1 41.47 330 ASN A C 1
ATOM 2554 O O . ASN A 1 330 ? 18.922 -7.84 -33.719 1 41.47 330 ASN A O 1
ATOM 2558 N N . ASN A 1 331 ? 19.453 -8.633 -31.844 1 38.94 331 ASN A N 1
ATOM 2559 C CA . ASN A 1 331 ? 20.641 -8.594 -32.688 1 38.94 331 ASN A CA 1
ATOM 2560 C C . ASN A 1 331 ? 20.781 -9.852 -33.531 1 38.94 331 ASN A C 1
ATOM 2562 O O . ASN A 1 331 ? 21.672 -9.938 -34.375 1 38.94 331 ASN A O 1
ATOM 2566 N N . ASP A 1 332 ? 20.531 -11.141 -32.969 1 33.03 332 ASP A N 1
ATOM 2567 C CA . ASP A 1 332 ? 20.938 -12.109 -34 1 33.03 332 ASP A CA 1
ATOM 2568 C C . ASP A 1 332 ? 19.875 -12.266 -35.062 1 33.03 332 ASP A C 1
ATOM 2570 O O . ASP A 1 332 ? 18.672 -12.258 -34.781 1 33.03 332 ASP A O 1
ATOM 2574 N N . MET B 1 1 ? -18.156 -3.344 17.219 1 26.81 1 MET B N 1
ATOM 2575 C CA . MET B 1 1 ? -19.516 -3.277 16.703 1 26.81 1 MET B CA 1
ATOM 2576 C C . MET B 1 1 ? -19.578 -2.393 15.461 1 26.81 1 MET B C 1
ATOM 2578 O O . MET B 1 1 ? -19.312 -1.191 15.539 1 26.81 1 MET B O 1
ATOM 2582 N N . SER B 1 2 ? -19.031 -2.76 14.289 1 38.69 2 SER B N 1
ATOM 2583 C CA . SER B 1 2 ? -18.922 -2.016 13.039 1 38.69 2 SER B CA 1
ATOM 2584 C C . SER B 1 2 ? -20.266 -1.425 12.633 1 38.69 2 SER B C 1
ATOM 2586 O O . SER B 1 2 ? -21.172 -2.152 12.211 1 38.69 2 SER B O 1
ATOM 2588 N N . VAL B 1 3 ? -20.891 -0.688 13.453 1 39.91 3 VAL B N 1
ATOM 2589 C CA . VAL B 1 3 ? -22.25 -0.18 13.305 1 39.91 3 VAL B CA 1
ATOM 2590 C C . VAL B 1 3 ? -22.422 0.453 11.93 1 39.91 3 VAL B C 1
ATOM 2592 O O . VAL B 1 3 ? -21.828 1.494 11.641 1 39.91 3 VAL B O 1
ATOM 2595 N N . THR B 1 4 ? -22.469 -0.255 10.852 1 51.06 4 THR B N 1
ATOM 2596 C CA . THR B 1 4 ? -22.812 0.177 9.5 1 51.06 4 THR B CA 1
ATOM 2597 C C . THR B 1 4 ? -24.125 0.98 9.508 1 51.06 4 THR B 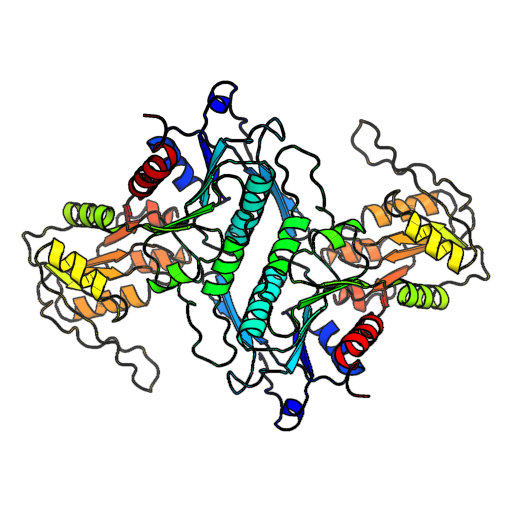C 1
ATOM 2599 O O . THR B 1 4 ? -25.203 0.408 9.547 1 51.06 4 THR B O 1
ATOM 2602 N N . THR B 1 5 ? -24.172 1.97 10.297 1 61.75 5 THR B N 1
ATOM 2603 C CA . THR B 1 5 ? -25.484 2.615 10.242 1 61.75 5 THR B CA 1
ATOM 2604 C C . THR B 1 5 ? -25.734 3.205 8.852 1 61.75 5 THR B C 1
ATOM 2606 O O . THR B 1 5 ? -24.922 3.984 8.352 1 61.75 5 THR B O 1
ATOM 2609 N N . SER B 1 6 ? -26.547 2.518 8.047 1 76.69 6 SER B N 1
ATOM 2610 C CA . SER B 1 6 ? -27.031 2.941 6.738 1 76.69 6 SER B CA 1
ATOM 2611 C C . SER B 1 6 ? -27.703 4.305 6.812 1 76.69 6 SER B C 1
ATOM 2613 O O . SER B 1 6 ? -28.312 4.648 7.832 1 76.69 6 SER B O 1
ATOM 2615 N N . LEU B 1 7 ? -27.297 5.203 5.949 1 90.25 7 LEU B N 1
ATOM 2616 C CA . LEU B 1 7 ? -27.922 6.512 5.816 1 90.25 7 LEU B CA 1
ATOM 2617 C C . LEU B 1 7 ? -29.438 6.375 5.676 1 90.25 7 LEU B C 1
ATOM 2619 O O . LEU B 1 7 ? -29.922 5.414 5.07 1 90.25 7 LEU B O 1
ATOM 2623 N N . SER B 1 8 ? -30.203 7.289 6.262 1 90.19 8 SER B N 1
ATOM 2624 C CA . SER B 1 8 ? -31.656 7.34 6.105 1 90.19 8 SER B CA 1
ATOM 2625 C C . SER B 1 8 ? -32.031 7.773 4.699 1 90.19 8 SER B C 1
ATOM 2627 O O . SER B 1 8 ? -31.219 8.297 3.951 1 90.19 8 SER B O 1
ATOM 2629 N N . ALA B 1 9 ? -33.312 7.582 4.344 1 88.31 9 ALA B N 1
ATOM 2630 C CA . ALA B 1 9 ? -33.812 7.996 3.043 1 88.31 9 ALA B CA 1
ATOM 2631 C C . ALA B 1 9 ? -33.688 9.5 2.846 1 88.31 9 ALA B C 1
ATOM 2633 O O . ALA B 1 9 ? -33.406 9.969 1.738 1 88.31 9 ALA B O 1
ATOM 2634 N N . GLU B 1 10 ? -33.781 10.188 3.965 1 90.19 10 GLU B N 1
ATOM 2635 C CA . GLU B 1 10 ? -33.656 11.641 3.916 1 90.19 10 GLU B CA 1
ATOM 2636 C C . GLU B 1 10 ? -32.219 12.055 3.633 1 90.19 10 GLU B C 1
ATOM 2638 O O . GLU B 1 10 ? -31.953 12.961 2.842 1 90.19 10 GLU B O 1
ATOM 2643 N N . GLN B 1 11 ? -31.266 11.43 4.215 1 92.44 11 GLN B N 1
ATOM 2644 C CA . GLN B 1 11 ? -29.859 11.734 4.023 1 92.44 11 GLN B CA 1
ATOM 2645 C C . GLN B 1 11 ? -29.422 11.469 2.586 1 92.44 11 GLN B C 1
ATOM 2647 O O . GLN B 1 11 ? -28.562 12.172 2.047 1 92.44 11 GLN B O 1
ATOM 2652 N N . TRP B 1 12 ? -30.094 10.492 1.969 1 93.56 12 TRP B N 1
ATOM 2653 C CA . TRP B 1 12 ? -29.703 10.117 0.612 1 93.56 12 TRP B CA 1
ATOM 2654 C C . TRP B 1 12 ? -30.188 11.148 -0.397 1 93.56 12 TRP B C 1
ATOM 2656 O O . TRP B 1 12 ? -29.844 11.078 -1.58 1 93.56 12 TRP B O 1
ATOM 2666 N N . GLN B 1 13 ? -30.938 12.172 0.09 1 92.12 13 GLN B N 1
ATOM 2667 C CA . GLN B 1 13 ? -31.406 13.242 -0.792 1 92.12 13 GLN B CA 1
ATOM 2668 C C . GLN B 1 13 ? -30.312 14.297 -0.993 1 92.12 13 GLN B C 1
ATOM 2670 O O . GLN B 1 13 ? -30.438 15.148 -1.877 1 92.12 13 GLN B O 1
ATOM 2675 N N . HIS B 1 14 ? -29.203 14.18 -0.247 1 92.88 14 HIS B N 1
ATOM 2676 C CA . HIS B 1 14 ? -28.094 15.117 -0.38 1 92.88 14 HIS B CA 1
ATOM 2677 C C . HIS B 1 14 ? -27.344 14.898 -1.692 1 92.88 14 HIS B C 1
ATOM 2679 O O . HIS B 1 14 ? -27.344 13.789 -2.236 1 92.88 14 HIS B O 1
ATOM 2685 N N . ASP B 1 15 ? -26.703 15.961 -2.139 1 95 15 ASP B N 1
ATOM 2686 C CA . ASP B 1 15 ? -25.906 15.891 -3.355 1 95 15 ASP B CA 1
ATOM 2687 C C . ASP B 1 15 ? -24.422 15.688 -3.025 1 95 15 ASP B C 1
ATOM 2689 O O . ASP B 1 15 ? -23.625 15.352 -3.902 1 95 15 ASP B O 1
ATOM 2693 N N . HIS B 1 16 ? -24.125 15.977 -1.781 1 97.25 16 HIS B N 1
ATOM 2694 C CA . HIS B 1 16 ? -22.75 15.891 -1.317 1 97.25 16 HIS B CA 1
ATOM 2695 C C . HIS B 1 16 ? -22.625 14.922 -0.149 1 97.25 16 HIS B C 1
ATOM 2697 O O . HIS B 1 16 ? -23.453 14.922 0.764 1 97.25 16 HIS B O 1
ATOM 2703 N N . PHE B 1 17 ? -21.609 14.031 -0.23 1 98.19 17 PHE B N 1
ATOM 2704 C CA . PHE B 1 17 ? -21.391 13.031 0.806 1 98.19 17 PHE B CA 1
ATOM 2705 C C . PHE B 1 17 ? -19.922 13.047 1.254 1 98.19 17 PHE B C 1
ATOM 2707 O O . PHE B 1 17 ? -19.062 13.609 0.575 1 98.19 17 PHE B O 1
ATOM 2714 N N . ILE B 1 18 ? -19.703 12.438 2.424 1 98.69 18 ILE B N 1
ATOM 2715 C CA . ILE B 1 18 ? -18.344 12.266 2.955 1 98.69 18 ILE B CA 1
ATOM 2716 C C . ILE B 1 18 ? -18.078 10.781 3.207 1 98.69 18 ILE B C 1
ATOM 2718 O O . ILE B 1 18 ? -18.969 10.062 3.682 1 98.69 18 ILE B O 1
ATOM 2722 N N . VAL B 1 19 ? -16.953 10.32 2.805 1 98.69 19 VAL B N 1
ATOM 2723 C CA . VAL B 1 19 ? -16.391 9.055 3.275 1 98.69 19 VAL B CA 1
ATOM 2724 C C . VAL B 1 19 ? -15.023 9.289 3.91 1 98.69 19 VAL B C 1
ATOM 2726 O O . VAL B 1 19 ? -14.445 10.367 3.758 1 98.69 19 VAL B O 1
ATOM 2729 N N . HIS B 1 20 ? -14.578 8.359 4.676 1 98.56 20 HIS B N 1
ATOM 2730 C CA . HIS B 1 20 ? -13.266 8.531 5.297 1 98.56 20 HIS B CA 1
ATOM 2731 C C . HIS B 1 20 ? -12.555 7.191 5.445 1 98.56 20 HIS B C 1
ATOM 2733 O O . HIS B 1 20 ? -13.195 6.137 5.465 1 98.56 20 HIS B O 1
ATOM 2739 N N . THR B 1 21 ? -11.266 7.234 5.449 1 97.69 21 THR B N 1
ATOM 2740 C CA . THR B 1 21 ? -10.477 6.039 5.73 1 97.69 21 THR B CA 1
ATOM 2741 C C . THR B 1 21 ? -10.547 5.684 7.215 1 97.69 21 THR B C 1
ATOM 2743 O O . THR B 1 21 ? -11.117 6.434 8.008 1 97.69 21 THR B O 1
ATOM 2746 N N . SER B 1 22 ? -9.992 4.574 7.562 1 96.75 22 SER B N 1
ATOM 2747 C CA . SER B 1 22 ? -10.18 3.926 8.859 1 96.75 22 SER B CA 1
ATOM 2748 C C . SER B 1 22 ? -9.734 4.832 10 1 96.75 22 SER B C 1
ATOM 2750 O O . SER B 1 22 ? -10.328 4.82 11.078 1 96.75 22 SER B O 1
ATOM 2752 N N . LYS B 1 23 ? -8.727 5.727 9.773 1 96.88 23 LYS B N 1
ATOM 2753 C CA . LYS B 1 23 ? -8.148 6.477 10.883 1 96.88 23 LYS B CA 1
ATOM 2754 C C . LYS B 1 23 ? -8.516 7.957 10.797 1 96.88 23 LYS B C 1
ATOM 2756 O O . LYS B 1 23 ? -7.961 8.781 11.523 1 96.88 23 LYS B O 1
ATOM 2761 N N . ALA B 1 24 ? -9.438 8.312 9.914 1 98 24 ALA B N 1
ATOM 2762 C CA . ALA B 1 24 ? -9.727 9.727 9.695 1 98 24 ALA B CA 1
ATOM 2763 C C . ALA B 1 24 ? -11.148 10.07 10.117 1 98 24 ALA B C 1
ATOM 2765 O O . ALA B 1 24 ? -11.672 11.125 9.75 1 98 24 ALA B O 1
ATOM 2766 N N . GLY B 1 25 ? -11.781 9.164 10.883 1 98 25 GLY B N 1
ATOM 2767 C CA . GLY B 1 25 ? -13.164 9.375 11.297 1 98 25 GLY B CA 1
ATOM 2768 C C . GLY B 1 25 ? -13.367 10.648 12.094 1 98 25 GLY B C 1
ATOM 2769 O O . GLY B 1 25 ? -14.352 11.359 11.898 1 98 25 GLY B O 1
ATOM 2770 N N . TYR B 1 26 ? -12.398 10.969 13.016 1 98.06 26 TYR B N 1
ATOM 2771 C CA . TYR B 1 26 ? -12.5 12.148 13.867 1 98.06 26 TYR B CA 1
ATOM 2772 C C . TYR B 1 26 ? -12.539 13.422 13.023 1 98.06 26 TYR B C 1
ATOM 2774 O O . TYR B 1 26 ? -13.344 14.312 13.281 1 98.06 26 TYR B O 1
ATOM 2782 N N . LEU B 1 27 ? -11.766 13.516 12.016 1 98.56 27 LEU B N 1
ATOM 2783 C CA . LEU B 1 27 ? -11.703 14.695 11.164 1 98.56 27 LEU B CA 1
ATOM 2784 C C . LEU B 1 27 ? -12.914 14.766 10.234 1 98.56 27 LEU B C 1
ATOM 2786 O O . LEU B 1 27 ? -13.469 15.844 10.008 1 98.56 27 LEU B O 1
ATOM 2790 N N . ALA B 1 28 ? -13.328 13.578 9.719 1 98.69 28 ALA B N 1
ATOM 2791 C CA . ALA B 1 28 ? -14.516 13.508 8.867 1 98.69 28 ALA B CA 1
ATOM 2792 C C . ALA B 1 28 ? -15.75 14.008 9.609 1 98.69 28 ALA B C 1
ATOM 2794 O O . ALA B 1 28 ? -16.578 14.734 9.047 1 98.69 28 ALA B O 1
ATOM 2795 N N . GLN B 1 29 ? -15.844 13.609 10.867 1 98.38 29 GLN B N 1
ATOM 2796 C CA . GLN B 1 29 ? -16.969 14.047 11.695 1 98.38 29 GLN B CA 1
ATOM 2797 C C . GLN B 1 29 ? -16.969 15.555 11.883 1 98.38 29 GLN B C 1
ATOM 2799 O O . GLN B 1 29 ? -18.016 16.203 11.805 1 98.38 29 GLN B O 1
ATOM 2804 N N . SER B 1 30 ? -15.789 16.094 12.125 1 98.31 30 SER B N 1
ATOM 2805 C CA . SER B 1 30 ? -15.656 17.547 12.305 1 98.31 30 SER B CA 1
ATOM 2806 C C . SER B 1 30 ? -16.031 18.281 11.031 1 98.31 30 SER B C 1
ATOM 2808 O O . SER B 1 30 ? -16.75 19.297 11.086 1 98.31 30 SER B O 1
ATOM 2810 N N . ILE B 1 31 ? -15.578 17.781 9.914 1 98.5 31 ILE B N 1
ATOM 2811 C CA . ILE B 1 31 ? -15.875 18.422 8.633 1 98.5 31 ILE B CA 1
ATOM 2812 C C . ILE B 1 31 ? -17.359 18.297 8.32 1 98.5 31 ILE B C 1
ATOM 2814 O O . ILE B 1 31 ? -17.984 19.25 7.859 1 98.5 31 ILE B O 1
ATOM 2818 N N . SER B 1 32 ? -17.906 17.094 8.562 1 98.12 32 SER B N 1
ATOM 2819 C CA . SER B 1 32 ? -19.344 16.875 8.367 1 98.12 32 SER B CA 1
ATOM 2820 C C . SER B 1 32 ? -20.172 17.844 9.195 1 98.12 32 SER B C 1
ATOM 2822 O O . SER B 1 32 ? -21.188 18.359 8.719 1 98.12 32 SER B O 1
ATOM 2824 N N . ALA B 1 33 ? -19.75 18.094 10.414 1 97.81 33 ALA B N 1
ATOM 2825 C CA . ALA B 1 33 ? -20.469 19 11.312 1 97.81 33 ALA B CA 1
ATOM 2826 C C . ALA B 1 33 ? -20.484 20.422 10.758 1 97.81 33 ALA B C 1
ATOM 2828 O O . ALA B 1 33 ? -21.469 21.141 10.922 1 97.81 33 ALA B O 1
ATOM 2829 N N . VAL B 1 34 ? -19.453 20.812 10.078 1 97.44 34 VAL B N 1
ATOM 2830 C CA . VAL B 1 34 ? -19.359 22.172 9.531 1 97.44 34 VAL B CA 1
ATOM 2831 C C . VAL B 1 34 ? -20.156 22.266 8.234 1 97.44 34 VAL B C 1
ATOM 2833 O O . VAL B 1 34 ? -20.891 23.234 8.016 1 97.44 34 VAL B O 1
ATOM 2836 N N . LEU B 1 35 ? -20.109 21.219 7.406 1 96.94 35 LEU B N 1
ATOM 2837 C CA . LEU B 1 35 ? -20.656 21.281 6.051 1 96.94 35 LEU B CA 1
ATOM 2838 C C . LEU B 1 35 ? -22.109 20.812 6.023 1 96.94 35 LEU B C 1
ATOM 2840 O O . LEU B 1 35 ? -22.859 21.172 5.109 1 96.94 35 LEU B O 1
ATOM 2844 N N . GLY B 1 36 ? -22.438 19.938 6.926 1 96.31 36 GLY B N 1
ATOM 2845 C CA . GLY B 1 36 ? -23.75 19.328 6.93 1 96.31 36 GLY B CA 1
ATOM 2846 C C . GLY B 1 36 ? -23.891 18.188 5.949 1 96.31 36 GLY B C 1
ATOM 2847 O O . GLY B 1 36 ? -25 17.828 5.559 1 96.31 36 GLY B O 1
ATOM 2848 N N . TYR B 1 37 ? -22.828 17.625 5.43 1 97.19 37 TYR B N 1
ATOM 2849 C CA . TYR B 1 37 ? -22.859 16.5 4.504 1 97.19 37 TYR B CA 1
ATOM 2850 C C . TYR B 1 37 ? -22.891 15.18 5.254 1 97.19 37 TYR B C 1
ATOM 2852 O O . TYR B 1 37 ? -22.172 15 6.242 1 97.19 37 TYR B O 1
ATOM 2860 N N . PRO B 1 38 ? -23.75 14.258 4.867 1 97.94 38 PRO B N 1
ATOM 2861 C CA . PRO B 1 38 ? -23.781 12.953 5.535 1 97.94 38 PRO B CA 1
ATOM 2862 C C . PRO B 1 38 ? -22.531 12.117 5.25 1 97.94 38 PRO B C 1
ATOM 2864 O O . PRO B 1 38 ? -21.953 12.227 4.172 1 97.94 38 PRO B O 1
ATOM 2867 N N . ILE B 1 39 ? -22.203 11.289 6.242 1 98.38 39 ILE B N 1
ATOM 2868 C CA . ILE B 1 39 ? -21.062 10.391 6.109 1 98.38 39 ILE B CA 1
ATOM 2869 C C . ILE B 1 39 ? -21.547 8.992 5.719 1 98.38 39 ILE B C 1
ATOM 2871 O O . ILE B 1 39 ? -22.359 8.391 6.43 1 98.38 39 ILE B O 1
ATOM 2875 N N . ILE B 1 40 ? -21.109 8.516 4.547 1 98.25 40 ILE B N 1
ATOM 2876 C CA . ILE B 1 40 ? -21.375 7.145 4.137 1 98.25 40 ILE B CA 1
ATOM 2877 C C . ILE B 1 40 ? -20.359 6.203 4.793 1 98.25 40 ILE B C 1
ATOM 2879 O O . ILE B 1 40 ? -19.156 6.375 4.633 1 98.25 40 ILE B O 1
ATOM 2883 N N . PRO B 1 41 ? -20.812 5.234 5.527 1 97.44 41 PRO B N 1
ATOM 2884 C CA . PRO B 1 41 ? -19.891 4.297 6.164 1 97.44 41 PRO B CA 1
ATOM 2885 C C . PRO B 1 41 ? -19.141 3.428 5.152 1 97.44 41 PRO B C 1
ATOM 2887 O O . PRO B 1 41 ? -19.688 3.088 4.102 1 97.44 41 PRO B O 1
ATOM 2890 N N . ILE B 1 42 ? -17.891 3.113 5.465 1 97.69 42 ILE B N 1
ATOM 2891 C CA . ILE B 1 42 ? -17.125 2.127 4.715 1 97.69 42 ILE B CA 1
ATOM 2892 C C . ILE B 1 42 ? -16.984 0.851 5.543 1 97.69 42 ILE B C 1
ATOM 2894 O O . ILE B 1 42 ? -16.516 0.893 6.684 1 97.69 42 ILE B O 1
ATOM 2898 N N . ILE B 1 43 ? -17.391 -0.221 5.008 1 96.75 43 ILE B N 1
ATOM 2899 C CA . ILE B 1 43 ? -17.219 -1.52 5.648 1 96.75 43 ILE B CA 1
ATOM 2900 C C . ILE B 1 43 ? -15.805 -2.037 5.367 1 96.75 43 ILE B C 1
ATOM 2902 O O . ILE B 1 43 ? -15.383 -2.107 4.211 1 96.75 43 ILE B O 1
ATOM 2906 N N . HIS B 1 44 ? -15.133 -2.299 6.445 1 95.44 44 HIS B N 1
ATOM 2907 C CA . HIS B 1 44 ? -13.758 -2.785 6.363 1 95.44 44 HIS B CA 1
ATOM 2908 C C . HIS B 1 44 ? -13.633 -4.172 6.988 1 95.44 44 HIS B C 1
ATOM 2910 O O . HIS B 1 44 ? -14.125 -4.406 8.094 1 95.44 44 HIS B O 1
ATOM 2916 N N . LYS B 1 45 ? -13.039 -5.086 6.242 1 95.94 45 LYS B N 1
ATOM 2917 C CA . LYS B 1 45 ? -12.719 -6.41 6.77 1 95.94 45 LYS B CA 1
ATOM 2918 C C . LYS B 1 45 ? -11.305 -6.832 6.379 1 95.94 45 LYS B C 1
ATOM 2920 O O . LYS B 1 45 ? -10.844 -6.539 5.273 1 95.94 45 LYS B O 1
ATOM 2925 N N . LYS B 1 46 ? -10.586 -7.41 7.281 1 94.5 46 LYS B N 1
ATOM 2926 C CA . LYS B 1 46 ? -9.273 -8 7.023 1 94.5 46 LYS B CA 1
ATOM 2927 C C . LYS B 1 46 ? -9.328 -9.523 7.129 1 94.5 46 LYS B C 1
ATOM 2929 O O . LYS B 1 46 ? -9.82 -10.062 8.117 1 94.5 46 LYS B O 1
ATOM 2934 N N . PHE B 1 47 ? -8.82 -10.195 6.168 1 93.94 47 PHE B N 1
ATOM 2935 C CA . PHE B 1 47 ? -8.852 -11.648 6.141 1 93.94 47 PHE B CA 1
ATOM 2936 C C . PHE B 1 47 ? -7.605 -12.234 6.801 1 93.94 47 PHE B C 1
ATOM 2938 O O . PHE B 1 47 ? -6.641 -11.508 7.066 1 93.94 47 PHE B O 1
ATOM 2945 N N . SER B 1 48 ? -7.625 -13.508 7.051 1 89.88 48 SER B N 1
ATOM 2946 C CA . SER B 1 48 ? -6.539 -14.188 7.754 1 89.88 48 SER B CA 1
ATOM 2947 C C . SER B 1 48 ? -5.262 -14.195 6.926 1 89.88 48 SER B C 1
ATOM 2949 O O . SER B 1 48 ? -4.16 -14.266 7.473 1 89.88 48 SER B O 1
ATOM 2951 N N . ASP B 1 49 ? -5.402 -14.055 5.645 1 89.5 49 ASP B N 1
ATOM 2952 C CA . ASP B 1 49 ? -4.23 -14.055 4.777 1 89.5 49 ASP B CA 1
ATOM 2953 C C . ASP B 1 49 ? -3.641 -12.656 4.645 1 89.5 49 ASP B C 1
ATOM 2955 O O . ASP B 1 49 ? -2.645 -12.461 3.943 1 89.5 49 ASP B O 1
ATOM 2959 N N . GLY B 1 50 ? -4.312 -11.656 5.238 1 92.62 50 GLY B N 1
ATOM 2960 C CA . GLY B 1 50 ? -3.795 -10.297 5.246 1 92.62 50 GLY B CA 1
ATOM 2961 C C . GLY B 1 50 ? -4.473 -9.398 4.234 1 92.62 50 GLY B C 1
ATOM 2962 O O . GLY B 1 50 ? -4.266 -8.18 4.242 1 92.62 50 GLY B O 1
ATOM 2963 N N . GLU B 1 51 ? -5.262 -9.961 3.338 1 96.19 51 GLU B N 1
ATOM 2964 C CA . GLU B 1 51 ? -5.961 -9.148 2.348 1 96.19 51 GLU B CA 1
ATOM 2965 C C . GLU B 1 51 ? -7.059 -8.312 2.996 1 96.19 51 GLU B C 1
ATOM 2967 O O . GLU B 1 51 ? -7.652 -8.727 3.996 1 96.19 51 GLU B O 1
ATOM 2972 N N . CYS B 1 52 ? -7.312 -7.191 2.426 1 97.25 52 CYS B N 1
ATOM 2973 C CA . CYS B 1 52 ? -8.289 -6.258 2.969 1 97.25 52 CYS B CA 1
ATOM 2974 C C . CYS B 1 52 ? -9.492 -6.129 2.041 1 97.25 52 CYS B C 1
ATOM 2976 O O . CYS B 1 52 ? -9.336 -6.086 0.82 1 97.25 52 CYS B O 1
ATOM 2978 N N . TYR B 1 53 ? -10.656 -6.195 2.705 1 97.38 53 TYR B N 1
ATOM 2979 C CA . TYR B 1 53 ? -11.938 -6.008 2.037 1 97.38 53 TYR B CA 1
ATOM 2980 C C . TYR B 1 53 ? -12.539 -4.652 2.381 1 97.38 53 TYR B C 1
ATOM 2982 O O . TYR B 1 53 ? -12.555 -4.25 3.547 1 97.38 53 TYR B O 1
ATOM 2990 N N . TYR B 1 54 ? -13 -3.881 1.308 1 97.88 54 TYR B N 1
ATOM 2991 C CA . TYR B 1 54 ? -13.672 -2.602 1.498 1 97.88 54 TYR B CA 1
ATOM 2992 C C . TYR B 1 54 ? -14.992 -2.562 0.741 1 97.88 54 TYR B C 1
ATOM 2994 O O . TYR B 1 54 ? -15.086 -3.061 -0.383 1 97.88 54 TYR B O 1
ATOM 3002 N N . ARG B 1 55 ? -15.984 -1.964 1.294 1 98.06 55 ARG B N 1
ATOM 3003 C CA . ARG B 1 55 ? -17.266 -1.739 0.627 1 98.06 55 ARG B CA 1
ATOM 3004 C C . ARG B 1 55 ? -17.891 -0.428 1.082 1 98.06 55 ARG B C 1
ATOM 3006 O O . ARG B 1 55 ? -18.078 -0.201 2.281 1 98.06 55 ARG B O 1
ATOM 3013 N N . ILE B 1 56 ? -18.141 0.431 0.121 1 98.19 56 ILE B N 1
ATOM 3014 C CA . ILE B 1 56 ? -18.891 1.649 0.398 1 98.19 56 ILE B CA 1
ATOM 3015 C C . ILE B 1 56 ? -20.359 1.309 0.614 1 98.19 56 ILE B C 1
ATOM 3017 O O . ILE B 1 56 ? -21 0.682 -0.241 1 98.19 56 ILE B O 1
ATOM 3021 N N . ALA B 1 57 ? -20.922 1.679 1.758 1 97.62 57 ALA B N 1
ATOM 3022 C CA . ALA B 1 57 ? -22.266 1.277 2.141 1 97.62 57 ALA B CA 1
ATOM 3023 C C . ALA B 1 57 ? -23.328 2.082 1.378 1 97.62 57 ALA B C 1
ATOM 3025 O O . ALA B 1 57 ? -23.922 3.012 1.925 1 97.62 57 ALA B O 1
ATOM 3026 N N . ILE B 1 58 ? -23.609 1.639 0.213 1 97.06 58 ILE B N 1
ATOM 3027 C CA . ILE B 1 58 ? -24.625 2.295 -0.599 1 97.06 58 ILE B CA 1
ATOM 3028 C C . ILE B 1 58 ? -25.719 1.296 -0.958 1 97.06 58 ILE B C 1
ATOM 3030 O O . ILE B 1 58 ? -25.484 0.087 -1.001 1 97.06 58 ILE B O 1
ATOM 3034 N N . PRO B 1 59 ? -26.938 1.754 -1.16 1 94.69 59 PRO B N 1
ATOM 3035 C CA . PRO B 1 59 ? -28.047 0.832 -1.412 1 94.69 59 PRO B CA 1
ATOM 3036 C C . PRO B 1 59 ? -28 0.228 -2.814 1 94.69 59 PRO B C 1
ATOM 3038 O O . PRO B 1 59 ? -28.312 -0.953 -2.99 1 94.69 59 PRO B O 1
ATOM 3041 N N . GLU B 1 60 ? -27.625 1.079 -3.799 1 95.19 60 GLU B N 1
ATOM 3042 C CA . GLU B 1 60 ? -27.562 0.641 -5.191 1 95.19 60 GLU B CA 1
ATOM 3043 C C . GLU B 1 60 ? -26.281 1.105 -5.859 1 95.19 60 GLU B C 1
ATOM 3045 O O . GLU B 1 60 ? -25.703 2.115 -5.461 1 95.19 60 GLU B O 1
ATOM 3050 N N . ARG B 1 61 ? -25.891 0.442 -6.875 1 94.56 61 ARG B N 1
ATOM 3051 C CA . ARG B 1 61 ? -24.672 0.771 -7.602 1 94.56 61 ARG B CA 1
ATOM 3052 C C . ARG B 1 61 ? -24.75 2.164 -8.211 1 94.56 61 ARG B C 1
ATOM 3054 O O . ARG B 1 61 ? -23.734 2.822 -8.422 1 94.56 61 ARG B O 1
ATOM 3061 N N . THR B 1 62 ? -25.969 2.619 -8.438 1 96.06 62 THR B N 1
ATOM 3062 C CA . THR B 1 62 ? -26.156 3.896 -9.117 1 96.06 62 THR B CA 1
ATOM 3063 C C . THR B 1 62 ? -26.375 5.02 -8.109 1 96.06 62 THR B C 1
ATOM 3065 O O . THR B 1 62 ? -26.578 6.172 -8.492 1 96.06 62 THR B O 1
ATOM 3068 N N . SER B 1 63 ? -26.234 4.695 -6.809 1 95.44 63 SER B N 1
ATOM 3069 C CA . SER B 1 63 ? -26.609 5.621 -5.75 1 95.44 63 SER B CA 1
ATOM 3070 C C . SER B 1 63 ? -25.734 6.867 -5.766 1 95.44 63 SER B C 1
ATOM 3072 O O . SER B 1 63 ? -26.141 7.938 -5.316 1 95.44 63 SER B O 1
ATOM 3074 N N . LEU B 1 64 ? -24.531 6.777 -6.348 1 96.88 64 LEU B N 1
ATOM 3075 C CA . LEU B 1 64 ? -23.578 7.887 -6.246 1 96.88 64 LEU B CA 1
ATOM 3076 C C . LEU B 1 64 ? -23.359 8.539 -7.605 1 96.88 64 LEU B C 1
ATOM 3078 O O . LEU B 1 64 ? -22.516 9.43 -7.738 1 96.88 64 LEU B O 1
ATOM 3082 N N . VAL B 1 65 ? -24.109 8.07 -8.641 1 96.56 65 VAL B N 1
ATOM 3083 C CA . VAL B 1 65 ? -23.969 8.656 -9.969 1 96.56 65 VAL B CA 1
ATOM 3084 C C . VAL B 1 65 ? -24.297 10.141 -9.93 1 96.56 65 VAL B C 1
ATOM 3086 O O . VAL B 1 65 ? -25.375 10.531 -9.461 1 96.56 65 VAL B O 1
ATOM 3089 N N . GLY B 1 66 ? -23.359 10.953 -10.258 1 95.44 66 GLY B N 1
ATOM 3090 C CA . GLY B 1 66 ? -23.578 12.383 -10.359 1 95.44 66 GLY B CA 1
ATOM 3091 C C . GLY B 1 66 ? -23.438 13.109 -9.039 1 95.44 66 GLY B C 1
ATOM 3092 O O . GLY B 1 66 ? -23.656 14.32 -8.953 1 95.44 66 GLY B O 1
ATOM 3093 N N . ARG B 1 67 ? -23.062 12.406 -7.98 1 96.5 67 ARG B N 1
ATOM 3094 C CA . ARG B 1 67 ? -22.891 13.016 -6.664 1 96.5 67 ARG B CA 1
ATOM 3095 C C . ARG B 1 67 ? -21.438 13.406 -6.426 1 96.5 67 ARG B C 1
ATOM 3097 O O . ARG B 1 67 ? -20.531 12.828 -7.023 1 96.5 67 ARG B O 1
ATOM 3104 N N . ASP B 1 68 ? -21.234 14.445 -5.602 1 97.75 68 ASP B N 1
ATOM 3105 C CA . ASP B 1 68 ? -19.906 14.812 -5.137 1 97.75 68 ASP B CA 1
ATOM 3106 C C . ASP B 1 68 ? -19.562 14.102 -3.832 1 97.75 68 ASP B C 1
ATOM 3108 O O . ASP B 1 68 ? -20.422 13.961 -2.949 1 97.75 68 ASP B O 1
ATOM 3112 N N . VAL B 1 69 ? -18.344 13.594 -3.756 1 98.38 69 VAL B N 1
ATOM 3113 C CA . VAL B 1 69 ? -17.953 12.875 -2.551 1 98.38 69 VAL B CA 1
ATOM 3114 C C . VAL B 1 69 ? -16.625 13.43 -2.037 1 98.38 69 VAL B C 1
ATOM 3116 O O . VAL B 1 69 ? -15.664 13.578 -2.803 1 98.38 69 VAL B O 1
ATOM 3119 N N . VAL B 1 70 ? -16.609 13.758 -0.77 1 98.75 70 VAL B N 1
ATOM 3120 C CA . VAL B 1 70 ? -15.391 14.156 -0.071 1 98.75 70 VAL B CA 1
ATOM 3121 C C . VAL B 1 70 ? -14.773 12.938 0.617 1 98.75 70 VAL B C 1
ATOM 3123 O O . VAL B 1 70 ? -15.445 12.242 1.377 1 98.75 70 VAL B O 1
ATOM 3126 N N . VAL B 1 71 ? -13.562 12.664 0.281 1 98.81 71 VAL B N 1
ATOM 3127 C CA . VAL B 1 71 ? -12.828 11.562 0.897 1 98.81 71 VAL B CA 1
ATOM 3128 C C . VAL B 1 71 ? -11.828 12.109 1.912 1 98.81 71 VAL B C 1
ATOM 3130 O O . VAL B 1 71 ? -10.828 12.734 1.537 1 98.81 71 VAL B O 1
ATOM 3133 N N . VAL B 1 72 ? -12.07 11.867 3.172 1 98.88 72 VAL B N 1
ATOM 3134 C CA . VAL B 1 72 ? -11.195 12.367 4.223 1 98.88 72 VAL B CA 1
ATOM 3135 C C . VAL B 1 72 ? -10.203 11.281 4.641 1 98.88 72 VAL B C 1
ATOM 3137 O O . VAL B 1 72 ? -10.609 10.195 5.066 1 98.88 72 VAL B O 1
ATOM 3140 N N . SER B 1 73 ? -8.953 11.633 4.379 1 96.88 73 SER B N 1
ATOM 3141 C CA . SER B 1 73 ? -7.895 10.695 4.742 1 96.88 73 SER B CA 1
ATOM 3142 C C . SER B 1 73 ? -6.648 11.438 5.223 1 96.88 73 SER B C 1
ATOM 3144 O O . SER B 1 73 ? -6.188 12.375 4.574 1 96.88 73 SER B O 1
ATOM 3146 N N . SER B 1 74 ? -6.141 11.305 6.461 1 91.31 74 SER B N 1
ATOM 3147 C CA . SER B 1 74 ? -4.789 11.672 6.871 1 91.31 74 SER B CA 1
ATOM 3148 C C . SER B 1 74 ? -3.822 10.508 6.672 1 91.31 74 SER B C 1
ATOM 3150 O O . SER B 1 74 ? -3.699 9.641 7.539 1 91.31 74 SER B O 1
ATOM 3152 N N . ILE B 1 75 ? -3.223 10.406 5.523 1 96.38 75 ILE B N 1
ATOM 3153 C CA . ILE B 1 75 ? -2.42 9.25 5.148 1 96.38 75 ILE B CA 1
ATOM 3154 C C . ILE B 1 75 ? -1.233 9.117 6.102 1 96.38 75 ILE B C 1
ATOM 3156 O O . ILE B 1 75 ? -0.155 9.656 5.84 1 96.38 75 ILE B O 1
ATOM 3160 N N . VAL B 1 76 ? -1.466 8.336 7.16 1 96.38 76 VAL B N 1
ATOM 3161 C CA . VAL B 1 76 ? -0.47 8.281 8.227 1 96.38 76 VAL B CA 1
ATOM 3162 C C . VAL B 1 76 ? 0.323 6.98 8.125 1 96.38 76 VAL B C 1
ATOM 3164 O O . VAL B 1 76 ? 1.339 6.812 8.805 1 96.38 76 VAL B O 1
ATOM 3167 N N . ASP B 1 77 ? -0.149 6.031 7.344 1 96.25 77 ASP B N 1
ATOM 3168 C CA . ASP B 1 77 ? 0.573 4.785 7.094 1 96.25 77 ASP B CA 1
ATOM 3169 C C . ASP B 1 77 ? 0.212 4.207 5.73 1 96.25 77 ASP B C 1
ATOM 3171 O O . ASP B 1 77 ? -0.646 4.746 5.027 1 96.25 77 ASP B O 1
ATOM 3175 N N . ASP B 1 78 ? 0.846 3.15 5.371 1 97.12 78 ASP B N 1
ATOM 3176 C CA . ASP B 1 78 ? 0.687 2.559 4.047 1 97.12 78 ASP B CA 1
ATOM 3177 C C . ASP B 1 78 ? -0.716 1.982 3.867 1 97.12 78 ASP B C 1
ATOM 3179 O O . ASP B 1 78 ? -1.253 1.976 2.758 1 97.12 78 ASP B O 1
ATOM 3183 N N . GLN B 1 79 ? -1.305 1.512 4.891 1 95.69 79 GLN B N 1
ATOM 3184 C CA . GLN B 1 79 ? -2.654 0.963 4.797 1 95.69 79 GLN B CA 1
ATOM 3185 C C . GLN B 1 79 ? -3.666 2.047 4.438 1 95.69 79 GLN B C 1
ATOM 3187 O O . GLN B 1 79 ? -4.566 1.819 3.631 1 95.69 79 GLN B O 1
ATOM 3192 N N . GLU B 1 80 ? -3.5 3.203 5.023 1 96.75 80 GLU B N 1
ATOM 3193 C CA . GLU B 1 80 ? -4.387 4.312 4.68 1 96.75 80 GLU B CA 1
ATOM 3194 C C . GLU B 1 80 ? -4.188 4.754 3.232 1 96.75 80 GLU B C 1
ATOM 3196 O O . GLU B 1 80 ? -5.148 5.109 2.549 1 96.75 80 GLU B O 1
ATOM 3201 N N . LEU B 1 81 ? -2.926 4.758 2.834 1 98.12 81 LEU B N 1
ATOM 3202 C CA . LEU B 1 81 ? -2.652 5.086 1.438 1 98.12 81 LEU B CA 1
ATOM 3203 C C . LEU B 1 81 ? -3.406 4.148 0.502 1 98.12 81 LEU B C 1
ATOM 3205 O O . LEU B 1 81 ? -4.094 4.602 -0.415 1 98.12 81 LEU B O 1
ATOM 3209 N N . LEU B 1 82 ? -3.295 2.898 0.771 1 98.12 82 LEU B N 1
ATOM 3210 C CA . LEU B 1 82 ? -3.955 1.91 -0.074 1 98.12 82 LEU B CA 1
ATOM 3211 C C . LEU B 1 82 ? -5.473 2.051 0.009 1 98.12 82 LEU B C 1
ATOM 3213 O O . LEU B 1 82 ? -6.168 1.914 -1 1 98.12 82 LEU B O 1
ATOM 3217 N N . GLU B 1 83 ? -5.961 2.334 1.205 1 97.88 83 GLU B N 1
ATOM 3218 C CA . GLU B 1 83 ? -7.395 2.537 1.378 1 97.88 83 GLU B CA 1
ATOM 3219 C C . GLU B 1 83 ? -7.895 3.697 0.52 1 97.88 83 GLU B C 1
ATOM 3221 O O . GLU B 1 83 ? -8.93 3.582 -0.146 1 97.88 83 GLU B O 1
ATOM 3226 N N . VAL B 1 84 ? -7.164 4.773 0.49 1 98.12 84 VAL B N 1
ATOM 3227 C CA . VAL B 1 84 ? -7.551 5.949 -0.28 1 98.12 84 VAL B CA 1
ATOM 3228 C C . VAL B 1 84 ? -7.594 5.605 -1.767 1 98.12 84 VAL B C 1
ATOM 3230 O O . VAL B 1 84 ? -8.547 5.957 -2.467 1 98.12 84 VAL B O 1
ATOM 3233 N N . VAL B 1 85 ? -6.609 4.898 -2.211 1 98.12 85 VAL B N 1
ATOM 3234 C CA . VAL B 1 85 ? -6.504 4.555 -3.625 1 98.12 85 VAL B CA 1
ATOM 3235 C C . VAL B 1 85 ? -7.645 3.617 -4.016 1 98.12 85 VAL B C 1
ATOM 3237 O O . VAL B 1 85 ? -8.297 3.812 -5.043 1 98.12 85 VAL B O 1
ATOM 3240 N N . ARG B 1 86 ? -7.914 2.666 -3.164 1 98.31 86 ARG B N 1
ATOM 3241 C CA . ARG B 1 86 ? -8.922 1.652 -3.451 1 98.31 86 ARG B CA 1
ATOM 3242 C C . ARG B 1 86 ? -10.328 2.244 -3.379 1 98.31 86 ARG B C 1
ATOM 3244 O O . ARG B 1 86 ? -11.133 2.051 -4.289 1 98.31 86 ARG B O 1
ATOM 3251 N N . ILE B 1 87 ? -10.586 3.025 -2.338 1 98.12 87 ILE B N 1
ATOM 3252 C CA . ILE B 1 87 ? -11.891 3.662 -2.178 1 98.12 87 ILE B CA 1
ATOM 3253 C C . ILE B 1 87 ? -12.094 4.711 -3.271 1 98.12 87 ILE B C 1
ATOM 3255 O O . ILE B 1 87 ? -13.156 4.777 -3.887 1 98.12 87 ILE B O 1
ATOM 3259 N N . GLY B 1 88 ? -11.078 5.516 -3.494 1 98.12 88 GLY B N 1
ATOM 3260 C CA . GLY B 1 88 ? -11.148 6.508 -4.555 1 98.12 88 GLY B CA 1
ATOM 3261 C C . GLY B 1 88 ? -11.43 5.906 -5.918 1 98.12 88 GLY B C 1
ATOM 3262 O O . GLY B 1 88 ? -12.234 6.434 -6.684 1 98.12 88 GLY B O 1
ATOM 3263 N N . GLY B 1 89 ? -10.742 4.824 -6.223 1 97.31 89 GLY B N 1
ATOM 3264 C CA . GLY B 1 89 ? -10.984 4.141 -7.48 1 97.31 89 GLY B CA 1
ATOM 3265 C C . GLY B 1 89 ? -12.414 3.66 -7.633 1 97.31 89 GLY B C 1
ATOM 3266 O O . GLY B 1 89 ? -13.016 3.807 -8.703 1 97.31 89 GLY B O 1
ATOM 3267 N N . GLU B 1 90 ? -12.914 3.066 -6.574 1 97.62 90 GLU B N 1
ATOM 3268 C CA . GLU B 1 90 ? -14.281 2.562 -6.629 1 97.62 90 GLU B CA 1
ATOM 3269 C C . GLU B 1 90 ? -15.281 3.703 -6.797 1 97.62 90 GLU B C 1
ATOM 3271 O O . GLU B 1 90 ? -16.25 3.58 -7.547 1 97.62 90 GLU B O 1
ATOM 3276 N N . LEU B 1 91 ? -15.047 4.816 -6.109 1 98.06 91 LEU B N 1
ATOM 3277 C CA . LEU B 1 91 ? -15.93 5.973 -6.246 1 98.06 91 LEU B CA 1
ATOM 3278 C C . LEU B 1 91 ? -15.977 6.449 -7.695 1 98.06 91 LEU B C 1
ATOM 3280 O O . LEU B 1 91 ? -17.047 6.82 -8.195 1 98.06 91 LEU B O 1
ATOM 3284 N N . ALA B 1 92 ? -14.859 6.473 -8.352 1 97.25 92 ALA B N 1
ATOM 3285 C CA . ALA B 1 92 ? -14.82 6.855 -9.766 1 97.25 92 ALA B CA 1
ATOM 3286 C C . ALA B 1 92 ? -15.633 5.883 -10.617 1 97.25 92 ALA B C 1
ATOM 3288 O O . ALA B 1 92 ? -16.406 6.305 -11.477 1 97.25 92 ALA B O 1
ATOM 3289 N N . GLU B 1 93 ? -15.477 4.598 -10.32 1 95.56 93 GLU B N 1
ATOM 3290 C CA . GLU B 1 93 ? -16.188 3.568 -11.07 1 95.56 93 GLU B CA 1
ATOM 3291 C C . GLU B 1 93 ? -17.703 3.68 -10.867 1 95.56 93 GLU B C 1
ATOM 3293 O O . GLU B 1 93 ? -18.484 3.344 -11.758 1 95.56 93 GLU B O 1
ATOM 3298 N N . LEU B 1 94 ? -18.078 4.176 -9.711 1 96.81 94 LEU B N 1
ATOM 3299 C CA . LEU B 1 94 ? -19.484 4.289 -9.359 1 96.81 94 LEU B CA 1
ATOM 3300 C C . LEU B 1 94 ? -20.109 5.52 -10.008 1 96.81 94 LEU B C 1
ATOM 3302 O O . LEU B 1 94 ? -21.312 5.758 -9.867 1 96.81 94 LEU B O 1
ATOM 3306 N N . GLY B 1 95 ? -19.297 6.348 -10.703 1 96.56 95 GLY B N 1
ATOM 3307 C CA . GLY B 1 95 ? -19.828 7.426 -11.516 1 96.56 95 GLY B CA 1
ATOM 3308 C C . GLY B 1 95 ? -19.969 8.734 -10.766 1 96.56 95 GLY B C 1
ATOM 3309 O O . GLY B 1 95 ? -20.781 9.586 -11.133 1 96.56 95 GLY B O 1
ATOM 3310 N N . THR B 1 96 ? -19.25 8.93 -9.68 1 97.38 96 THR B N 1
ATOM 3311 C CA . THR B 1 96 ? -19.312 10.188 -8.938 1 97.38 96 THR B CA 1
ATOM 3312 C C . THR B 1 96 ? -18.906 11.359 -9.828 1 97.38 96 THR B C 1
ATOM 3314 O O . THR B 1 96 ? -18.141 11.188 -10.773 1 97.38 96 THR B O 1
ATOM 3317 N N . LYS B 1 97 ? -19.484 12.5 -9.547 1 96.5 97 LYS B N 1
ATOM 3318 C CA . LYS B 1 97 ? -19.234 13.695 -10.336 1 96.5 97 LYS B CA 1
ATOM 3319 C C . LYS B 1 97 ? -17.875 14.305 -10.008 1 96.5 97 LYS B C 1
ATOM 3321 O O . LYS B 1 97 ? -17.047 14.508 -10.898 1 96.5 97 LYS B O 1
ATOM 3326 N N . ARG B 1 98 ? -17.656 14.586 -8.766 1 96.44 98 ARG B N 1
ATOM 3327 C CA . ARG B 1 98 ? -16.406 15.141 -8.266 1 96.44 98 ARG B CA 1
ATOM 3328 C C . ARG B 1 98 ? -15.945 14.414 -7 1 96.44 98 ARG B C 1
ATOM 3330 O O . ARG B 1 98 ? -16.766 14.07 -6.148 1 96.44 98 ARG B O 1
ATOM 3337 N N . ARG B 1 99 ? -14.68 14.164 -6.914 1 98.12 99 ARG B N 1
ATOM 3338 C CA . ARG B 1 99 ? -14.078 13.594 -5.715 1 98.12 99 ARG B CA 1
ATOM 3339 C C . ARG B 1 99 ? -13.039 14.539 -5.121 1 98.12 99 ARG B C 1
ATOM 3341 O O . ARG B 1 99 ? -12.078 14.922 -5.793 1 98.12 99 ARG B O 1
ATOM 3348 N N . ILE B 1 100 ? -13.281 14.977 -3.934 1 98.5 100 ILE B N 1
ATOM 3349 C CA . ILE B 1 100 ? -12.344 15.836 -3.225 1 98.5 100 ILE B CA 1
ATOM 3350 C C . ILE B 1 100 ? -11.648 15.047 -2.119 1 98.5 100 ILE B C 1
ATOM 3352 O O . ILE B 1 100 ? -12.297 14.57 -1.187 1 98.5 100 ILE B O 1
ATOM 3356 N N . PHE B 1 101 ? -10.375 14.875 -2.273 1 98.75 101 PHE B N 1
ATOM 3357 C CA . PHE B 1 101 ? -9.578 14.148 -1.295 1 98.75 101 PHE B CA 1
ATOM 3358 C C . PHE B 1 101 ? -8.953 15.102 -0.289 1 98.75 101 PHE B C 1
ATOM 3360 O O . PHE B 1 101 ? -8.125 15.945 -0.654 1 98.75 101 PHE B O 1
ATOM 3367 N N . VAL B 1 102 ? -9.367 15 0.956 1 98.88 102 VAL B N 1
ATOM 3368 C CA . VAL B 1 102 ? -8.797 15.781 2.051 1 98.88 102 VAL B CA 1
ATOM 3369 C C . VAL B 1 102 ? -7.672 14.992 2.715 1 98.88 102 VAL B C 1
ATOM 3371 O O . VAL B 1 102 ? -7.922 14.031 3.441 1 98.88 102 VAL B O 1
ATOM 3374 N N . ILE B 1 103 ? -6.496 15.43 2.5 1 98.62 103 ILE B N 1
ATOM 3375 C CA . ILE B 1 103 ? -5.312 14.742 3 1 98.62 103 ILE B CA 1
ATOM 3376 C C . ILE B 1 103 ? -4.422 15.734 3.754 1 98.62 103 ILE B C 1
ATOM 3378 O O . ILE B 1 103 ? -3.361 16.125 3.262 1 98.62 103 ILE B O 1
ATOM 3382 N N . PRO B 1 104 ? -4.754 16.078 4.977 1 98.19 104 PRO B N 1
ATOM 3383 C CA . PRO B 1 104 ? -3.979 17.078 5.723 1 98.19 104 PRO B CA 1
ATOM 3384 C C . PRO B 1 104 ? -2.543 16.625 5.988 1 98.19 104 PRO B C 1
ATOM 3386 O O . PRO B 1 104 ? -1.629 17.453 6.008 1 98.19 104 PRO B O 1
ATOM 3389 N N . TYR B 1 105 ? -2.35 15.359 6.246 1 98.19 105 TYR B N 1
ATOM 3390 C CA . TYR B 1 105 ? -1.019 14.797 6.461 1 98.19 105 TYR B CA 1
ATOM 3391 C C . TYR B 1 105 ? -0.67 13.789 5.375 1 98.19 105 TYR B C 1
ATOM 3393 O O . TYR B 1 105 ? -1.413 12.828 5.148 1 98.19 105 TYR B O 1
ATOM 3401 N N . LEU B 1 106 ? 0.405 13.984 4.699 1 97.88 106 LEU B N 1
ATOM 3402 C CA . LEU B 1 106 ? 0.915 13.094 3.662 1 97.88 106 LEU B CA 1
ATOM 3403 C C . LEU B 1 106 ? 2.172 12.375 4.137 1 97.88 106 LEU B C 1
ATOM 3405 O O . LEU B 1 106 ? 3.256 12.961 4.16 1 97.88 106 LEU B O 1
ATOM 3409 N N . MET B 1 107 ? 2.02 11.125 4.414 1 96.88 107 MET B N 1
ATOM 3410 C CA . MET B 1 107 ? 3.186 10.336 4.805 1 96.88 107 MET B CA 1
ATOM 3411 C C . MET B 1 107 ? 4.25 10.359 3.713 1 96.88 107 MET B C 1
ATOM 3413 O O . MET B 1 107 ? 3.943 10.625 2.549 1 96.88 107 MET B O 1
ATOM 3417 N N . TYR B 1 108 ? 5.543 10.188 4.07 1 97.56 108 TYR B N 1
ATOM 3418 C CA . TYR B 1 108 ? 6.695 10.117 3.178 1 97.56 108 TYR B CA 1
ATOM 3419 C C . TYR B 1 108 ? 7.059 11.5 2.65 1 97.56 108 TYR B C 1
ATOM 3421 O O . TYR B 1 108 ? 7.918 11.633 1.777 1 97.56 108 TYR B O 1
ATOM 3429 N N . SER B 1 109 ? 6.465 12.562 3.156 1 95.81 109 SER B N 1
ATOM 3430 C CA . SER B 1 109 ? 6.719 13.914 2.66 1 95.81 109 SER B CA 1
ATOM 3431 C C . SER B 1 109 ? 8.18 14.305 2.844 1 95.81 109 SER B C 1
ATOM 3433 O O . SER B 1 109 ? 8.703 15.125 2.094 1 95.81 109 SER B O 1
ATOM 3435 N N . THR B 1 110 ? 8.883 13.695 3.836 1 93.44 110 THR B N 1
ATOM 3436 C CA . THR B 1 110 ? 10.281 14.016 4.086 1 93.44 110 THR B CA 1
ATOM 3437 C C . THR B 1 110 ? 11.188 13.266 3.117 1 93.44 110 THR B C 1
ATOM 3439 O O . THR B 1 110 ? 12.391 13.547 3.035 1 93.44 110 THR B O 1
ATOM 3442 N N . MET B 1 111 ? 10.68 12.312 2.348 1 96.38 111 MET B N 1
ATOM 3443 C CA . MET B 1 111 ? 11.438 11.57 1.342 1 96.38 111 MET B CA 1
ATOM 3444 C C . MET B 1 111 ? 11.109 12.07 -0.061 1 96.38 111 MET B C 1
ATOM 3446 O O . MET B 1 111 ? 10.781 11.281 -0.948 1 96.38 111 MET B O 1
ATOM 3450 N N . GLU B 1 112 ? 11.234 13.422 -0.223 1 94.44 112 GLU B N 1
ATOM 3451 C CA . GLU B 1 112 ? 10.797 14.117 -1.432 1 94.44 112 GLU B CA 1
ATOM 3452 C C . GLU B 1 112 ? 11.945 14.297 -2.412 1 94.44 112 GLU B C 1
ATOM 3454 O O . GLU B 1 112 ? 11.766 14.852 -3.498 1 94.44 112 GLU B O 1
ATOM 3459 N N . ARG B 1 113 ? 13.148 13.789 -2.025 1 93 113 ARG B N 1
ATOM 3460 C CA . ARG B 1 113 ? 14.297 13.859 -2.932 1 93 113 ARG B CA 1
ATOM 3461 C C . ARG B 1 113 ? 15.219 12.656 -2.738 1 93 113 ARG B C 1
ATOM 3463 O O . ARG B 1 113 ? 15.156 11.977 -1.713 1 93 113 ARG B O 1
ATOM 3470 N N . ALA B 1 114 ? 16.031 12.438 -3.783 1 94.06 114 ALA B N 1
ATOM 3471 C CA . ALA B 1 114 ? 17.078 11.422 -3.703 1 94.06 114 ALA B CA 1
ATOM 3472 C C . ALA B 1 114 ? 18.438 12.055 -3.455 1 94.06 114 ALA B C 1
ATOM 3474 O O . ALA B 1 114 ? 18.828 13.008 -4.133 1 94.06 114 ALA B O 1
ATOM 3475 N N . VAL B 1 115 ? 19.141 11.5 -2.463 1 92.88 115 VAL B N 1
ATOM 3476 C CA . VAL B 1 115 ? 20.469 12 -2.145 1 92.88 115 VAL B CA 1
ATOM 3477 C C . VAL B 1 115 ? 21.531 11.055 -2.709 1 92.88 115 VAL B C 1
ATOM 3479 O O . VAL B 1 115 ? 22.562 11.5 -3.215 1 92.88 115 VAL B O 1
ATOM 3482 N N . HIS B 1 116 ? 21.219 9.766 -2.707 1 95 116 HIS B N 1
ATOM 3483 C CA . HIS B 1 116 ? 22.141 8.742 -3.191 1 95 116 HIS B CA 1
ATOM 3484 C C . HIS B 1 116 ? 21.641 8.117 -4.488 1 95 116 HIS B C 1
ATOM 3486 O O . HIS B 1 116 ? 20.422 8.078 -4.734 1 95 116 HIS B O 1
ATOM 3492 N N . PRO B 1 117 ? 22.594 7.668 -5.305 1 95.75 117 PRO B N 1
ATOM 3493 C CA . PRO B 1 117 ? 22.156 6.941 -6.496 1 95.75 117 PRO B CA 1
ATOM 3494 C C . PRO B 1 117 ? 21.234 5.762 -6.16 1 95.75 117 PRO B C 1
ATOM 3496 O O . PRO B 1 117 ? 21.531 4.996 -5.238 1 95.75 117 PRO B O 1
ATOM 3499 N N . GLY B 1 118 ? 20.141 5.723 -6.891 1 97.12 118 GLY B N 1
ATOM 3500 C CA . GLY B 1 118 ? 19.266 4.582 -6.746 1 97.12 118 GLY B CA 1
ATOM 3501 C C . GLY B 1 118 ? 18.234 4.754 -5.637 1 97.12 118 GLY B C 1
ATOM 3502 O O . GLY B 1 118 ? 17.375 3.893 -5.434 1 97.12 118 GLY B O 1
ATOM 3503 N N . GLU B 1 119 ? 18.375 5.855 -4.938 1 97.75 119 GLU B N 1
ATOM 3504 C CA . GLU B 1 119 ? 17.438 6.109 -3.846 1 97.75 119 GLU B CA 1
ATOM 3505 C C . GLU B 1 119 ? 16.031 6.402 -4.375 1 97.75 119 GLU B C 1
ATOM 3507 O O . GLU B 1 119 ? 15.859 7.242 -5.262 1 97.75 119 GLU B O 1
ATOM 3512 N N . VAL B 1 120 ? 15.055 5.676 -3.867 1 98.12 120 VAL B N 1
ATOM 3513 C CA . VAL B 1 120 ? 13.672 5.875 -4.273 1 98.12 120 VAL B CA 1
ATOM 3514 C C . VAL B 1 120 ? 13.125 7.16 -3.654 1 98.12 120 VAL B C 1
ATOM 3516 O O . VAL B 1 120 ? 13.273 7.387 -2.451 1 98.12 120 VAL B O 1
ATOM 3519 N N . VAL B 1 121 ? 12.586 8.055 -4.48 1 97.62 121 VAL B N 1
ATOM 3520 C CA . VAL B 1 121 ? 11.844 9.203 -3.982 1 97.62 121 VAL B CA 1
ATOM 3521 C C . VAL B 1 121 ? 10.422 8.781 -3.621 1 97.62 121 VAL B C 1
ATOM 3523 O O . VAL B 1 121 ? 9.492 8.969 -4.41 1 97.62 121 VAL B O 1
ATOM 3526 N N . THR B 1 122 ? 10.289 8.258 -2.457 1 98.06 122 THR B N 1
ATOM 3527 C CA . THR B 1 122 ? 9.07 7.578 -2.051 1 98.06 122 THR B CA 1
ATOM 3528 C C . THR B 1 122 ? 7.895 8.555 -2.02 1 98.06 122 THR B C 1
ATOM 3530 O O . THR B 1 122 ? 6.754 8.164 -2.295 1 98.06 122 THR B O 1
ATOM 3533 N N . CYS B 1 123 ? 8.156 9.828 -1.687 1 98.12 123 CYS B N 1
ATOM 3534 C CA . CYS B 1 123 ? 7.102 10.836 -1.735 1 98.12 123 CYS B CA 1
ATOM 3535 C C . CYS B 1 123 ? 6.484 10.906 -3.125 1 98.12 123 CYS B C 1
ATOM 3537 O O . CYS B 1 123 ? 5.258 10.867 -3.268 1 98.12 123 CYS B O 1
ATOM 3539 N N . LYS B 1 124 ? 7.305 10.992 -4.102 1 97.19 124 LYS B N 1
ATOM 3540 C CA . LYS B 1 124 ? 6.812 11.078 -5.477 1 97.19 124 LYS B CA 1
ATOM 3541 C C . LYS B 1 124 ? 6.039 9.828 -5.867 1 97.19 124 LYS B C 1
ATOM 3543 O O . LYS B 1 124 ? 4.98 9.914 -6.488 1 97.19 124 LYS B O 1
ATOM 3548 N N . SER B 1 125 ? 6.586 8.68 -5.531 1 96.88 125 SER B N 1
ATOM 3549 C CA . SER B 1 125 ? 5.891 7.422 -5.805 1 96.88 125 SER B CA 1
ATOM 3550 C C . SER B 1 125 ? 4.52 7.395 -5.141 1 96.88 125 SER B C 1
ATOM 3552 O O . SER B 1 125 ? 3.543 6.934 -5.734 1 96.88 125 SER B O 1
ATOM 3554 N N . THR B 1 126 ? 4.457 7.855 -3.922 1 98 126 THR B N 1
ATOM 3555 C CA . THR B 1 126 ? 3.205 7.91 -3.172 1 98 126 THR B CA 1
ATOM 3556 C C . THR B 1 126 ? 2.188 8.797 -3.885 1 98 126 THR B C 1
ATOM 3558 O O . THR B 1 126 ? 1.045 8.391 -4.102 1 98 126 THR B O 1
ATOM 3561 N N . VAL B 1 127 ? 2.629 9.969 -4.27 1 98 127 VAL B N 1
ATOM 3562 C CA . VAL B 1 127 ? 1.751 10.914 -4.945 1 98 127 VAL B CA 1
ATOM 3563 C C . VAL B 1 127 ? 1.308 10.344 -6.289 1 98 127 VAL B C 1
ATOM 3565 O O . VAL B 1 127 ? 0.152 10.5 -6.688 1 98 127 VAL B O 1
ATOM 3568 N N . ARG B 1 128 ? 2.162 9.641 -6.953 1 96.19 128 ARG B N 1
ATOM 3569 C CA . ARG B 1 128 ? 1.821 9.031 -8.234 1 96.19 128 ARG B CA 1
ATOM 3570 C C . ARG B 1 128 ? 0.701 8.008 -8.078 1 96.19 128 ARG B C 1
ATOM 3572 O O . ARG B 1 128 ? -0.163 7.887 -8.945 1 96.19 128 ARG B O 1
ATOM 3579 N N . MET B 1 129 ? 0.758 7.285 -7.035 1 97 129 MET B N 1
ATOM 3580 C CA . MET B 1 129 ? -0.31 6.324 -6.773 1 97 129 MET B CA 1
ATOM 3581 C C . MET B 1 129 ? -1.649 7.035 -6.605 1 97 129 MET B C 1
ATOM 3583 O O . MET B 1 129 ? -2.676 6.551 -7.086 1 97 129 MET B O 1
ATOM 3587 N N . LEU B 1 130 ? -1.622 8.148 -5.938 1 97.62 130 LEU B N 1
ATOM 3588 C CA . LEU B 1 130 ? -2.836 8.945 -5.793 1 97.62 130 LEU B CA 1
ATOM 3589 C C . LEU B 1 130 ? -3.309 9.461 -7.148 1 97.62 130 LEU B C 1
ATOM 3591 O O . LEU B 1 130 ? -4.504 9.414 -7.453 1 97.62 130 LEU B O 1
ATOM 3595 N N . CYS B 1 131 ? -2.359 9.898 -7.945 1 96.5 131 CYS B N 1
ATOM 3596 C CA . CYS B 1 131 ? -2.682 10.43 -9.266 1 96.5 131 CYS B CA 1
ATOM 3597 C C . CYS B 1 131 ? -3.24 9.344 -10.172 1 96.5 131 CYS B C 1
ATOM 3599 O O . CYS B 1 131 ? -3.883 9.633 -11.18 1 96.5 131 CYS B O 1
ATOM 3601 N N . GLY B 1 132 ? -3.008 8.109 -9.781 1 94.19 132 GLY B N 1
ATOM 3602 C CA . GLY B 1 132 ? -3.471 6.977 -10.57 1 94.19 132 GLY B CA 1
ATOM 3603 C C . GLY B 1 132 ? -4.938 6.66 -10.352 1 94.19 132 GLY B C 1
ATOM 3604 O O . GLY B 1 132 ? -5.512 5.832 -11.062 1 94.19 132 GLY B O 1
ATOM 3605 N N . ILE B 1 133 ? -5.555 7.258 -9.367 1 96.38 133 ILE B N 1
ATOM 3606 C CA . ILE B 1 133 ? -6.996 7.113 -9.18 1 96.38 133 ILE B CA 1
ATOM 3607 C C . ILE B 1 133 ? -7.727 7.637 -10.414 1 96.38 133 ILE B C 1
ATOM 3609 O O . ILE B 1 133 ? -7.488 8.766 -10.852 1 96.38 133 ILE B O 1
ATOM 3613 N N . PRO B 1 134 ? -8.586 6.828 -10.938 1 94 134 PRO B N 1
ATOM 3614 C CA . PRO B 1 134 ? -9.227 7.219 -12.188 1 94 134 PRO B CA 1
ATOM 3615 C C . PRO B 1 134 ? -10.062 8.492 -12.055 1 94 134 PRO B C 1
ATOM 3617 O O . PRO B 1 134 ? -10.609 8.758 -10.984 1 94 134 PRO B O 1
ATOM 3620 N N . SER B 1 135 ? -10.125 9.164 -13.188 1 88.56 135 SER B N 1
ATOM 3621 C CA . SER B 1 135 ? -10.922 10.383 -13.25 1 88.56 135 SER B CA 1
ATOM 3622 C C . SER B 1 135 ? -12.281 10.125 -13.883 1 88.56 135 SER B C 1
ATOM 3624 O O . SER B 1 135 ? -12.398 9.312 -14.797 1 88.56 135 SER B O 1
ATOM 3626 N N . SER B 1 136 ? -13.266 10.523 -13.312 1 87.31 136 SER B N 1
ATOM 3627 C CA . SER B 1 136 ? -14.625 10.57 -13.852 1 87.31 136 SER B CA 1
ATOM 3628 C C . SER B 1 136 ? -15.297 11.898 -13.531 1 87.31 136 SER B C 1
ATOM 3630 O O . SER B 1 136 ? -14.906 12.594 -12.586 1 87.31 136 SER B O 1
ATOM 3632 N N . GLY B 1 137 ? -16.266 12.234 -14.438 1 93.38 137 GLY B N 1
ATOM 3633 C CA . GLY B 1 137 ? -16.938 13.492 -14.188 1 93.38 137 GLY B CA 1
ATOM 3634 C C . GLY B 1 137 ? -16 14.688 -14.18 1 93.38 137 GLY B C 1
ATOM 3635 O O . GLY B 1 137 ? -15.242 14.891 -15.133 1 93.38 137 GLY B O 1
ATOM 3636 N N . LEU B 1 138 ? -16.016 15.414 -13.031 1 94 138 LEU B N 1
ATOM 3637 C CA . LEU B 1 138 ? -15.18 16.609 -12.922 1 94 138 LEU B CA 1
ATOM 3638 C C . LEU B 1 138 ? -13.812 16.266 -12.352 1 94 138 LEU B C 1
ATOM 3640 O O . LEU B 1 138 ? -13 17.156 -12.094 1 94 138 LEU B O 1
ATOM 3644 N N . GLY B 1 139 ? -13.586 14.969 -12.055 1 95.94 139 GLY B N 1
ATOM 3645 C CA . GLY B 1 139 ? -12.258 14.492 -11.734 1 95.94 139 GLY B CA 1
ATOM 3646 C C . GLY B 1 139 ? -11.938 14.562 -10.25 1 95.94 139 GLY B C 1
ATOM 3647 O O . GLY B 1 139 ? -12.852 14.641 -9.422 1 95.94 139 GLY B O 1
ATOM 3648 N N . ASN B 1 140 ? -10.68 14.383 -9.914 1 97.88 140 ASN B N 1
ATOM 3649 C CA . ASN B 1 140 ? -10.164 14.32 -8.555 1 97.88 140 ASN B CA 1
ATOM 3650 C C . ASN B 1 140 ? -9.477 15.625 -8.148 1 97.88 140 ASN B C 1
ATOM 3652 O O . ASN B 1 140 ? -8.703 16.188 -8.922 1 97.88 140 ASN B O 1
ATOM 3656 N N . LEU B 1 141 ? -9.812 16.109 -6.996 1 98.19 141 LEU B N 1
ATOM 3657 C CA . LEU B 1 141 ? -9.125 17.25 -6.391 1 98.19 141 LEU B CA 1
ATOM 3658 C C . LEU B 1 141 ? -8.516 16.859 -5.047 1 98.19 141 LEU B C 1
ATOM 3660 O O . LEU B 1 141 ? -9.227 16.422 -4.145 1 98.19 141 LEU B O 1
ATOM 3664 N N . PHE B 1 142 ? -7.219 17.016 -4.965 1 98.5 142 PHE B N 1
ATOM 3665 C CA . PHE B 1 142 ? -6.52 16.703 -3.725 1 98.5 142 PHE B CA 1
ATOM 3666 C C . PHE B 1 142 ? -6.246 17.969 -2.926 1 98.5 142 PHE B C 1
ATOM 3668 O O . PHE B 1 142 ? -5.664 18.922 -3.447 1 98.5 142 PHE B O 1
ATOM 3675 N N . MET B 1 143 ? -6.711 18.031 -1.669 1 98.56 143 MET B N 1
ATOM 3676 C CA . MET B 1 143 ? -6.434 19.125 -0.74 1 98.56 143 MET B CA 1
ATOM 3677 C C . MET B 1 143 ? -5.449 18.672 0.339 1 98.56 143 MET B C 1
ATOM 3679 O O . MET B 1 143 ? -5.754 17.797 1.144 1 98.56 143 MET B O 1
ATOM 3683 N N . LEU B 1 144 ? -4.355 19.312 0.332 1 98.38 144 LEU B N 1
ATOM 3684 C CA . LEU B 1 144 ? -3.293 19.016 1.286 1 98.38 144 LEU B CA 1
ATOM 3685 C C . LEU B 1 144 ? -3.064 20.188 2.232 1 98.38 144 LEU B C 1
ATOM 3687 O O . LEU B 1 144 ? -3.645 21.25 2.049 1 98.38 144 LEU B O 1
ATOM 3691 N N . MET B 1 145 ? -2.242 19.938 3.291 1 98.06 145 MET B N 1
ATOM 3692 C CA . MET B 1 145 ? -1.978 21.031 4.227 1 98.06 145 MET B CA 1
ATOM 3693 C C . MET B 1 145 ? -0.508 21.062 4.633 1 98.06 145 MET B C 1
ATOM 3695 O O . MET B 1 145 ? 0.044 20.031 5.043 1 98.06 145 MET B O 1
ATOM 3699 N N . ASP B 1 146 ? 0.086 22.203 4.547 1 96 146 ASP B N 1
ATOM 3700 C CA . ASP B 1 146 ? 1.426 22.5 5.051 1 96 146 ASP B CA 1
ATOM 3701 C C . ASP B 1 146 ? 2.4 21.375 4.68 1 96 146 ASP B C 1
ATOM 3703 O O . ASP B 1 146 ? 3.004 20.75 5.559 1 96 146 ASP B O 1
ATOM 3707 N N . LEU B 1 147 ? 2.555 21.219 3.367 1 95.69 147 LEU B N 1
ATOM 3708 C CA . LEU B 1 147 ? 3.498 20.219 2.861 1 95.69 147 LEU B CA 1
ATOM 3709 C C . LEU B 1 147 ? 4.914 20.516 3.352 1 95.69 147 LEU B C 1
ATOM 3711 O O . LEU B 1 147 ? 5.281 21.688 3.537 1 95.69 147 LEU B O 1
ATOM 3715 N N . HIS B 1 148 ? 5.684 19.484 3.527 1 92.75 148 HIS B N 1
ATOM 3716 C CA . HIS B 1 148 ? 7.043 19.594 4.043 1 92.75 148 HIS B CA 1
ATOM 3717 C C . HIS B 1 148 ? 7.891 20.516 3.162 1 92.75 148 HIS B C 1
ATOM 3719 O O . HIS B 1 148 ? 8.711 21.281 3.664 1 92.75 148 HIS B O 1
ATOM 3725 N N . THR B 1 149 ? 7.719 20.359 1.899 1 91.75 149 THR B N 1
ATOM 3726 C CA . THR B 1 149 ? 8.289 21.297 0.937 1 91.75 149 THR B CA 1
ATOM 3727 C C . THR B 1 149 ? 7.258 21.688 -0.118 1 91.75 149 THR B C 1
ATOM 3729 O O . THR B 1 149 ? 6.402 20.875 -0.484 1 91.75 149 THR B O 1
ATOM 3732 N N . SER B 1 150 ? 7.359 22.891 -0.611 1 87.06 150 SER B N 1
ATOM 3733 C CA . SER B 1 150 ? 6.379 23.406 -1.56 1 87.06 150 SER B CA 1
ATOM 3734 C C . SER B 1 150 ? 6.469 22.672 -2.898 1 87.06 150 SER B C 1
ATOM 3736 O O . SER B 1 150 ? 5.508 22.672 -3.67 1 87.06 150 SER B O 1
ATOM 3738 N N . GLY B 1 151 ? 7.566 22.078 -3.137 1 92.88 151 GLY B N 1
ATOM 3739 C CA . GLY B 1 151 ? 7.77 21.391 -4.402 1 92.88 151 GLY B CA 1
ATOM 3740 C C . GLY B 1 151 ? 6.914 20.156 -4.555 1 92.88 151 GLY B C 1
ATOM 3741 O O . GLY B 1 151 ? 6.641 19.703 -5.672 1 92.88 151 GLY B O 1
ATOM 3742 N N . ILE B 1 152 ? 6.402 19.562 -3.49 1 96.31 152 ILE B N 1
ATOM 3743 C CA . ILE B 1 152 ? 5.676 18.297 -3.486 1 96.31 152 ILE B CA 1
ATOM 3744 C C . ILE B 1 152 ? 4.383 18.453 -4.289 1 96.31 152 ILE B C 1
ATOM 3746 O O . ILE B 1 152 ? 3.953 17.516 -4.961 1 96.31 152 ILE B O 1
ATOM 3750 N N . ILE B 1 153 ? 3.787 19.656 -4.266 1 96.62 153 ILE B N 1
ATOM 3751 C CA . ILE B 1 153 ? 2.52 19.891 -4.949 1 96.62 153 ILE B CA 1
ATOM 3752 C C . ILE B 1 153 ? 2.682 19.625 -6.445 1 96.62 153 ILE B C 1
ATOM 3754 O O . ILE B 1 153 ? 1.729 19.234 -7.117 1 96.62 153 ILE B O 1
ATOM 3758 N N . HIS B 1 154 ? 3.85 19.75 -6.969 1 96 154 HIS B N 1
ATOM 3759 C CA . HIS B 1 154 ? 4.105 19.609 -8.398 1 96 154 HIS B CA 1
ATOM 3760 C C . HIS B 1 154 ? 4.297 18.141 -8.773 1 96 154 HIS B C 1
ATOM 3762 O O . HIS B 1 154 ? 4.422 17.812 -9.953 1 96 154 HIS B O 1
ATOM 3768 N N . TYR B 1 155 ? 4.398 17.234 -7.762 1 96 155 TYR B N 1
ATOM 3769 C CA . TYR B 1 155 ? 4.375 15.812 -8.055 1 96 155 TYR B CA 1
ATOM 3770 C C . TYR B 1 155 ? 2.992 15.367 -8.523 1 96 155 TYR B C 1
ATOM 3772 O O . TYR B 1 155 ? 2.842 14.297 -9.109 1 96 155 TYR B O 1
ATOM 3780 N N . PHE B 1 156 ? 1.947 16.188 -8.148 1 96.81 156 PHE B N 1
ATOM 3781 C CA . PHE B 1 156 ? 0.607 15.898 -8.648 1 96.81 156 PHE B CA 1
ATOM 3782 C C . PHE B 1 156 ? 0.485 16.297 -10.117 1 96.81 156 PHE B C 1
ATOM 3784 O O . PHE B 1 156 ? 0.568 17.484 -10.453 1 96.81 156 PHE B O 1
ATOM 3791 N N . GLU B 1 157 ? 0.357 15.312 -10.961 1 92.69 157 GLU B N 1
ATOM 3792 C CA . GLU B 1 157 ? 0.341 15.539 -12.398 1 92.69 157 GLU B CA 1
ATOM 3793 C C . GLU B 1 157 ? -0.788 14.766 -13.07 1 92.69 157 GLU B C 1
ATOM 3795 O O . GLU B 1 157 ? -1.442 13.938 -12.438 1 92.69 157 GLU B O 1
ATOM 3800 N N . GLY B 1 158 ? -0.999 15.023 -14.328 1 90.38 158 GLY B N 1
ATOM 3801 C CA . GLY B 1 158 ? -2.023 14.32 -15.086 1 90.38 158 GLY B CA 1
ATOM 3802 C C . GLY B 1 158 ? -3.375 15.008 -15.039 1 90.38 158 GLY B C 1
ATOM 3803 O O . GLY B 1 158 ? -3.477 16.203 -15.305 1 90.38 158 GLY B O 1
ATOM 3804 N N . THR B 1 159 ? -4.414 14.164 -14.688 1 90.06 159 THR B N 1
ATOM 3805 C CA . THR B 1 159 ? -5.777 14.672 -14.773 1 90.06 159 THR B CA 1
ATOM 3806 C C . THR B 1 159 ? -6.273 15.133 -13.398 1 90.06 159 THR B C 1
ATOM 3808 O O . THR B 1 159 ? -7.453 15.445 -13.234 1 90.06 159 THR B O 1
ATOM 3811 N N . VAL B 1 160 ? -5.324 15.188 -12.461 1 95.44 160 VAL B N 1
ATOM 3812 C CA . VAL B 1 160 ? -5.77 15.516 -11.109 1 95.44 160 VAL B CA 1
ATOM 3813 C C . VAL B 1 160 ? -5.477 16.984 -10.805 1 95.44 160 VAL B C 1
ATOM 3815 O O . VAL B 1 160 ? -4.617 17.594 -11.445 1 95.44 160 VAL B O 1
ATOM 3818 N N . GLN B 1 161 ? -6.266 17.547 -9.961 1 96.56 161 GLN B N 1
ATOM 3819 C CA . GLN B 1 161 ? -6 18.844 -9.359 1 96.56 161 GLN B CA 1
ATOM 3820 C C . GLN B 1 161 ? -5.512 18.703 -7.922 1 96.56 161 GLN B C 1
ATOM 3822 O O . GLN B 1 161 ? -5.871 17.75 -7.23 1 96.56 161 GLN B O 1
ATOM 3827 N N . ALA B 1 162 ? -4.676 19.594 -7.559 1 97.88 162 ALA B N 1
ATOM 3828 C CA . ALA B 1 162 ? -4.184 19.578 -6.184 1 97.88 162 ALA B CA 1
ATOM 3829 C C . ALA B 1 162 ? -3.982 21 -5.664 1 97.88 162 ALA B C 1
ATOM 3831 O O . ALA B 1 162 ? -3.637 21.906 -6.426 1 97.88 162 ALA B O 1
ATOM 3832 N N . MET B 1 163 ? -4.23 21.188 -4.438 1 97.25 163 MET B N 1
ATOM 3833 C CA . MET B 1 163 ? -3.959 22.469 -3.799 1 97.25 163 MET B CA 1
ATOM 3834 C C . MET B 1 163 ? -3.426 22.281 -2.385 1 97.25 163 MET B C 1
ATOM 3836 O O . MET B 1 163 ? -3.74 21.281 -1.729 1 97.25 163 MET B O 1
ATOM 3840 N N . GLU B 1 164 ? -2.633 23.141 -2.025 1 97.56 164 GLU B N 1
ATOM 3841 C CA . GLU B 1 164 ? -2.088 23.188 -0.671 1 97.56 164 GLU B CA 1
ATOM 3842 C C . GLU B 1 164 ? -2.775 24.266 0.163 1 97.56 164 GLU B C 1
ATOM 3844 O O . GLU B 1 164 ? -2.822 25.438 -0.235 1 97.56 164 GLU B O 1
ATOM 3849 N N . LEU B 1 165 ? -3.332 23.812 1.229 1 97.88 165 LEU B N 1
ATOM 3850 C CA . LEU B 1 165 ? -3.908 24.719 2.211 1 97.88 165 LEU B CA 1
ATOM 3851 C C . LEU B 1 165 ? -2.951 24.938 3.377 1 97.88 165 LEU B C 1
ATOM 3853 O O . LEU B 1 165 ? -1.973 24.203 3.529 1 97.88 165 LEU B O 1
ATOM 3857 N N . TYR B 1 166 ? -3.266 26 4.145 1 97.12 166 TYR B N 1
ATOM 3858 C CA . TYR B 1 166 ? -2.344 26.359 5.219 1 97.12 166 TYR B CA 1
ATOM 3859 C C . TYR B 1 166 ? -3.074 26.469 6.551 1 97.12 166 TYR B C 1
ATOM 3861 O O . TYR B 1 166 ? -4.188 27 6.613 1 97.12 166 TYR B O 1
ATOM 3869 N N . ALA B 1 167 ? -2.422 25.969 7.551 1 97.62 167 ALA B N 1
ATOM 3870 C CA . ALA B 1 167 ? -2.965 26.047 8.906 1 97.62 167 ALA B CA 1
ATOM 3871 C C . ALA B 1 167 ? -2.582 27.375 9.562 1 97.62 167 ALA B C 1
ATOM 3873 O O . ALA B 1 167 ? -2.859 27.578 10.75 1 97.62 167 ALA B O 1
ATOM 3874 N N . GLU B 1 168 ? -2.008 28.234 8.883 1 96.56 168 GLU B N 1
ATOM 3875 C CA . GLU B 1 168 ? -1.404 29.469 9.375 1 96.56 168 GLU B CA 1
ATOM 3876 C C . GLU B 1 168 ? -2.389 30.266 10.227 1 96.56 168 GLU B C 1
ATOM 3878 O O . GLU B 1 168 ? -2.094 30.594 11.383 1 96.56 168 GLU B O 1
ATOM 3883 N N . SER B 1 169 ? -3.541 30.531 9.688 1 97.44 169 SER B N 1
ATOM 3884 C CA . SER B 1 169 ? -4.523 31.344 10.398 1 97.44 169 SER B CA 1
ATOM 3885 C C . SER B 1 169 ? -4.988 30.656 11.68 1 97.44 169 SER B C 1
ATOM 3887 O O . SER B 1 169 ? -5.172 31.328 12.703 1 97.44 169 SER B O 1
ATOM 3889 N N . THR B 1 170 ? -5.215 29.344 11.562 1 98.31 170 THR B N 1
ATOM 3890 C CA . THR B 1 170 ? -5.633 28.562 12.727 1 98.31 170 THR B CA 1
ATOM 3891 C C . THR B 1 170 ? -4.566 28.609 13.82 1 98.31 170 THR B C 1
ATOM 3893 O O . THR B 1 170 ? -4.879 28.812 14.992 1 98.31 170 THR B O 1
ATOM 3896 N N . LEU B 1 171 ? -3.344 28.469 13.445 1 98.31 171 LEU B N 1
ATOM 3897 C CA . LEU B 1 171 ? -2.232 28.469 14.391 1 98.31 171 LEU B CA 1
ATOM 3898 C C . LEU B 1 171 ? -1.99 29.875 14.945 1 98.31 171 LEU B C 1
ATOM 3900 O O . LEU B 1 171 ? -1.702 30.031 16.141 1 98.31 171 LEU B O 1
ATOM 3904 N N . GLU B 1 172 ? -2.094 30.922 14.125 1 98.06 172 GLU B N 1
ATOM 3905 C CA . GLU B 1 172 ? -1.959 32.281 14.594 1 98.06 172 GLU B CA 1
ATOM 3906 C C . GLU B 1 172 ? -2.971 32.625 15.688 1 98.06 172 GLU B C 1
ATOM 3908 O O . GLU B 1 172 ? -2.627 33.219 16.703 1 98.06 172 GLU B O 1
ATOM 3913 N N . GLN B 1 173 ? -4.164 32.156 15.43 1 98.31 173 GLN B N 1
ATOM 3914 C CA . GLN B 1 173 ? -5.207 32.375 16.422 1 98.31 173 GLN B CA 1
ATOM 3915 C C . GLN B 1 173 ? -4.875 31.688 17.734 1 98.31 173 GLN B C 1
ATOM 3917 O O . GLN B 1 173 ? -5 32.281 18.812 1 98.31 173 GLN B O 1
ATOM 3922 N N . ALA B 1 174 ? -4.469 30.453 17.656 1 98.5 174 ALA B N 1
ATOM 3923 C CA . ALA B 1 174 ? -4.125 29.688 18.859 1 98.5 174 ALA B CA 1
ATOM 3924 C C . ALA B 1 174 ? -2.939 30.328 19.578 1 98.5 174 ALA B C 1
ATOM 3926 O O . ALA B 1 174 ? -2.918 30.375 20.812 1 98.5 174 ALA B O 1
ATOM 3927 N N . ILE B 1 175 ? -1.937 30.781 18.859 1 98.31 175 ILE B N 1
ATOM 3928 C CA . ILE B 1 175 ? -0.767 31.438 19.422 1 98.31 175 ILE B CA 1
ATOM 3929 C C . ILE B 1 175 ? -1.195 32.719 20.172 1 98.31 175 ILE B C 1
ATOM 3931 O O . ILE B 1 175 ? -0.803 32.938 21.312 1 98.31 175 ILE B O 1
ATOM 3935 N N . ALA B 1 176 ? -2.029 33.469 19.578 1 98.06 176 ALA B N 1
ATOM 3936 C CA . ALA B 1 176 ? -2.506 34.719 20.172 1 98.06 176 ALA B CA 1
ATOM 3937 C C . ALA B 1 176 ? -3.266 34.469 21.469 1 98.06 176 ALA B C 1
ATOM 3939 O O . ALA B 1 176 ? -3.186 35.25 22.422 1 98.06 176 ALA B O 1
ATOM 3940 N N . GLU B 1 177 ? -3.986 33.375 21.484 1 98 177 GLU B N 1
ATOM 3941 C CA . GLU B 1 177 ? -4.84 33.062 22.625 1 98 177 GLU B CA 1
ATOM 3942 C C . GLU B 1 177 ? -4.023 32.469 23.781 1 98 177 GLU B C 1
ATOM 3944 O O . GLU B 1 177 ? -4.449 32.531 24.938 1 98 177 GLU B O 1
ATOM 3949 N N . ASN B 1 178 ? -2.812 31.938 23.422 1 97.56 178 ASN B N 1
ATOM 3950 C CA . ASN B 1 178 ? -2.133 31.172 24.453 1 97.56 178 ASN B CA 1
ATOM 3951 C C . ASN B 1 178 ? -0.788 31.781 24.828 1 97.56 178 ASN B C 1
ATOM 3953 O O . ASN B 1 178 ? -0.116 31.312 25.75 1 97.56 178 ASN B O 1
ATOM 3957 N N . ILE B 1 179 ? -0.37 32.781 24.125 1 97.25 179 ILE B N 1
ATOM 3958 C CA . ILE B 1 179 ? 0.896 33.438 24.406 1 97.25 179 ILE B CA 1
ATOM 3959 C C . ILE B 1 179 ? 0.64 34.938 24.719 1 97.25 179 ILE B C 1
ATOM 3961 O O . ILE B 1 179 ? -0.141 35.594 24.016 1 97.25 179 ILE B O 1
ATOM 3965 N N . ASP B 1 180 ? 1.283 35.469 25.766 1 96.62 180 ASP B N 1
ATOM 3966 C CA . ASP B 1 180 ? 1.158 36.844 26.156 1 96.62 180 ASP B CA 1
ATOM 3967 C C . ASP B 1 180 ? 2.207 37.719 25.469 1 96.62 180 ASP B C 1
ATOM 3969 O O . ASP B 1 180 ? 3.363 37.75 25.891 1 96.62 180 ASP B O 1
ATOM 3973 N N . PHE B 1 181 ? 1.831 38.469 24.531 1 95.88 181 PHE B N 1
ATOM 3974 C CA . PHE B 1 181 ? 2.76 39.281 23.734 1 95.88 181 PHE B CA 1
ATOM 3975 C C . PHE B 1 181 ? 3.035 40.625 24.406 1 95.88 181 PHE B C 1
ATOM 3977 O O . PHE B 1 181 ? 3.77 41.438 23.859 1 95.88 181 PHE B O 1
ATOM 3984 N N . SER B 1 182 ? 2.412 40.812 25.547 1 95.19 182 SER B N 1
ATOM 3985 C CA . SER B 1 182 ? 2.795 41.969 26.359 1 95.19 182 SER B CA 1
ATOM 3986 C C . SER B 1 182 ? 4.164 41.75 27 1 95.19 182 SER B C 1
ATOM 3988 O O . SER B 1 182 ? 4.789 42.719 27.453 1 95.19 182 SER B O 1
ATOM 3990 N N . GLU B 1 183 ? 4.613 40.531 27.078 1 95.69 183 GLU B N 1
ATOM 3991 C CA . GLU B 1 183 ? 5.961 40.188 27.516 1 95.69 183 GLU B CA 1
ATOM 3992 C C . GLU B 1 183 ? 6.895 40 26.328 1 95.69 183 GLU B C 1
ATOM 3994 O O . GLU B 1 183 ? 6.441 39.844 25.188 1 95.69 183 GLU B O 1
ATOM 3999 N N . PRO B 1 184 ? 8.195 40.031 26.578 1 96.88 184 PRO B N 1
ATOM 4000 C CA . PRO B 1 184 ? 9.125 39.812 25.469 1 96.88 184 PRO B CA 1
ATOM 4001 C C . PRO B 1 184 ? 9.016 38.406 24.859 1 96.88 184 PRO B C 1
ATOM 4003 O O . PRO B 1 184 ? 9.219 37.406 25.562 1 96.88 184 PRO B O 1
ATOM 4006 N N . VAL B 1 185 ? 8.641 38.406 23.641 1 97.56 185 VAL B N 1
ATOM 4007 C CA . VAL B 1 185 ? 8.492 37.156 22.906 1 97.56 185 VAL B CA 1
ATOM 4008 C C . VAL B 1 185 ? 9.367 37.188 21.641 1 97.56 185 VAL B C 1
ATOM 4010 O O . VAL B 1 185 ? 9.578 38.25 21.062 1 97.56 185 VAL B O 1
A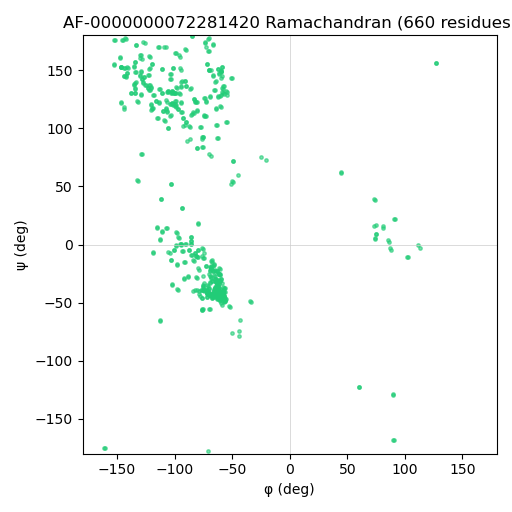TOM 4013 N N . ILE B 1 186 ? 9.906 36.062 21.25 1 96.88 186 ILE B N 1
ATOM 4014 C CA . ILE B 1 186 ? 10.672 35.938 20.031 1 96.88 186 ILE B CA 1
ATOM 4015 C C . ILE B 1 186 ? 10.367 34.594 19.375 1 96.88 186 ILE B C 1
ATOM 4017 O O . ILE B 1 186 ? 10.109 33.594 20.062 1 96.88 186 ILE B O 1
ATOM 4021 N N . PHE B 1 187 ? 10.344 34.562 18.078 1 96.12 187 PHE B N 1
ATOM 4022 C CA . PHE B 1 187 ? 10.148 33.312 17.359 1 96.12 187 PHE B CA 1
ATOM 4023 C C . PHE B 1 187 ? 11.492 32.656 17.062 1 96.12 187 PHE B C 1
ATOM 4025 O O . PHE B 1 187 ? 12.469 33.344 16.766 1 96.12 187 PHE B O 1
ATOM 4032 N N . GLY B 1 188 ? 11.5 31.359 17.188 1 92.62 188 GLY B N 1
ATOM 4033 C CA . GLY B 1 188 ? 12.711 30.609 16.922 1 92.62 188 GLY B CA 1
ATOM 4034 C C . GLY B 1 188 ? 12.5 29.438 15.977 1 92.62 188 GLY B C 1
ATOM 4035 O O . GLY B 1 188 ? 11.367 28.984 15.781 1 92.62 188 GLY B O 1
ATOM 4036 N N . SER B 1 189 ? 13.555 28.938 15.359 1 87.5 189 SER B N 1
ATOM 4037 C CA . SER B 1 189 ? 13.523 27.75 14.516 1 87.5 189 SER B CA 1
ATOM 4038 C C . SER B 1 189 ? 14.133 26.547 15.242 1 87.5 189 SER B C 1
ATOM 4040 O O . SER B 1 189 ? 15.008 26.703 16.094 1 87.5 189 SER B O 1
ATOM 4042 N N . ALA B 1 190 ? 13.523 25.391 15 1 82.81 190 ALA B N 1
ATOM 4043 C CA . ALA B 1 190 ? 14.133 24.172 15.531 1 82.81 190 ALA B CA 1
ATOM 4044 C C . ALA B 1 190 ? 15.367 23.781 14.727 1 82.81 190 ALA B C 1
ATOM 4046 O O . ALA B 1 190 ? 16.281 23.156 15.25 1 82.81 190 ALA B O 1
ATOM 4047 N N . ASP B 1 191 ? 15.227 24 13.438 1 72.5 191 ASP B N 1
ATOM 4048 C CA . ASP B 1 191 ? 16.344 23.781 12.508 1 72.5 191 ASP B CA 1
ATOM 4049 C C . ASP B 1 191 ? 16.312 24.812 11.375 1 72.5 191 ASP B C 1
ATOM 4051 O O . ASP B 1 191 ? 15.492 25.734 11.383 1 72.5 191 ASP B O 1
ATOM 4055 N N . LEU B 1 192 ? 17.281 24.75 10.57 1 62.75 192 LEU B N 1
ATOM 4056 C CA . LEU B 1 192 ? 17.375 25.734 9.492 1 62.75 192 LEU B CA 1
ATOM 4057 C C . LEU B 1 192 ? 16.453 25.359 8.344 1 62.75 192 LEU B C 1
ATOM 4059 O O . LEU B 1 192 ? 16.516 25.953 7.266 1 62.75 192 LEU B O 1
ATOM 4063 N N . GLY B 1 193 ? 15.453 24.469 8.578 1 64.31 193 GLY B N 1
ATOM 4064 C CA . GLY B 1 193 ? 14.711 23.922 7.449 1 64.31 193 GLY B CA 1
ATOM 4065 C C . GLY B 1 193 ? 13.516 24.766 7.055 1 64.31 193 GLY B C 1
ATOM 4066 O O . GLY B 1 193 ? 13.07 24.719 5.902 1 64.31 193 GLY B O 1
ATOM 4067 N N . ARG B 1 194 ? 12.93 25.531 8 1 76.12 194 ARG B N 1
ATOM 4068 C CA . ARG B 1 194 ? 11.727 26.266 7.621 1 76.12 194 ARG B CA 1
ATOM 4069 C C . ARG B 1 194 ? 11.812 27.719 8.07 1 76.12 194 ARG B C 1
ATOM 4071 O O . ARG B 1 194 ? 10.883 28.234 8.695 1 76.12 194 ARG B O 1
ATOM 4078 N N . PRO B 1 195 ? 12.781 28.391 7.707 1 75.12 195 PRO B N 1
ATOM 4079 C CA . PRO B 1 195 ? 12.961 29.75 8.195 1 75.12 195 PRO B CA 1
ATOM 4080 C C . PRO B 1 195 ? 11.867 30.703 7.703 1 75.12 195 PRO B C 1
ATOM 4082 O O . PRO B 1 195 ? 11.477 31.625 8.422 1 75.12 195 PRO B O 1
ATOM 4085 N N . LEU B 1 196 ? 11.328 30.344 6.578 1 81.56 196 LEU B N 1
ATOM 4086 C CA . LEU B 1 196 ? 10.344 31.25 5.992 1 81.56 196 LEU B CA 1
ATOM 4087 C C . LEU B 1 196 ? 9.047 31.234 6.797 1 81.56 196 LEU B C 1
ATOM 4089 O O . LEU B 1 196 ? 8.422 32.281 6.98 1 81.56 196 LEU B O 1
ATOM 4093 N N . TRP B 1 197 ? 8.734 30.141 7.297 1 87.06 197 TRP B N 1
ATOM 4094 C CA . TRP B 1 197 ? 7.504 30.078 8.078 1 87.06 197 TRP B CA 1
ATOM 4095 C C . TRP B 1 197 ? 7.695 30.719 9.453 1 87.06 197 TRP B C 1
ATOM 4097 O O . TRP B 1 197 ? 6.789 31.375 9.969 1 87.06 197 TRP B O 1
ATOM 4107 N N . VAL B 1 198 ? 8.859 30.578 10.023 1 89.44 198 VAL B N 1
ATOM 4108 C CA . VAL B 1 198 ? 9.18 31.234 11.281 1 89.44 198 VAL B CA 1
ATOM 4109 C C . VAL B 1 198 ? 9.086 32.75 11.109 1 89.44 198 VAL B C 1
ATOM 4111 O O . VAL B 1 198 ? 8.492 33.438 11.938 1 89.44 198 VAL B O 1
ATOM 4114 N N . GLU B 1 199 ? 9.602 33.188 10.055 1 90.69 199 GLU B N 1
ATOM 4115 C CA . GLU B 1 199 ? 9.555 34.594 9.742 1 90.69 199 GLU B CA 1
ATOM 4116 C C . GLU B 1 199 ? 8.117 35.094 9.562 1 90.69 199 GLU B C 1
ATOM 4118 O O . GLU B 1 199 ? 7.762 36.188 10.016 1 90.69 199 GLU B O 1
ATOM 4123 N N . THR B 1 200 ? 7.32 34.281 8.922 1 92.94 200 THR B N 1
ATOM 4124 C CA . THR B 1 200 ? 5.922 34.625 8.68 1 92.94 200 THR B CA 1
ATOM 4125 C C . THR B 1 200 ? 5.188 34.844 10 1 92.94 200 THR B C 1
ATOM 4127 O O . THR B 1 200 ? 4.5 35.875 10.172 1 92.94 200 THR B O 1
ATOM 4130 N N . PHE B 1 201 ? 5.363 34 10.906 1 94.56 201 PHE B N 1
ATOM 4131 C CA . PHE B 1 201 ? 4.707 34.125 12.203 1 94.56 201 PHE B CA 1
ATOM 4132 C C . PHE B 1 201 ? 5.273 35.281 12.992 1 94.56 201 PHE B C 1
ATOM 4134 O O . PHE B 1 201 ? 4.52 36.062 13.609 1 94.56 201 PHE B O 1
ATOM 4141 N N . ALA B 1 202 ? 6.59 35.438 12.992 1 94.69 202 ALA B N 1
ATOM 4142 C CA . ALA B 1 202 ? 7.238 36.531 13.695 1 94.69 202 ALA B CA 1
ATOM 4143 C C . ALA B 1 202 ? 6.711 37.875 13.211 1 94.69 202 ALA B C 1
ATOM 4145 O O . ALA B 1 202 ? 6.391 38.75 14.016 1 94.69 202 ALA B O 1
ATOM 4146 N N . ASN B 1 203 ? 6.625 38 11.922 1 95.88 203 ASN B N 1
ATOM 4147 C CA . ASN B 1 203 ? 6.129 39.219 11.32 1 95.88 203 ASN B CA 1
ATOM 4148 C C . ASN B 1 203 ? 4.676 39.5 11.695 1 95.88 203 ASN B C 1
ATOM 4150 O O . ASN B 1 203 ? 4.297 40.625 11.969 1 95.88 203 ASN B O 1
ATOM 4154 N N . HIS B 1 204 ? 3.895 38.469 11.68 1 96.44 204 HIS B N 1
ATOM 4155 C CA . HIS B 1 204 ? 2.482 38.594 12.023 1 96.44 204 HIS B CA 1
ATOM 4156 C C . HIS B 1 204 ? 2.307 39.188 13.422 1 96.44 204 HIS B C 1
ATOM 4158 O O . HIS B 1 204 ? 1.416 40 13.648 1 96.44 204 HIS B O 1
ATOM 4164 N N . PHE B 1 205 ? 3.164 38.812 14.336 1 97 205 PHE B N 1
ATOM 4165 C CA . PHE B 1 205 ? 3.02 39.219 15.727 1 97 205 PHE B CA 1
ATOM 4166 C C . PHE B 1 205 ? 3.951 40.375 16.047 1 97 205 PHE B C 1
ATOM 4168 O O . PHE B 1 205 ? 3.973 40.875 17.172 1 97 205 PHE B O 1
ATOM 4175 N N . GLY B 1 206 ? 4.785 40.781 15.125 1 96 206 GLY B N 1
ATOM 4176 C CA . GLY B 1 206 ? 5.652 41.938 15.273 1 96 206 GLY B CA 1
ATOM 4177 C C . GLY B 1 206 ? 6.812 41.688 16.219 1 96 206 GLY B C 1
ATOM 4178 O O . GLY B 1 206 ? 7.152 42.562 17.031 1 96 206 GLY B O 1
ATOM 4179 N N . VAL B 1 207 ? 7.391 40.531 16.172 1 96.19 207 VAL B N 1
ATOM 4180 C CA . VAL B 1 207 ? 8.484 40.219 17.078 1 96.19 207 VAL B CA 1
ATOM 4181 C C . VAL B 1 207 ? 9.688 39.719 16.281 1 96.19 207 VAL B C 1
ATOM 4183 O O . VAL B 1 207 ? 9.609 39.562 15.062 1 96.19 207 VAL B O 1
ATOM 4186 N N . GLY B 1 208 ? 10.844 39.5 16.953 1 93.88 208 GLY B N 1
ATOM 4187 C CA . GLY B 1 208 ? 12.07 39.094 16.297 1 93.88 208 GLY B CA 1
ATOM 4188 C C . GLY B 1 208 ? 12.164 37.594 16.078 1 93.88 208 GLY B C 1
ATOM 4189 O O . GLY B 1 208 ? 11.234 36.844 16.422 1 93.88 208 GLY B O 1
ATOM 4190 N N . ILE B 1 209 ? 13.328 37.219 15.445 1 93.06 209 ILE B N 1
ATOM 4191 C CA . ILE B 1 209 ? 13.562 35.812 15.125 1 93.06 209 ILE B CA 1
ATOM 4192 C C . ILE B 1 209 ? 14.906 35.344 15.688 1 93.06 209 ILE B C 1
ATOM 4194 O O . ILE B 1 209 ? 15.852 36.156 15.742 1 93.06 209 ILE B O 1
ATOM 4198 N N . ALA B 1 210 ? 14.883 34.156 16.094 1 91.38 210 ALA B N 1
ATOM 4199 C CA . ALA B 1 210 ? 16.125 33.531 16.516 1 91.38 210 ALA B CA 1
ATOM 4200 C C . ALA B 1 210 ? 16.312 32.188 15.82 1 91.38 210 ALA B C 1
ATOM 4202 O O . ALA B 1 210 ? 15.344 31.516 15.461 1 91.38 210 ALA B O 1
ATOM 4203 N N . PHE B 1 211 ? 17.625 31.797 15.57 1 87.44 211 PHE B N 1
ATOM 4204 C CA . PHE B 1 211 ? 17.938 30.547 14.898 1 87.44 211 PHE B CA 1
ATOM 4205 C C . PHE B 1 211 ? 18.984 29.766 15.672 1 87.44 211 PHE B C 1
ATOM 4207 O O . PHE B 1 211 ? 19.812 30.344 16.375 1 87.44 211 PHE B O 1
ATOM 4214 N N . ILE B 1 212 ? 18.766 28.469 15.57 1 81.31 212 ILE B N 1
ATOM 4215 C CA . ILE B 1 212 ? 19.812 27.594 16.094 1 81.31 212 ILE B CA 1
ATOM 4216 C C . ILE B 1 212 ? 20.625 27 14.945 1 81.31 212 ILE B C 1
ATOM 4218 O O . ILE B 1 212 ? 20.047 26.578 13.938 1 81.31 212 ILE B O 1
ATOM 4222 N N . ARG B 1 213 ? 21.891 27.219 14.906 1 67.75 213 ARG B N 1
ATOM 4223 C CA . ARG B 1 213 ? 22.734 26.609 13.883 1 67.75 213 ARG B CA 1
ATOM 4224 C C . ARG B 1 213 ? 23.125 25.188 14.273 1 67.75 213 ARG B C 1
ATOM 4226 O O . ARG B 1 213 ? 23.641 24.953 15.375 1 67.75 213 ARG B O 1
ATOM 4233 N N . LYS B 1 214 ? 22.578 24.188 13.453 1 60.09 214 LYS B N 1
ATOM 4234 C CA . LYS B 1 214 ? 23.047 22.812 13.68 1 60.09 214 LYS B CA 1
ATOM 4235 C C . LYS B 1 214 ? 24.438 22.609 13.094 1 60.09 214 LYS B C 1
ATOM 4237 O O . LYS B 1 214 ? 24.719 23.047 11.977 1 60.09 214 LYS B O 1
ATOM 4242 N N . SER B 1 215 ? 25.531 22.797 13.758 1 53.12 215 SER B N 1
ATOM 4243 C CA . SER B 1 215 ? 26.828 22.469 13.188 1 53.12 215 SER B CA 1
ATOM 4244 C C . SER B 1 215 ? 27.031 20.953 13.125 1 53.12 215 SER B C 1
ATOM 4246 O O . SER B 1 215 ? 26.734 20.234 14.078 1 53.12 215 SER B O 1
ATOM 4248 N N . ARG B 1 216 ? 27.031 20.391 11.898 1 48.88 216 ARG B N 1
ATOM 4249 C CA . ARG B 1 216 ? 27.422 19 11.758 1 48.88 216 ARG B CA 1
ATOM 4250 C C . ARG B 1 216 ? 28.906 18.812 12.047 1 48.88 216 ARG B C 1
ATOM 4252 O O . ARG B 1 216 ? 29.75 19.375 11.352 1 48.88 216 ARG B O 1
ATOM 4259 N N . SER B 1 217 ? 29.375 18.812 13.227 1 39.53 217 SER B N 1
ATOM 4260 C CA . SER B 1 217 ? 30.781 18.438 13.281 1 39.53 217 SER B CA 1
ATOM 4261 C C . SER B 1 217 ? 30.984 16.984 12.836 1 39.53 217 SER B C 1
ATOM 4263 O O . SER B 1 217 ? 30.062 16.172 12.914 1 39.53 217 SER B O 1
ATOM 4265 N N . PHE B 1 218 ? 32 16.703 12.102 1 39.09 218 PHE B N 1
ATOM 4266 C CA . PHE B 1 218 ? 32.469 15.391 11.656 1 39.09 218 PHE B CA 1
ATOM 4267 C C . PHE B 1 218 ? 32.188 14.336 12.711 1 39.09 218 PHE B C 1
ATOM 4269 O O . PHE B 1 218 ? 32.312 13.141 12.453 1 39.09 218 PHE B O 1
ATOM 4276 N N . GLU B 1 219 ? 32.531 14.539 13.961 1 37.31 219 GLU B N 1
ATOM 4277 C CA . GLU B 1 219 ? 32.344 13.508 14.977 1 37.31 219 GLU B CA 1
ATOM 4278 C C . GLU B 1 219 ? 30.859 13.32 15.297 1 37.31 219 GLU B C 1
ATOM 4280 O O . GLU B 1 219 ? 30.031 14.172 14.953 1 37.31 219 GLU B O 1
ATOM 4285 N N . ASP B 1 220 ? 30.344 12.422 16.281 1 40.41 220 ASP B N 1
ATOM 4286 C CA . ASP B 1 220 ? 29.109 11.758 16.672 1 40.41 220 ASP B CA 1
ATOM 4287 C C . ASP B 1 220 ? 27.953 12.75 16.766 1 40.41 220 ASP B C 1
ATOM 4289 O O . ASP B 1 220 ? 26.859 12.484 16.25 1 40.41 220 ASP B O 1
ATOM 4293 N N . THR B 1 221 ? 27.922 13.648 17.969 1 40.22 221 THR B N 1
ATOM 4294 C CA . THR B 1 221 ? 26.719 14.055 18.703 1 40.22 221 THR B CA 1
ATOM 4295 C C . THR B 1 221 ? 26.156 15.359 18.141 1 40.22 221 THR B C 1
ATOM 4297 O O . THR B 1 221 ? 26.922 16.312 17.891 1 40.22 221 THR B O 1
ATOM 4300 N N . HIS B 1 222 ? 25.094 15.375 17.359 1 48.88 222 HIS B N 1
ATOM 4301 C CA . HIS B 1 222 ? 24.266 16.531 17.031 1 48.88 222 HIS B CA 1
ATOM 4302 C C . HIS B 1 222 ? 24.438 17.625 18.078 1 48.88 222 HIS B C 1
ATOM 4304 O O . HIS B 1 222 ? 23.984 17.469 19.219 1 48.88 222 HIS B O 1
ATOM 4310 N N . VAL B 1 223 ? 25.609 18.344 18.094 1 48.31 223 VAL B N 1
ATOM 4311 C CA . VAL B 1 223 ? 25.734 19.438 19.062 1 48.31 223 VAL B CA 1
ATOM 4312 C C . VAL B 1 223 ? 24.938 20.641 18.562 1 48.31 223 VAL B C 1
ATOM 4314 O O . VAL B 1 223 ? 25.078 21.047 17.406 1 48.31 223 VAL B O 1
ATOM 4317 N N . ILE B 1 224 ? 23.734 20.891 19.078 1 56.91 224 ILE B N 1
ATOM 4318 C CA . ILE B 1 224 ? 22.906 22.078 18.875 1 56.91 224 ILE B CA 1
ATOM 4319 C C . ILE B 1 224 ? 23.703 23.328 19.234 1 56.91 224 ILE B C 1
ATOM 4321 O O . ILE B 1 224 ? 24.234 23.438 20.344 1 56.91 224 ILE B O 1
ATOM 4325 N N . GLY B 1 225 ? 24.203 24.172 18.25 1 61.38 225 GLY B N 1
ATOM 4326 C CA . GLY B 1 225 ? 25 25.359 18.484 1 61.38 225 GLY B CA 1
ATOM 4327 C C . GLY B 1 225 ? 24.234 26.469 19.188 1 61.38 225 GLY B C 1
ATOM 4328 O O . GLY B 1 225 ? 23.047 26.297 19.5 1 61.38 225 GLY B O 1
ATOM 4329 N N . GLU B 1 226 ? 24.938 27.562 19.609 1 69.5 226 GLU B N 1
ATOM 4330 C CA . GLU B 1 226 ? 24.391 28.781 20.203 1 69.5 226 GLU B CA 1
ATOM 4331 C C . GLU B 1 226 ? 23.391 29.453 19.266 1 69.5 226 GLU B C 1
ATOM 4333 O O . GLU B 1 226 ? 23.625 29.531 18.062 1 69.5 226 GLU B O 1
ATOM 4338 N N . PRO B 1 227 ? 22.125 29.828 19.828 1 79.88 227 PRO B N 1
ATOM 4339 C CA . PRO B 1 227 ? 21.141 30.531 19.016 1 79.88 227 PRO B CA 1
ATOM 4340 C C . PRO B 1 227 ? 21.656 31.859 18.469 1 79.88 227 PRO B C 1
ATOM 4342 O O . PRO B 1 227 ? 22.422 32.562 19.141 1 79.88 227 PRO B O 1
ATOM 4345 N N . ILE B 1 228 ? 21.391 32.062 17.234 1 81.69 228 ILE B N 1
ATOM 4346 C CA . ILE B 1 228 ? 21.609 33.375 16.625 1 81.69 228 ILE B CA 1
ATOM 4347 C C . ILE B 1 228 ? 20.391 34.25 16.859 1 81.69 228 ILE B C 1
ATOM 4349 O O . ILE B 1 228 ? 19.312 33.969 16.359 1 81.69 228 ILE B O 1
ATOM 4353 N N . GLY B 1 229 ? 20.453 35.344 17.688 1 86.56 229 GLY B N 1
ATOM 4354 C CA . GLY B 1 229 ? 19.391 36.219 18.141 1 86.56 229 GLY B CA 1
ATOM 4355 C C . GLY B 1 229 ? 19.328 36.375 19.641 1 86.56 229 GLY B C 1
ATOM 4356 O O . GLY B 1 229 ? 19.859 35.531 20.375 1 86.56 229 GLY B O 1
ATOM 4357 N N . ASP B 1 230 ? 18.781 37.406 20.172 1 90.62 230 ASP B N 1
ATOM 4358 C CA . ASP B 1 230 ? 18.703 37.688 21.594 1 90.62 230 ASP B CA 1
ATOM 4359 C C . ASP B 1 230 ? 17.469 37.031 22.203 1 90.62 230 ASP B C 1
ATOM 4361 O O . ASP B 1 230 ? 16.359 37.562 22.141 1 90.62 230 ASP B O 1
ATOM 4365 N N . VAL B 1 231 ? 17.703 35.875 22.875 1 95.31 231 VAL B N 1
ATOM 4366 C CA . VAL B 1 231 ? 16.609 35.094 23.438 1 95.31 231 VAL B CA 1
ATOM 4367 C C . VAL B 1 231 ? 16.547 35.281 24.953 1 95.31 231 VAL B C 1
ATOM 4369 O O . VAL B 1 231 ? 15.633 34.812 25.609 1 95.31 231 VAL B O 1
ATOM 4372 N N . LYS B 1 232 ? 17.594 36 25.484 1 96 232 LYS B N 1
ATOM 4373 C CA . LYS B 1 232 ? 17.703 36.125 26.938 1 96 232 LYS B CA 1
ATOM 4374 C C . LYS B 1 232 ? 16.5 36.844 27.516 1 96 232 LYS B C 1
ATOM 4376 O O . LYS B 1 232 ? 16.156 37.969 27.062 1 96 232 LYS B O 1
ATOM 4381 N N . GLY B 1 233 ? 15.898 36.219 28.469 1 97.19 233 GLY B N 1
ATOM 4382 C CA . GLY B 1 233 ? 14.773 36.812 29.156 1 97.19 233 GLY B CA 1
ATOM 4383 C C . GLY B 1 233 ? 13.492 36.812 28.344 1 97.19 233 GLY B C 1
ATOM 4384 O O . GLY B 1 233 ? 12.547 37.531 28.656 1 97.19 233 GLY B O 1
ATOM 4385 N N . LYS B 1 234 ? 13.391 36.062 27.328 1 97.75 234 LYS B N 1
ATOM 4386 C CA . LYS B 1 234 ? 12.234 36.125 26.438 1 97.75 234 LYS B CA 1
ATOM 4387 C C . LYS B 1 234 ? 11.516 34.781 26.391 1 97.75 234 LYS B C 1
ATOM 4389 O O . LYS B 1 234 ? 12.094 33.75 26.734 1 97.75 234 LYS B O 1
ATOM 4394 N N . HIS B 1 235 ? 10.258 34.844 26.062 1 98.12 235 HIS B N 1
ATOM 4395 C CA . HIS B 1 235 ? 9.484 33.656 25.672 1 98.12 235 HIS B CA 1
ATOM 4396 C C . HIS B 1 235 ? 9.75 33.281 24.219 1 98.12 235 HIS B C 1
ATOM 4398 O O . HIS B 1 235 ? 9.43 34.062 23.297 1 98.12 235 HIS B O 1
ATOM 4404 N N . VAL B 1 236 ? 10.328 32.125 24 1 97.19 236 VAL B N 1
ATOM 4405 C CA . VAL B 1 236 ? 10.633 31.688 22.656 1 97.19 236 VAL B CA 1
ATOM 4406 C C . VAL B 1 236 ? 9.516 30.781 22.125 1 97.19 236 VAL B C 1
ATOM 4408 O O . VAL B 1 236 ? 9.102 29.844 22.812 1 97.19 236 VAL B O 1
ATOM 4411 N N . VAL B 1 237 ? 9.039 31.094 20.953 1 97.38 237 VAL B N 1
ATOM 4412 C CA . VAL B 1 237 ? 8.047 30.266 20.266 1 97.38 237 VAL B CA 1
ATOM 4413 C C . VAL B 1 237 ? 8.695 29.594 19.047 1 97.38 237 VAL B C 1
ATOM 4415 O O . VAL B 1 237 ? 9.055 30.25 18.078 1 97.38 237 VAL B O 1
ATOM 4418 N N . ILE B 1 238 ? 8.773 28.234 19.125 1 95.56 238 ILE B N 1
ATOM 4419 C CA . ILE B 1 238 ? 9.367 27.484 18.031 1 95.56 238 ILE B CA 1
ATOM 4420 C C . ILE B 1 238 ? 8.281 27.016 17.062 1 95.56 238 ILE B C 1
ATOM 4422 O O . ILE B 1 238 ? 7.199 26.594 17.5 1 95.56 238 ILE B O 1
ATOM 4426 N N . TYR B 1 239 ? 8.641 27.109 15.758 1 94.56 239 TYR B N 1
ATOM 4427 C CA . TYR B 1 239 ? 7.707 26.547 14.781 1 94.56 239 TYR B CA 1
ATOM 4428 C C . TYR B 1 239 ? 8.375 25.469 13.945 1 94.56 239 TYR B C 1
ATOM 4430 O O . TYR B 1 239 ? 9.523 25.625 13.523 1 94.56 239 TYR B O 1
ATOM 4438 N N . ASP B 1 240 ? 7.695 24.391 13.711 1 92.06 240 ASP B N 1
ATOM 4439 C CA . ASP B 1 240 ? 8.078 23.328 12.781 1 92.06 240 ASP B CA 1
ATOM 4440 C C . ASP B 1 240 ? 6.852 22.75 12.078 1 92.06 240 ASP B C 1
ATOM 4442 O O . ASP B 1 240 ? 5.738 22.828 12.594 1 92.06 240 ASP B O 1
ATOM 4446 N N . ASP B 1 241 ? 7.035 22.25 10.883 1 91.75 241 ASP B N 1
ATOM 4447 C CA . ASP B 1 241 ? 5.895 21.688 10.156 1 91.75 241 ASP B CA 1
ATOM 4448 C C . ASP B 1 241 ? 5.449 20.359 10.773 1 91.75 241 ASP B C 1
ATOM 4450 O O . ASP B 1 241 ? 4.254 20.078 10.852 1 91.75 241 ASP B O 1
ATOM 4454 N N . LEU B 1 242 ? 6.461 19.547 11.141 1 93.31 242 LEU B N 1
ATOM 4455 C CA . LEU B 1 242 ? 6.062 18.25 11.703 1 93.31 242 LEU B CA 1
ATOM 4456 C C . LEU B 1 242 ? 7.051 17.797 12.766 1 93.31 242 LEU B C 1
ATOM 4458 O O . LEU B 1 242 ? 8.203 18.234 12.789 1 93.31 242 LEU B O 1
ATOM 4462 N N . THR B 1 243 ? 6.652 17.016 13.711 1 94.31 243 THR B N 1
ATOM 4463 C CA . THR B 1 243 ? 7.484 16.359 14.711 1 94.31 243 THR B CA 1
ATOM 4464 C C . THR B 1 243 ? 7.094 14.891 14.875 1 94.31 243 THR B C 1
ATOM 4466 O O . THR B 1 243 ? 5.906 14.562 14.953 1 94.31 243 THR B O 1
ATOM 4469 N N . ARG B 1 244 ? 7.992 14.023 14.844 1 94 244 ARG B N 1
ATOM 4470 C CA . ARG B 1 244 ? 7.754 12.586 14.93 1 94 244 ARG B CA 1
ATOM 4471 C C . ARG B 1 244 ? 8.305 12.016 16.234 1 94 244 ARG B C 1
ATOM 4473 O O . ARG B 1 244 ? 7.555 11.836 17.203 1 94 244 ARG B O 1
ATOM 4480 N N . SER B 1 245 ? 9.648 12.07 16.391 1 94.44 245 SER B N 1
ATOM 4481 C CA . SER B 1 245 ? 10.289 11.57 17.609 1 94.44 245 SER B CA 1
ATOM 4482 C C . SER B 1 245 ? 10.453 12.68 18.641 1 94.44 245 SER B C 1
ATOM 4484 O O . SER B 1 245 ? 10.828 12.422 19.797 1 94.44 245 SER B O 1
ATOM 4486 N N . ALA B 1 246 ? 10.312 13.891 18.219 1 94.81 246 ALA B N 1
ATOM 4487 C CA . ALA B 1 246 ? 10.367 15.094 19.047 1 94.81 246 ALA B CA 1
ATOM 4488 C C . ALA B 1 246 ? 11.805 15.406 19.453 1 94.81 246 ALA B C 1
ATOM 4490 O O . ALA B 1 246 ? 12.047 16.344 20.234 1 94.81 246 ALA B O 1
ATOM 4491 N N . GLY B 1 247 ? 12.758 14.648 18.953 1 92.5 247 GLY B N 1
ATOM 4492 C CA . GLY B 1 247 ? 14.148 14.844 19.312 1 92.5 247 GLY B CA 1
ATOM 4493 C C . GLY B 1 247 ? 14.656 16.234 18.984 1 92.5 247 GLY B C 1
ATOM 4494 O O . GLY B 1 247 ? 15.195 16.922 19.859 1 92.5 247 GLY B O 1
ATOM 4495 N N . SER B 1 248 ? 14.453 16.656 17.75 1 89.94 248 SER B N 1
ATOM 4496 C CA . SER B 1 248 ? 14.922 17.969 17.312 1 89.94 248 SER B CA 1
ATOM 4497 C C . SER B 1 248 ? 14.211 19.094 18.062 1 89.94 248 SER B C 1
ATOM 4499 O O . SER B 1 248 ? 14.828 20.094 18.438 1 89.94 248 SER B O 1
ATOM 4501 N N . LEU B 1 249 ? 12.992 18.906 18.312 1 93.06 249 LEU B N 1
ATOM 4502 C CA . LEU B 1 249 ? 12.18 19.922 18.984 1 93.06 249 LEU B CA 1
ATOM 4503 C C . LEU B 1 249 ? 12.648 20.109 20.422 1 93.06 249 LEU B C 1
ATOM 4505 O O . LEU B 1 249 ? 12.828 21.25 20.875 1 93.06 249 LEU B O 1
ATOM 4509 N N . ILE B 1 250 ? 12.883 19.031 21.109 1 95.88 250 ILE B N 1
ATOM 4510 C CA . ILE B 1 250 ? 13.305 19.062 22.5 1 95.88 250 ILE B CA 1
ATOM 4511 C C . ILE B 1 250 ? 14.719 19.641 22.594 1 95.88 250 ILE B C 1
ATOM 4513 O O . ILE B 1 250 ? 15 20.453 23.484 1 95.88 250 ILE B O 1
ATOM 4517 N N . LYS B 1 251 ? 15.586 19.203 21.703 1 93 251 LYS B N 1
ATOM 4518 C CA . LYS B 1 251 ? 16.953 19.719 21.672 1 93 251 LYS B CA 1
ATOM 4519 C C . LYS B 1 251 ? 16.953 21.219 21.453 1 93 251 LYS B C 1
ATOM 4521 O O . LYS B 1 251 ? 17.719 21.953 22.094 1 93 251 LYS B O 1
ATOM 4526 N N . ALA B 1 252 ? 16.125 21.656 20.562 1 92.75 252 ALA B N 1
ATOM 4527 C CA . ALA B 1 252 ? 16.031 23.094 20.297 1 92.75 252 ALA B CA 1
ATOM 4528 C C . ALA B 1 252 ? 15.523 23.844 21.531 1 92.75 252 ALA B C 1
ATOM 4530 O O . ALA B 1 252 ? 16.062 24.891 21.891 1 92.75 252 ALA B O 1
ATOM 4531 N N . CYS B 1 253 ? 14.516 23.344 22.203 1 95.31 253 CYS B N 1
ATOM 4532 C CA . CYS B 1 253 ? 13.977 23.938 23.422 1 95.31 253 CYS B CA 1
ATOM 4533 C C . CYS B 1 253 ? 15.07 24.094 24.469 1 95.31 253 CYS B C 1
ATOM 4535 O O . CYS B 1 253 ? 15.242 25.172 25.031 1 95.31 253 CYS B O 1
ATOM 4537 N N . ASN B 1 254 ? 15.836 23.016 24.656 1 95.56 254 ASN B N 1
ATOM 4538 C CA . ASN B 1 254 ? 16.906 23.047 25.641 1 95.56 254 ASN B CA 1
ATOM 4539 C C . ASN B 1 254 ? 17.953 24.109 25.281 1 95.56 254 AS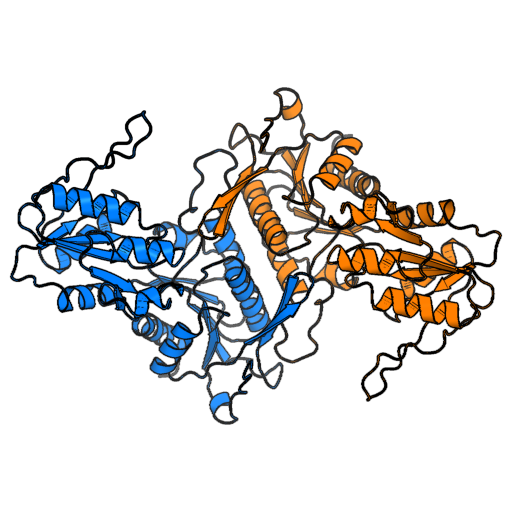N B C 1
ATOM 4541 O O . ASN B 1 254 ? 18.438 24.828 26.156 1 95.56 254 ASN B O 1
ATOM 4545 N N . ALA B 1 255 ? 18.281 24.172 24.031 1 92.75 255 ALA B N 1
ATOM 4546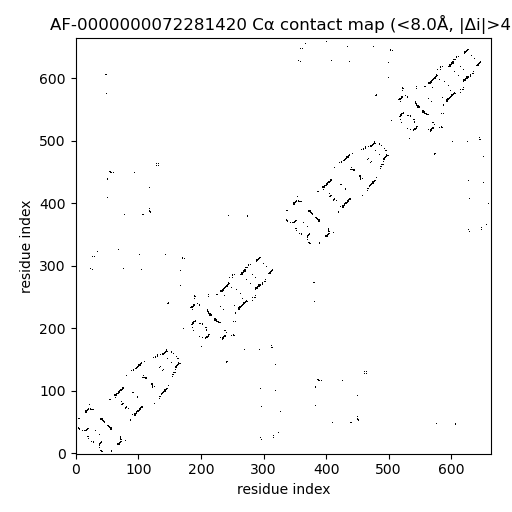 C CA . ALA B 1 255 ? 19.281 25.141 23.578 1 92.75 255 ALA B CA 1
ATOM 4547 C C . ALA B 1 255 ? 18.828 26.562 23.875 1 92.75 255 ALA B C 1
ATOM 4549 O O . ALA B 1 255 ? 19.625 27.391 24.359 1 92.75 255 ALA B O 1
ATOM 4550 N N . TYR B 1 256 ? 17.562 26.906 23.656 1 95.19 256 TYR B N 1
ATOM 4551 C CA . TYR B 1 256 ? 17.062 28.25 23.906 1 95.19 256 TYR B CA 1
ATOM 4552 C C . TYR B 1 256 ? 17.031 28.547 25.391 1 95.19 256 TYR B C 1
ATOM 4554 O O . TYR B 1 256 ? 17.453 29.625 25.828 1 95.19 256 TYR B O 1
ATOM 4562 N N . LEU B 1 257 ? 16.594 27.594 26.156 1 96.81 257 LEU B N 1
ATOM 4563 C CA . LEU B 1 257 ? 16.531 27.766 27.609 1 96.81 257 LEU B CA 1
ATOM 4564 C C . LEU B 1 257 ? 17.922 27.906 28.203 1 96.81 257 LEU B C 1
ATOM 4566 O O . LEU B 1 257 ? 18.141 28.766 29.062 1 96.81 257 LEU B O 1
ATOM 4570 N N . ASP B 1 258 ? 18.797 27.109 27.734 1 95.25 258 ASP B N 1
ATOM 4571 C CA . ASP B 1 258 ? 20.172 27.141 28.234 1 95.25 258 ASP B CA 1
ATOM 4572 C C . ASP B 1 258 ? 20.859 28.453 27.891 1 95.25 258 ASP B C 1
ATOM 4574 O O . ASP B 1 258 ? 21.891 28.812 28.469 1 95.25 258 ASP B O 1
ATOM 4578 N N . ASN B 1 259 ? 20.328 29.141 27 1 93.88 259 ASN B N 1
ATOM 4579 C CA . ASN B 1 259 ? 20.906 30.422 26.594 1 93.88 259 ASN B CA 1
ATOM 4580 C C . ASN B 1 259 ? 20.078 31.594 27.094 1 93.88 259 ASN B C 1
ATOM 4582 O O . ASN B 1 259 ? 20.125 32.688 26.531 1 93.88 259 ASN B O 1
ATOM 4586 N N . GLY B 1 260 ? 19.172 31.359 28.031 1 95.75 260 GLY B N 1
ATOM 4587 C CA . GLY B 1 260 ? 18.594 32.438 28.797 1 95.75 260 GLY B CA 1
ATOM 4588 C C . GLY B 1 260 ? 17.125 32.688 28.5 1 95.75 260 GLY B C 1
ATOM 4589 O O . GLY B 1 260 ? 16.484 33.531 29.109 1 95.75 260 GLY B O 1
ATOM 4590 N N . ALA B 1 261 ? 16.516 31.938 27.594 1 97.06 261 ALA B N 1
ATOM 4591 C CA . ALA B 1 261 ? 15.07 32.031 27.375 1 97.06 261 ALA B CA 1
ATOM 4592 C C . ALA B 1 261 ? 14.305 31.703 28.656 1 97.06 261 ALA B C 1
ATOM 4594 O O . ALA B 1 261 ? 14.734 30.844 29.438 1 97.06 261 ALA B O 1
ATOM 4595 N N . ILE B 1 262 ? 13.25 32.344 28.906 1 97.25 262 ILE B N 1
ATOM 4596 C CA . ILE B 1 262 ? 12.469 32.125 30.125 1 97.25 262 ILE B CA 1
ATOM 4597 C C . ILE B 1 262 ? 11.547 30.922 29.938 1 97.25 262 ILE B C 1
ATOM 4599 O O . ILE B 1 262 ? 11.297 30.172 30.891 1 97.25 262 ILE B O 1
ATOM 4603 N N . LYS B 1 263 ? 11.008 30.844 28.734 1 97.38 263 LYS B N 1
ATOM 4604 C CA . LYS B 1 263 ? 10.047 29.797 28.391 1 97.38 263 LYS B CA 1
ATOM 4605 C C . LYS B 1 263 ? 10.07 29.484 26.906 1 97.38 263 LYS B C 1
ATOM 4607 O O . LYS B 1 263 ? 10.469 30.328 26.094 1 97.38 263 LYS B O 1
ATOM 4612 N N . VAL B 1 264 ? 9.648 28.234 26.594 1 97.88 264 VAL B N 1
ATOM 4613 C CA . VAL B 1 264 ? 9.602 27.844 25.188 1 97.88 264 VAL B CA 1
ATOM 4614 C C . VAL B 1 264 ? 8.258 27.188 24.891 1 97.88 264 VAL B C 1
ATOM 4616 O O . VAL B 1 264 ? 7.84 26.266 25.578 1 97.88 264 VAL B O 1
ATOM 4619 N N . THR B 1 265 ? 7.523 27.703 23.938 1 98.38 265 THR B N 1
ATOM 4620 C CA . THR B 1 265 ? 6.336 27.078 23.359 1 98.38 265 THR B CA 1
ATOM 4621 C C . THR B 1 265 ? 6.629 26.531 21.969 1 98.38 265 THR B C 1
ATOM 4623 O O . THR B 1 265 ? 7.273 27.203 21.156 1 98.38 265 THR B O 1
ATOM 4626 N N . ALA B 1 266 ? 6.23 25.297 21.734 1 97.62 266 ALA B N 1
ATOM 4627 C CA . ALA B 1 266 ? 6.41 24.703 20.422 1 97.62 266 ALA B CA 1
ATOM 4628 C C . ALA B 1 266 ? 5.109 24.734 19.625 1 97.62 266 ALA B C 1
ATOM 4630 O O . ALA B 1 266 ? 4.047 24.391 20.141 1 97.62 266 ALA B O 1
ATOM 4631 N N . VAL B 1 267 ? 5.215 25.219 18.406 1 97.19 267 VAL B N 1
ATOM 4632 C CA . VAL B 1 267 ? 4.102 25.203 17.453 1 97.19 267 VAL B CA 1
ATOM 4633 C C . VAL B 1 267 ? 4.422 24.281 16.281 1 97.19 267 VAL B C 1
ATOM 4635 O O . VAL B 1 267 ? 5.461 24.422 15.641 1 97.19 267 VAL B O 1
ATOM 4638 N N . VAL B 1 268 ? 3.586 23.297 16.062 1 96.5 268 VAL B N 1
ATOM 4639 C CA . VAL B 1 268 ? 3.801 22.312 14.992 1 96.5 268 VAL B CA 1
ATOM 4640 C C . VAL B 1 268 ? 2.498 22.094 14.227 1 96.5 268 VAL B C 1
ATOM 4642 O O . VAL B 1 268 ? 1.433 21.953 14.836 1 96.5 268 VAL B O 1
ATOM 4645 N N . THR B 1 269 ? 2.578 22.078 12.938 1 96.75 269 THR B N 1
ATOM 4646 C CA . THR B 1 269 ? 1.365 21.797 12.18 1 96.75 269 THR B CA 1
ATOM 4647 C C . THR B 1 269 ? 0.952 20.328 12.359 1 96.75 269 THR B C 1
ATOM 4649 O O . THR B 1 269 ? -0.156 20.047 12.82 1 96.75 269 THR B O 1
ATOM 4652 N N . HIS B 1 270 ? 1.869 19.422 12.047 1 97.62 270 HIS B N 1
ATOM 4653 C CA . HIS B 1 270 ? 1.545 18 12.078 1 97.62 270 HIS B CA 1
ATOM 4654 C C . HIS B 1 270 ? 2.17 17.312 13.297 1 97.62 270 HIS B C 1
ATOM 4656 O O . HIS B 1 270 ? 3.369 17.031 13.305 1 97.62 270 HIS B O 1
ATOM 4662 N N . LEU B 1 271 ? 1.354 17.125 14.266 1 97.19 271 LEU B N 1
ATOM 4663 C CA . LEU B 1 271 ? 1.775 16.344 15.422 1 97.19 271 LEU B CA 1
ATOM 4664 C C . LEU B 1 271 ? 1.786 14.852 15.094 1 97.19 271 LEU B C 1
ATOM 4666 O O . LEU B 1 271 ? 0.775 14.164 15.273 1 97.19 271 LEU B O 1
ATOM 4670 N N . SER B 1 272 ? 2.914 14.344 14.672 1 96.5 272 SER B N 1
ATOM 4671 C CA . SER B 1 272 ? 3.018 12.961 14.203 1 96.5 272 SER B CA 1
ATOM 4672 C C . SER B 1 272 ? 3.844 12.117 15.164 1 96.5 272 SER B C 1
ATOM 4674 O O . SER B 1 272 ? 4.652 11.289 14.727 1 96.5 272 SER B O 1
ATOM 4676 N N . LEU B 1 273 ? 3.643 12.359 16.422 1 96.25 273 LEU B N 1
ATOM 4677 C CA . LEU B 1 273 ? 4.391 11.625 17.438 1 96.25 273 LEU B CA 1
ATOM 4678 C C . LEU B 1 273 ? 4.176 10.125 17.281 1 96.25 273 LEU B C 1
ATOM 4680 O O . LEU B 1 273 ? 3.033 9.664 17.234 1 96.25 273 LEU B O 1
ATOM 4684 N N . ILE B 1 274 ? 5.148 9.359 17.375 1 92.62 274 ILE B N 1
ATOM 4685 C CA . ILE B 1 274 ? 5.207 7.984 16.875 1 92.62 274 ILE B CA 1
ATOM 4686 C C . ILE B 1 274 ? 4.434 7.062 17.812 1 92.62 274 ILE B C 1
ATOM 4688 O O . ILE B 1 274 ? 3.754 6.137 17.375 1 92.62 274 ILE B O 1
ATOM 4692 N N . ASP B 1 275 ? 4.578 7.344 19.172 1 93.88 275 ASP B N 1
ATOM 4693 C CA . ASP B 1 275 ? 3.916 6.477 20.141 1 93.88 275 ASP B CA 1
ATOM 4694 C C . ASP B 1 275 ? 3.773 7.168 21.484 1 93.88 275 ASP B C 1
ATOM 4696 O O . ASP B 1 275 ? 4.125 8.344 21.641 1 93.88 275 ASP B O 1
ATOM 4700 N N . ASP B 1 276 ? 3.287 6.453 22.453 1 95.5 276 ASP B N 1
ATOM 4701 C CA . ASP B 1 276 ? 3 7.02 23.766 1 95.5 276 ASP B CA 1
ATOM 4702 C C . ASP B 1 276 ? 4.285 7.379 24.5 1 95.5 276 ASP B C 1
ATOM 4704 O O . ASP B 1 276 ? 4.32 8.344 25.266 1 95.5 276 ASP B O 1
ATOM 4708 N N . ASP B 1 277 ? 5.312 6.609 24.25 1 96.44 277 ASP B N 1
ATOM 4709 C CA . ASP B 1 277 ? 6.59 6.898 24.891 1 96.44 277 ASP B CA 1
ATOM 4710 C C . ASP B 1 277 ? 7.125 8.258 24.453 1 96.44 277 ASP B C 1
ATOM 4712 O O . ASP B 1 277 ? 7.66 9.016 25.266 1 96.44 277 ASP B O 1
ATOM 4716 N N . VAL B 1 278 ? 6.961 8.531 23.234 1 97.19 278 VAL B N 1
ATOM 4717 C CA . VAL B 1 278 ? 7.434 9.805 22.703 1 97.19 278 VAL B CA 1
ATOM 4718 C C . VAL B 1 278 ? 6.57 10.938 23.25 1 97.19 278 VAL B C 1
ATOM 4720 O O . VAL B 1 278 ? 7.078 12.016 23.578 1 97.19 278 VAL B O 1
ATOM 4723 N N . VAL B 1 279 ? 5.281 10.75 23.391 1 97.88 279 VAL B N 1
ATOM 4724 C CA . VAL B 1 279 ? 4.395 11.742 23.969 1 97.88 279 VAL B CA 1
ATOM 4725 C C . VAL B 1 279 ? 4.844 12.055 25.406 1 97.88 279 VAL B C 1
ATOM 4727 O O . VAL B 1 279 ? 4.941 13.219 25.781 1 97.88 279 VAL B O 1
ATOM 4730 N N . GLN B 1 280 ? 5.145 11.008 26.109 1 97.81 280 GLN B N 1
ATOM 4731 C CA . GLN B 1 280 ? 5.59 11.188 27.484 1 97.81 280 GLN B CA 1
ATOM 4732 C C . GLN B 1 280 ? 6.91 11.953 27.531 1 97.81 280 GLN B C 1
ATOM 4734 O O . GLN B 1 280 ? 7.117 12.781 28.422 1 97.81 280 GLN B O 1
ATOM 4739 N N . LYS B 1 281 ? 7.754 11.648 26.609 1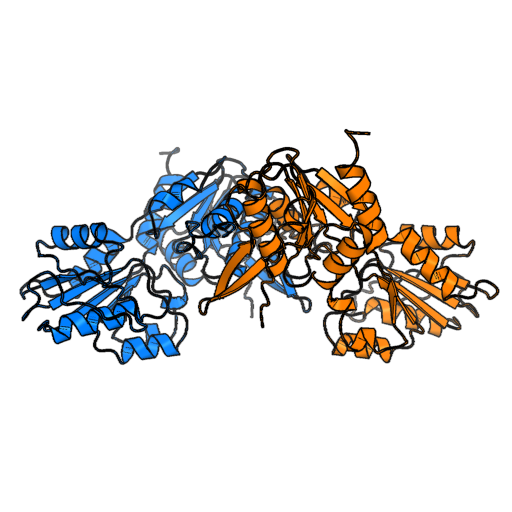 97.75 281 LYS B N 1
ATOM 4740 C CA . LYS B 1 281 ? 9.023 12.367 26.516 1 97.75 281 LYS B CA 1
ATOM 4741 C C . LYS B 1 281 ? 8.789 13.867 26.344 1 97.75 281 LYS B C 1
ATOM 4743 O O . LYS B 1 281 ? 9.492 14.68 26.938 1 97.75 281 LYS B O 1
ATOM 4748 N N . VAL B 1 282 ? 7.832 14.234 25.562 1 98.25 282 VAL B N 1
ATOM 4749 C CA . VAL B 1 282 ? 7.5 15.641 25.344 1 98.25 282 VAL B CA 1
ATOM 4750 C C . VAL B 1 282 ? 6.902 16.234 26.609 1 98.25 282 VAL B C 1
ATOM 4752 O O . VAL B 1 282 ? 7.27 17.344 27 1 98.25 282 VAL B O 1
ATOM 4755 N N . ILE B 1 283 ? 6.039 15.5 27.25 1 98.06 283 ILE B N 1
ATOM 4756 C CA . ILE B 1 283 ? 5.395 15.961 28.469 1 98.06 283 ILE B CA 1
ATOM 4757 C C . ILE B 1 283 ? 6.449 16.219 29.547 1 98.06 283 ILE B C 1
ATOM 4759 O O . ILE B 1 283 ? 6.379 17.219 30.266 1 98.06 283 ILE B O 1
ATOM 4763 N N . ASP B 1 284 ? 7.469 15.359 29.578 1 98 284 ASP B N 1
ATOM 4764 C CA . ASP B 1 284 ? 8.508 15.445 30.609 1 98 284 ASP B CA 1
ATOM 4765 C C . ASP B 1 284 ? 9.578 16.469 30.219 1 98 284 ASP B C 1
ATOM 4767 O O . ASP B 1 284 ? 10.422 16.828 31.047 1 98 284 ASP B O 1
ATOM 4771 N N . SER B 1 285 ? 9.57 16.875 29.031 1 98.38 285 SER B N 1
ATOM 4772 C CA . SER B 1 285 ? 10.586 17.812 28.547 1 98.38 285 SER B CA 1
ATOM 4773 C C . SER B 1 285 ? 10.367 19.203 29.156 1 98.38 285 SER B C 1
ATOM 4775 O O . SER B 1 285 ? 9.383 19.438 29.859 1 98.38 285 SER B O 1
ATOM 4777 N N . ARG B 1 286 ? 11.305 20.125 28.812 1 98.38 286 ARG B N 1
ATOM 4778 C CA . ARG B 1 286 ? 11.25 21.484 29.344 1 98.38 286 ARG B CA 1
ATOM 4779 C C . ARG B 1 286 ? 10.336 22.375 28.5 1 98.38 286 ARG B C 1
ATOM 4781 O O . ARG B 1 286 ? 10.156 23.562 28.797 1 98.38 286 ARG B O 1
ATOM 4788 N N . ILE B 1 287 ? 9.703 21.812 27.484 1 98.31 287 ILE B N 1
ATOM 4789 C CA . ILE B 1 287 ? 8.75 22.578 26.688 1 98.31 287 ILE B CA 1
ATOM 4790 C C . ILE B 1 287 ? 7.543 22.953 27.531 1 98.31 287 ILE B C 1
ATOM 4792 O O . ILE B 1 287 ? 6.988 22.125 28.25 1 98.31 287 ILE B O 1
ATOM 4796 N N . ASP B 1 288 ? 7.199 24.156 27.422 1 98.25 288 ASP B N 1
ATOM 4797 C CA . ASP B 1 288 ? 6.086 24.641 28.234 1 98.25 288 ASP B CA 1
ATOM 4798 C C . ASP B 1 288 ? 4.75 24.156 27.672 1 98.25 288 ASP B C 1
ATOM 4800 O O . ASP B 1 288 ? 3.939 23.578 28.406 1 98.25 288 ASP B O 1
ATOM 4804 N N . ARG B 1 289 ? 4.492 24.453 26.406 1 98.12 289 ARG B N 1
ATOM 4805 C CA . ARG B 1 289 ? 3.279 24.062 25.688 1 98.12 289 ARG B CA 1
ATOM 4806 C C . ARG B 1 289 ? 3.592 23.656 24.25 1 98.12 289 ARG B C 1
ATOM 4808 O O . ARG B 1 289 ? 4.586 24.109 23.688 1 98.12 289 ARG B O 1
ATOM 4815 N N . VAL B 1 290 ? 2.73 22.781 23.781 1 98.62 290 VAL B N 1
ATOM 4816 C CA . VAL B 1 290 ? 2.777 22.406 22.375 1 98.62 290 VAL B CA 1
ATOM 4817 C C . VAL B 1 290 ? 1.446 22.75 21.703 1 98.62 290 VAL B C 1
ATOM 4819 O O . VAL B 1 290 ? 0.402 22.203 22.078 1 98.62 290 VAL B O 1
ATOM 4822 N N . ILE B 1 291 ? 1.483 23.641 20.766 1 98.62 291 ILE B N 1
ATOM 4823 C CA . ILE B 1 291 ? 0.323 23.984 19.953 1 98.62 291 ILE B CA 1
ATOM 4824 C C . ILE B 1 291 ? 0.407 23.281 18.609 1 98.62 291 ILE B C 1
ATOM 4826 O O . ILE B 1 291 ? 1.383 23.438 17.875 1 98.62 291 ILE B O 1
ATOM 4830 N N . ALA B 1 292 ? -0.535 22.484 18.281 1 98.56 292 ALA B N 1
ATOM 4831 C CA . ALA B 1 292 ? -0.528 21.703 17.047 1 98.56 292 ALA B CA 1
ATOM 4832 C C . ALA B 1 292 ? -1.931 21.594 16.453 1 98.56 292 ALA B C 1
ATOM 4834 O O . ALA B 1 292 ? -2.887 22.141 17.016 1 98.56 292 ALA B O 1
ATOM 4835 N N . THR B 1 293 ? -2.037 20.953 15.32 1 98.69 293 THR B N 1
ATOM 4836 C CA . THR B 1 293 ? -3.342 20.766 14.703 1 98.69 293 THR B CA 1
ATOM 4837 C C . THR B 1 293 ? -3.773 19.297 14.797 1 98.69 293 THR B C 1
ATOM 4839 O O . THR B 1 293 ? -3.002 18.453 15.25 1 98.69 293 THR B O 1
ATOM 4842 N N . ASN B 1 294 ? -5.027 19.062 14.453 1 98.38 294 ASN B N 1
ATOM 4843 C CA . ASN B 1 294 ? -5.523 17.688 14.406 1 98.38 294 ASN B CA 1
ATOM 4844 C C . ASN B 1 294 ? -5.395 17.094 13.008 1 98.38 294 ASN B C 1
ATOM 4846 O O . ASN B 1 294 ? -6.23 16.281 12.594 1 98.38 294 ASN B O 1
ATOM 4850 N N . SER B 1 295 ? -4.359 17.531 12.258 1 98.31 295 SER B N 1
ATOM 4851 C CA . SER B 1 295 ? -4.125 17.047 10.891 1 98.31 295 SER B CA 1
ATOM 4852 C C . SER B 1 295 ? -3.697 15.586 10.883 1 98.31 295 SER B C 1
ATOM 4854 O O . SER B 1 295 ? -3.73 14.938 9.836 1 98.31 295 SER B O 1
ATOM 4856 N N . ASN B 1 296 ? -3.25 15.109 11.977 1 97.94 296 ASN B N 1
ATOM 4857 C CA . ASN B 1 296 ? -2.77 13.742 12.148 1 97.94 296 ASN B CA 1
ATOM 4858 C C . ASN B 1 296 ? -3.484 13.031 13.289 1 97.94 296 ASN B C 1
ATOM 4860 O O . ASN B 1 296 ? -3.672 13.609 14.367 1 97.94 296 ASN B O 1
ATOM 4864 N N . VAL B 1 297 ? -3.84 11.797 13.07 1 97.75 297 VAL B N 1
ATOM 4865 C CA . VAL B 1 297 ? -4.625 11.023 14.023 1 97.75 297 VAL B CA 1
ATOM 4866 C C . VAL B 1 297 ? -3.855 10.891 15.336 1 97.75 297 VAL B C 1
ATOM 4868 O O . VAL B 1 297 ? -4.449 10.664 16.391 1 97.75 297 VAL B O 1
ATOM 4871 N N . ARG B 1 298 ? -2.564 11.078 15.336 1 96.69 298 ARG B N 1
ATOM 4872 C CA . ARG B 1 298 ? -1.754 11.008 16.547 1 96.69 298 ARG B CA 1
ATOM 4873 C C . ARG B 1 298 ? -2.15 12.094 17.547 1 96.69 298 ARG B C 1
ATOM 4875 O O . ARG B 1 298 ? -1.908 11.961 18.75 1 96.69 298 ARG B O 1
ATOM 4882 N N . SER B 1 299 ? -2.748 13.148 17.109 1 97.38 299 SER B N 1
ATOM 4883 C CA . SER B 1 299 ? -3.266 14.195 17.984 1 97.38 299 SER B CA 1
ATOM 4884 C C . SER B 1 299 ? -4.438 13.695 18.812 1 97.38 299 SER B C 1
ATOM 4886 O O . SER B 1 299 ? -4.84 14.344 19.781 1 97.38 299 SER B O 1
ATOM 4888 N N . GLN B 1 300 ? -4.977 12.5 18.406 1 97.25 300 GLN B N 1
ATOM 4889 C CA . GLN B 1 300 ? -6.145 11.945 19.062 1 97.25 300 GLN B CA 1
ATOM 4890 C C . GLN B 1 300 ? -5.738 10.93 20.141 1 97.25 300 GLN B C 1
ATOM 4892 O O . GLN B 1 300 ? -6.594 10.367 20.828 1 97.25 300 GLN B O 1
ATOM 4897 N N . MET B 1 301 ? -4.492 10.734 20.312 1 97.06 301 MET B N 1
ATOM 4898 C CA . MET B 1 301 ? -4.035 9.797 21.344 1 97.06 301 MET B CA 1
ATOM 4899 C C . MET B 1 301 ? -4.48 10.258 22.719 1 97.06 301 MET B C 1
ATOM 4901 O O . MET B 1 301 ? -4.453 11.453 23.031 1 97.06 301 MET B O 1
ATOM 4905 N N . ASP B 1 302 ? -4.758 9.344 23.578 1 97.12 302 ASP B N 1
ATOM 4906 C CA . ASP B 1 302 ? -5.219 9.664 24.922 1 97.12 302 ASP B CA 1
ATOM 4907 C C . ASP B 1 302 ? -4.176 10.477 25.688 1 97.12 302 ASP B C 1
ATOM 4909 O O . ASP B 1 302 ? -4.516 11.445 26.359 1 97.12 302 ASP B O 1
ATOM 4913 N N . ALA B 1 303 ? -2.955 10.078 25.547 1 97 303 ALA B N 1
ATOM 4914 C CA . ALA B 1 303 ? -1.879 10.773 26.25 1 97 303 ALA B CA 1
ATOM 4915 C C . ALA B 1 303 ? -1.8 12.234 25.828 1 97 303 ALA B C 1
ATOM 4917 O O . ALA B 1 303 ? -1.461 13.102 26.641 1 97 303 ALA B O 1
ATOM 4918 N N . VAL B 1 304 ? -2.154 12.531 24.578 1 98 304 VAL B N 1
ATOM 4919 C CA . VAL B 1 304 ? -2.146 13.898 24.062 1 98 304 VAL B CA 1
ATOM 4920 C C . VAL B 1 304 ? -3.365 14.648 24.594 1 98 304 VAL B C 1
ATOM 4922 O O . VAL B 1 304 ? -3.234 15.742 25.141 1 98 304 VAL B O 1
ATOM 4925 N N . LYS B 1 305 ? -4.48 14.055 24.547 1 96.25 305 LYS B N 1
ATOM 4926 C CA . LYS B 1 305 ? -5.742 14.688 24.922 1 96.25 305 LYS B CA 1
ATOM 4927 C C . LYS B 1 305 ? -5.805 14.953 26.422 1 96.25 305 LYS B C 1
ATOM 4929 O O . LYS B 1 305 ? -6.43 15.922 26.859 1 96.25 305 LYS B O 1
ATOM 4934 N N . ASN B 1 306 ? -5.137 14.164 27.172 1 96.38 306 ASN B N 1
ATOM 4935 C CA . ASN B 1 306 ? -5.234 14.258 28.625 1 96.38 306 ASN B CA 1
ATOM 4936 C C . ASN B 1 306 ? -4.156 15.164 29.203 1 96.38 306 ASN B C 1
ATOM 4938 O O . ASN B 1 306 ? -4.137 15.422 30.406 1 96.38 306 ASN B O 1
ATOM 4942 N N . SER B 1 307 ? -3.283 15.602 28.406 1 97.44 307 SER B N 1
ATOM 4943 C CA . SER B 1 307 ? -2.211 16.469 28.891 1 97.44 307 SER B CA 1
ATOM 4944 C C . SER B 1 307 ? -2.535 17.938 28.641 1 97.44 307 SER B C 1
ATOM 4946 O O . SER B 1 307 ? -2.963 18.312 27.547 1 97.44 307 SER B O 1
ATOM 4948 N N . LYS B 1 308 ? -2.316 18.781 29.625 1 96.19 308 LYS B N 1
ATOM 4949 C CA . LYS B 1 308 ? -2.525 20.219 29.484 1 96.19 308 LYS B CA 1
ATOM 4950 C C . LYS B 1 308 ? -1.419 20.859 28.656 1 96.19 308 LYS B C 1
ATOM 4952 O O . LYS B 1 308 ? -1.542 22.016 28.234 1 96.19 308 LYS B O 1
ATOM 4957 N N . LYS B 1 309 ? -0.357 20.094 28.422 1 97.94 309 LYS B N 1
ATOM 4958 C CA . LYS B 1 309 ? 0.779 20.609 27.672 1 97.94 309 LYS B CA 1
ATOM 4959 C C . LYS B 1 309 ? 0.422 20.797 26.203 1 97.94 309 LYS B C 1
ATOM 4961 O O . LYS B 1 309 ? 0.992 21.656 25.516 1 97.94 309 LYS B O 1
ATOM 4966 N N . PHE B 1 310 ? -0.598 20 25.719 1 98.69 310 PHE B N 1
ATOM 4967 C CA . PHE B 1 310 ? -0.938 20.016 24.297 1 98.69 310 PHE B CA 1
ATOM 4968 C C . PHE B 1 310 ? -2.203 20.844 24.047 1 98.69 310 PHE B C 1
ATOM 4970 O O . PHE B 1 310 ? -3.205 20.656 24.75 1 98.69 310 PHE B O 1
ATOM 4977 N N . ILE B 1 311 ? -2.143 21.719 23.125 1 98.56 311 ILE B N 1
ATOM 4978 C CA . ILE B 1 311 ? -3.279 22.469 22.594 1 98.56 311 ILE B CA 1
ATOM 4979 C C . ILE B 1 311 ? -3.514 22.094 21.125 1 98.56 311 ILE B C 1
ATOM 4981 O O . ILE B 1 311 ? -2.725 22.453 20.25 1 98.56 311 ILE B O 1
ATOM 4985 N N . ILE B 1 312 ? -4.582 21.375 20.875 1 98.69 312 ILE B N 1
ATOM 4986 C CA . ILE B 1 312 ? -4.852 20.859 19.547 1 98.69 312 ILE B CA 1
ATOM 4987 C C . ILE B 1 312 ? -5.898 21.719 18.859 1 98.69 312 ILE B C 1
ATOM 4989 O O . ILE B 1 312 ? -7.023 21.859 19.344 1 98.69 312 ILE B O 1
ATOM 4993 N N . CYS B 1 313 ? -5.508 22.297 17.719 1 98.56 313 CYS B N 1
ATOM 4994 C CA . CYS B 1 313 ? -6.371 23.172 16.938 1 98.56 313 CYS B CA 1
ATOM 4995 C C . CYS B 1 313 ? -7.09 22.391 15.844 1 98.56 313 CYS B C 1
ATOM 4997 O O . CYS B 1 313 ? -6.492 21.531 15.188 1 98.56 313 CYS B O 1
ATOM 4999 N N . ASP B 1 314 ? -8.328 22.641 15.688 1 98.38 314 ASP B N 1
ATOM 5000 C CA . ASP B 1 314 ? -9.148 21.953 14.68 1 98.38 314 ASP B CA 1
ATOM 5001 C C . ASP B 1 314 ? -8.984 22.609 13.312 1 98.38 314 ASP B C 1
ATOM 5003 O O . ASP B 1 314 ? -9.219 23.812 13.156 1 98.38 314 ASP B O 1
ATOM 5007 N N . ILE B 1 315 ? -8.633 21.844 12.328 1 98.56 315 ILE B N 1
ATOM 5008 C CA . ILE B 1 315 ? -8.383 22.391 11 1 98.56 315 ILE B CA 1
ATOM 5009 C C . ILE B 1 315 ? -9.609 22.188 10.109 1 98.56 315 ILE B C 1
ATOM 5011 O O . ILE B 1 315 ? -9.617 22.594 8.945 1 98.56 315 ILE B O 1
ATOM 5015 N N . SER B 1 316 ? -10.695 21.562 10.578 1 98.38 316 SER B N 1
ATOM 5016 C CA . SER B 1 316 ? -11.867 21.234 9.773 1 98.38 316 SER B CA 1
ATOM 5017 C C . SER B 1 316 ? -12.477 22.484 9.133 1 98.38 316 SER B C 1
ATOM 5019 O O . SER B 1 316 ? -12.93 22.438 7.988 1 98.38 316 SER B O 1
ATOM 5021 N N . PRO B 1 317 ? -12.477 23.672 9.859 1 98.19 317 PRO B N 1
ATOM 5022 C CA . PRO B 1 317 ? -13.055 24.859 9.219 1 98.19 317 PRO B CA 1
ATOM 5023 C C . PRO B 1 317 ? -12.297 25.281 7.969 1 98.19 317 PRO B C 1
ATOM 5025 O O . PRO B 1 317 ? -12.898 25.75 7.004 1 98.19 317 PRO B O 1
ATOM 5028 N N . VAL B 1 318 ? -10.961 25.156 7.973 1 98.5 318 VAL B N 1
ATOM 5029 C CA . VAL B 1 318 ? -10.148 25.531 6.82 1 98.5 318 VAL B CA 1
ATOM 5030 C C . VAL B 1 318 ? -10.531 24.672 5.617 1 98.5 318 VAL B C 1
ATOM 5032 O O . VAL B 1 318 ? -10.789 25.203 4.531 1 98.5 318 VAL B O 1
ATOM 5035 N N . PHE B 1 319 ? -10.648 23.391 5.777 1 98.62 319 PHE B N 1
ATOM 5036 C CA . PHE B 1 319 ? -11 22.469 4.699 1 98.62 319 PHE B CA 1
ATOM 5037 C C . PHE B 1 319 ? -12.445 22.656 4.277 1 98.62 319 PHE B C 1
ATOM 5039 O O . PHE B 1 319 ? -12.758 22.641 3.086 1 98.62 319 PHE B O 1
ATOM 5046 N N . ALA B 1 320 ? -13.367 22.812 5.25 1 98.31 320 ALA B N 1
ATOM 5047 C CA . ALA B 1 320 ? -14.781 22.969 4.949 1 98.31 320 ALA B CA 1
ATOM 5048 C C . ALA B 1 320 ? -15.023 24.188 4.059 1 98.31 320 ALA B C 1
ATOM 5050 O O . ALA B 1 320 ? -15.797 24.109 3.102 1 98.31 320 ALA B O 1
ATOM 5051 N N . LYS B 1 321 ? -14.352 25.25 4.402 1 97.25 321 LYS B N 1
ATOM 5052 C CA . LYS B 1 321 ? -14.477 26.469 3.611 1 97.25 321 LYS B CA 1
ATOM 5053 C C . LYS B 1 321 ? -14.062 26.219 2.162 1 97.25 321 LYS B C 1
ATOM 5055 O O . LYS B 1 321 ? -14.766 26.625 1.234 1 97.25 321 LYS B O 1
ATOM 5060 N N . GLN B 1 322 ? -12.953 25.547 1.948 1 97.62 322 GLN B N 1
ATOM 5061 C CA . GLN B 1 322 ? -12.445 25.312 0.602 1 97.62 322 GLN B CA 1
ATOM 5062 C C . GLN B 1 322 ? -13.328 24.328 -0.154 1 97.62 322 GLN B C 1
ATOM 5064 O O . GLN B 1 322 ? -13.57 24.484 -1.353 1 97.62 322 GLN B O 1
ATOM 5069 N N . ILE B 1 323 ? -13.797 23.266 0.499 1 98 323 ILE B N 1
ATOM 5070 C CA . ILE B 1 323 ? -14.68 22.281 -0.101 1 98 323 ILE B CA 1
ATOM 5071 C C . ILE B 1 323 ? -15.953 22.953 -0.607 1 98 323 ILE B C 1
ATOM 5073 O O . ILE B 1 323 ? -16.375 22.734 -1.743 1 98 323 ILE B O 1
ATOM 5077 N N . ARG B 1 324 ? -16.547 23.844 0.185 1 95.81 324 ARG B N 1
ATOM 5078 C CA . ARG B 1 324 ? -17.75 24.562 -0.188 1 95.81 324 ARG B CA 1
ATOM 5079 C C . ARG B 1 324 ? -17.516 25.422 -1.428 1 95.81 324 ARG B C 1
ATOM 5081 O O . ARG B 1 324 ? -18.359 25.469 -2.324 1 95.81 324 ARG B O 1
ATOM 5088 N N . ALA B 1 325 ? -16.375 26.078 -1.442 1 94.94 325 ALA B N 1
ATOM 5089 C CA . ALA B 1 325 ? -16.031 26.922 -2.576 1 94.94 325 ALA B CA 1
ATOM 5090 C C . ALA B 1 325 ? -15.93 26.109 -3.863 1 94.94 325 ALA B C 1
ATOM 5092 O O . ALA B 1 325 ? -16.297 26.594 -4.941 1 94.94 325 ALA B O 1
ATOM 5093 N N . CYS B 1 326 ? -15.477 24.906 -3.76 1 94.31 326 CYS B N 1
ATOM 5094 C CA . CYS B 1 326 ? -15.25 24.062 -4.926 1 94.31 326 CYS B CA 1
ATOM 5095 C C . CYS B 1 326 ? -16.547 23.422 -5.391 1 94.31 326 CYS B C 1
ATOM 5097 O O . CYS B 1 326 ? -16.719 23.125 -6.578 1 94.31 326 CYS B O 1
ATOM 5099 N N . LEU B 1 327 ? -17.5 23.203 -4.512 1 91.75 327 LEU B N 1
ATOM 5100 C CA . LEU B 1 327 ? -18.719 22.469 -4.844 1 91.75 327 LEU B CA 1
ATOM 5101 C C . LEU B 1 327 ? -19.859 23.438 -5.148 1 91.75 327 LEU B C 1
ATOM 5103 O O . LEU B 1 327 ? -20.812 23.062 -5.828 1 91.75 327 LEU B O 1
ATOM 5107 N N . ASN B 1 328 ? -20.109 24.656 -4.461 1 76.12 328 ASN B N 1
ATOM 5108 C CA . ASN B 1 328 ? -21.188 25.609 -4.688 1 76.12 328 ASN B CA 1
ATOM 5109 C C . ASN B 1 328 ? -20.938 26.453 -5.938 1 76.12 328 ASN B C 1
ATOM 5111 O O . ASN B 1 328 ? -21.734 27.328 -6.27 1 76.12 328 ASN B O 1
ATOM 5115 N N . ASN B 1 329 ? -19.859 26.516 -6.648 1 53.66 329 ASN B N 1
ATOM 5116 C CA . ASN B 1 329 ? -19.891 27.484 -7.742 1 53.66 329 ASN B CA 1
ATOM 5117 C C . ASN B 1 329 ? -21.219 27.422 -8.5 1 53.66 329 ASN B C 1
ATOM 5119 O O . ASN B 1 329 ? -21.719 28.453 -8.953 1 53.66 329 ASN B O 1
ATOM 5123 N N . ASN B 1 330 ? -21.781 26.422 -9.492 1 41.38 330 ASN B N 1
ATOM 5124 C CA . ASN B 1 330 ? -22.531 26.969 -10.633 1 41.38 330 ASN B CA 1
ATOM 5125 C C . ASN B 1 330 ? -23.922 27.453 -10.219 1 41.38 330 ASN B C 1
ATOM 5127 O O . ASN B 1 330 ? -24.703 27.859 -11.07 1 41.38 330 ASN B O 1
ATOM 5131 N N . ASN B 1 331 ? -24.734 26.891 -9.203 1 38.59 331 ASN B N 1
ATOM 5132 C CA . ASN B 1 331 ? -26.094 27.344 -9.484 1 38.59 331 ASN B CA 1
ATOM 5133 C C . ASN B 1 331 ? -26.312 28.797 -9.039 1 38.59 331 ASN B C 1
ATOM 5135 O O . ASN B 1 331 ? -27.359 29.375 -9.305 1 38.59 331 ASN B O 1
ATOM 5139 N N . ASP B 1 332 ? -25.828 29.25 -7.758 1 32.97 332 ASP B N 1
ATOM 5140 C CA . ASP B 1 332 ? -26.406 30.562 -7.574 1 32.97 332 ASP B CA 1
ATOM 5141 C C . ASP B 1 332 ? -25.625 31.625 -8.344 1 32.97 332 ASP B C 1
ATOM 5143 O O . ASP B 1 332 ? -24.406 31.562 -8.438 1 32.97 332 ASP B O 1
#

Sequence (664 aa):
MSVTTSLSAEQWQHDHFIVHTSKAGYLAQSISAVLGYPIIPIIHKKFSDGECYYRIAIPERTSLVGRDVVVVSSIVDDQELLEVVRIGGELAELGTKRRIFVIPYLMYSTMERAVHPGEVVTCKSTVRMLCGIPSSGLGNLFMLMDLHTSGIIHYFEGTVQAMELYAESTLEQAIAENIDFSEPVIFGSADLGRPLWVETFANHFGVGIAFIRKSRSFEDTHVIGEPIGDVKGKHVVIYDDLTRSAGSLIKACNAYLDNGAIKVTAVVTHLSLIDDDVVQKVIDSRIDRVIATNSNVRSQMDAVKNSKKFIICDISPVFAKQIRACLNNNNDMSVTTSLSAEQWQHDHFIVHTSKAGYLAQSISAVLGYPIIPIIHKKFSDGECYYRIAIPERTSLVGRDVVVVSSIVDDQELLEVVRIGGELAELGTKRRIFVIPYLMYSTMERAVHPGEVVTCKSTVRMLCGIPSSGLGNLFMLMDLHTSGIIHYFEGTVQAMELYAESTLEQAIAENIDFSEPVIFGSADLGRPLWVETFANHFGVGIAFIRKSRSFEDTHVIGEPIGDVKGKHVVIYDDLTRSAGSLIKACNAYLDNGAIKVTAVVTHLSLIDDDVVQKVIDSRIDRVIATNSNVRSQMDAVKNSKKFIICDISPVFAKQIRACLNNNND

Solvent-accessible surface area (backbone atoms only — not comparable to full-atom values): 35399 Å² total; per-residue (Å²): 128,85,75,72,62,71,74,51,80,71,60,67,71,53,62,48,37,30,36,48,42,94,74,17,51,73,54,38,52,49,26,26,68,73,67,68,36,50,68,48,42,64,48,76,46,73,46,93,71,68,52,75,46,51,26,40,65,45,92,43,59,66,71,42,50,68,22,34,36,35,36,25,34,43,28,68,46,70,67,46,47,50,44,49,40,39,51,47,32,40,44,28,74,36,39,22,23,34,37,40,36,39,29,42,29,61,60,51,45,87,32,66,60,61,90,52,44,45,37,40,36,49,22,48,46,54,40,42,48,55,48,55,36,58,70,29,77,78,17,40,35,37,39,32,33,59,62,80,47,79,65,58,65,70,51,57,49,84,83,46,45,72,47,77,41,71,58,59,67,63,49,51,51,52,48,60,76,72,48,72,76,90,46,60,50,32,27,26,35,51,46,82,83,54,57,66,59,38,47,51,55,17,58,74,72,71,41,49,67,31,38,33,45,72,48,81,56,94,62,92,68,84,46,74,39,76,59,51,55,92,42,59,71,15,37,34,38,30,47,43,58,62,42,42,74,45,57,59,54,51,53,34,44,49,49,45,42,75,57,40,21,73,42,33,36,41,34,28,48,32,35,46,45,65,46,70,66,41,49,49,51,51,68,71,39,87,52,60,35,38,41,29,25,55,39,25,62,52,46,68,36,64,77,44,68,72,33,87,43,48,44,76,40,78,56,36,65,65,52,39,54,53,51,48,60,71,70,59,55,86,82,116,129,86,74,71,64,70,74,50,80,72,59,68,71,52,61,46,36,29,36,47,40,94,73,17,51,73,54,38,51,50,27,26,69,73,66,70,36,51,69,46,43,64,49,76,46,74,47,93,70,69,53,74,45,51,26,39,64,44,92,42,60,65,71,42,49,67,21,35,38,35,36,25,33,43,28,69,49,71,66,47,46,49,44,49,38,40,52,45,32,41,45,29,74,35,39,23,22,34,38,38,35,39,29,42,30,62,59,51,46,86,33,65,60,60,90,52,45,47,36,41,36,49,21,48,47,53,40,41,50,56,49,54,38,58,70,29,78,77,18,39,34,38,40,31,34,60,64,82,45,80,67,59,66,69,51,57,48,84,81,47,46,72,47,77,41,72,59,58,67,62,49,51,51,52,47,61,75,72,47,71,77,90,46,61,51,32,25,24,35,51,46,82,81,54,57,67,59,38,48,50,54,16,57,74,72,70,42,50,67,32,36,34,47,73,51,83,58,93,65,90,70,84,46,77,41,76,60,50,56,90,42,60,71,14,37,34,38,31,46,44,58,62,41,42,76,44,58,59,55,51,52,35,45,50,48,44,43,75,57,40,22,72,43,34,35,39,36,28,50,32,36,46,46,64,46,69,69,40,50,48,50,52,69,71,40,85,52,60,35,37,39,28,26,55,39,25,62,49,47,69,35,65,75,44,66,72,32,87,43,47,46,75,40,78,57,38,66,63,52,40,54,53,52,47,61,72,68,57,56,84,82,118

pLDDT: mean 92.07, std 13.27, range [26.11, 98.88]